Protein AF-A0A8D9MJU3-F1 (afdb_monomer)

pLDDT: mean 80.33, std 20.98, range [24.44, 98.12]

Foldseek 3Di:
DDDPPPDPPDDDDLLVLLVVLLVCLVVVVAQLLRCLQVLSLLSLLLQLQDPDQVSLVSSVSSLVSSLVSLVVVDPDPLSVLLNLLSQQAVVQDPDVSHNFQNLSSNVSSVLSNVSSDPPDPCNVVSSVQSVVDSHDNSLARPCLCVQLVDPDPCSVVSLLVNLVSLLVRPDDLVNLVSCLVHVVLLSLLVSLPDPPQDPSSVVSSLSNLLSSCVRQLPCCVPPSVLLLSLLVVLVVLLPAQDDPPVVSNVSSLSSLLSSLVDPVNLCVLLCVVVVDDDDDDDDPPDDDDDDDDDPPPPHPPSLVSLLSSLVSLLSCVVVCSDPCVPCVSSVVSSLSSLVSSLVSLVSSCVVCVPPDPVVVVVVVSNVVSVVSVVVVVVVVVVVVVVVVD

Solvent-accessible surface area (backbone atoms only — not comparable to full-atom values): 22223 Å² total; per-residue (Å²): 141,83,76,92,66,82,65,89,66,87,70,80,60,63,67,57,54,38,54,50,48,41,50,37,55,74,75,59,78,48,56,72,67,56,40,32,70,74,39,56,52,24,52,28,34,41,31,26,36,39,89,49,65,68,51,11,46,43,15,52,51,32,52,49,53,52,51,61,59,48,69,78,51,81,86,48,74,46,52,53,50,49,51,47,51,53,46,15,46,57,62,42,56,89,52,91,70,50,65,46,47,43,52,55,17,46,48,50,19,53,48,51,48,39,47,70,35,83,84,42,88,62,27,62,61,54,52,48,52,61,71,75,35,81,40,42,65,70,79,57,69,82,62,46,69,65,24,67,72,39,83,54,99,58,24,67,58,38,32,54,52,50,47,49,48,57,43,69,30,62,78,47,62,72,42,44,53,46,37,62,75,65,44,49,63,47,51,44,58,54,46,52,75,38,92,82,45,48,72,70,56,40,54,43,47,53,50,37,53,46,61,40,38,83,68,41,37,51,52,38,47,73,74,54,39,42,42,56,53,50,33,55,57,53,53,66,55,65,79,47,72,69,55,99,80,49,56,67,58,56,51,50,48,47,39,54,44,56,41,65,66,32,63,75,39,43,43,52,74,44,52,54,66,82,74,73,65,90,72,95,82,87,82,88,88,70,86,86,78,92,79,81,98,66,93,70,77,79,68,71,66,63,58,57,29,53,51,50,33,45,54,52,52,50,47,33,58,73,66,63,35,51,53,72,87,82,38,53,68,59,52,50,48,51,52,49,46,48,52,51,52,47,54,45,53,54,50,32,46,69,71,44,67,86,77,48,76,75,60,53,61,65,50,48,54,54,50,51,54,45,52,50,50,54,50,48,51,53,50,51,52,49,53,56,57,58,72,74,106

Organism: Brassica campestris (NCBI:txid3711)

InterPro domains:
  IPR032436 URB1, C-terminal domain [PF16201] (41-229)
  IPR039844 Nucleolar pre-ribosomal-associated protein 1 [PTHR13500] (8-323)

Secondary structure (DSSP, 8-state):
----------PPPHHHHHHHHHHHHHHT-S-HHHHHHTTHHHHHHHHTT-S-HHHHHHHHHHHHHHHHHHHT--S-HHHHHHHHHHHHHHHH--STT----HHHHHHHHHHHHHTT-TTSTTHHHHHHHHHH-SS--TTS-TTHHHHHT--STTHHHHHHHHHHHHHHH--SHHHHHHHHHTTHHHHHHHHHTSTT--HHHHHHHHHHHHHHHHHHHHHHHHTS-HHHHHHHHHHHHTTSPPPTT-HHHHHHHHHHHHHHH-HHHHHHHTT-GGGS-SS--S---S--------------HHHHHHHHHHHHHHHHHHTT-S-TTT-HHHHHHHHHHHHHHHHHHHHHHHHHTTT-STHHHHHHHHHHHHHHHHHHHHHHHHHHHHH--

Mean predicted aligned error: 10.58 Å

Nearest PDB structures (foldseek):
  4hnm-assembly1_A  TM=3.177E-01  e=8.050E-03  Homo sapiens
  7abi-assembly1_S  TM=3.709E-01  e=3.581E-01  Homo sapiens
  8cmk-assembly1_A  TM=3.100E-01  e=4.586E-01  Homo sapiens
  3vle-assembly3_A  TM=1.605E-01  e=4.083E+00  Saccharomyces cerevisiae S288C

Radius of gyration: 26.15 Å; Cα contacts (8 Å, |Δi|>4): 366; chains: 1; bounding box: 59×66×75 Å

Sequence (389 aa):
EFSPIVEDIERYDPAFILRFSVHSLSVGYIEPLEFASLGLLAVAFVSMSSADLAMRKLAYDTIKMFLDVLENCTRNKQVKWIKLLLLCLKNGVEEPWQRIPTVSAVFAAEASLILLNSSHEHYVPIKKLLKSSPSLNLRGIPLFHEFLWSSAFNFKSQRLWELRLVCVCLKSDDDAKLYTRNSILEDMMSFFSTPLADDETKGLILQVVRKSIKFQARHLVQNCGLFSWCSSLISMFTTKPIRDEDFHLVVVLNVITDVLASRSVTEWLQGEEMRGGPYGECGQKSIIEPDNNNNRIDYPFPLEGLMEISSRLCRLLGGGLVSIQENSTLVDLILQILSATLKISQKVRKIYQHISPSLSMGYYNSLRLLLTVILLKSKLVQSVGLILY

Structure (mmCIF, N/CA/C/O backbone):
data_AF-A0A8D9MJU3-F1
#
_entry.id   AF-A0A8D9MJU3-F1
#
loop_
_atom_site.group_PDB
_atom_site.id
_atom_site.type_symbol
_atom_site.label_atom_id
_atom_site.label_alt_id
_atom_site.label_comp_id
_atom_site.label_asym_id
_atom_site.label_entity_id
_atom_site.label_seq_id
_atom_site.pdbx_PDB_ins_code
_atom_site.Cartn_x
_atom_site.Cartn_y
_atom_site.Cartn_z
_atom_site.occupancy
_atom_site.B_iso_or_equiv
_atom_site.auth_seq_id
_atom_site.auth_comp_id
_atom_site.auth_asym_id
_atom_site.auth_atom_id
_atom_site.pdbx_PDB_model_num
ATOM 1 N N . GLU A 1 1 ? 13.164 -16.485 2.034 1.00 30.95 1 GLU A N 1
ATOM 2 C CA . GLU A 1 1 ? 12.304 -16.966 0.934 1.00 30.95 1 GLU A CA 1
ATOM 3 C C . GLU A 1 1 ? 10.982 -16.215 0.973 1.00 30.95 1 GLU A C 1
ATOM 5 O O . GLU A 1 1 ? 10.291 -16.286 1.977 1.00 30.95 1 GLU A O 1
ATOM 10 N N . PHE A 1 2 ? 10.650 -15.452 -0.066 1.00 35.41 2 PHE A N 1
ATOM 11 C CA . PHE A 1 2 ? 9.301 -14.913 -0.257 1.00 35.41 2 PHE A CA 1
ATOM 12 C C . PHE A 1 2 ? 8.929 -15.135 -1.719 1.00 35.41 2 PHE A C 1
ATOM 14 O O . PHE A 1 2 ? 9.394 -14.434 -2.615 1.00 35.41 2 PHE A O 1
ATOM 21 N N . SER A 1 3 ? 8.145 -16.184 -1.941 1.00 29.06 3 SER A N 1
ATOM 22 C CA . SER A 1 3 ? 7.544 -16.525 -3.224 1.00 29.06 3 SER A CA 1
ATOM 23 C C . SER A 1 3 ? 6.328 -15.621 -3.460 1.00 29.06 3 SER A C 1
ATOM 25 O O . SER A 1 3 ? 5.464 -15.556 -2.584 1.00 29.06 3 SER A O 1
ATOM 27 N N . PRO A 1 4 ? 6.193 -14.931 -4.608 1.00 39.75 4 PRO A N 1
ATOM 28 C CA . PRO A 1 4 ? 4.953 -14.277 -4.989 1.00 39.75 4 PRO A CA 1
ATOM 29 C C . PRO A 1 4 ? 4.074 -15.292 -5.727 1.00 39.75 4 PRO A C 1
ATOM 31 O O . PRO A 1 4 ? 3.673 -15.073 -6.865 1.00 39.75 4 PRO A O 1
ATOM 34 N N . ILE A 1 5 ? 3.786 -16.421 -5.089 1.00 37.09 5 ILE A N 1
ATOM 35 C CA . ILE A 1 5 ? 2.610 -17.206 -5.434 1.00 37.09 5 ILE A CA 1
ATOM 36 C C . ILE A 1 5 ? 1.596 -16.771 -4.389 1.00 37.09 5 ILE A C 1
ATOM 38 O O . ILE A 1 5 ? 1.636 -17.204 -3.240 1.00 37.09 5 ILE A O 1
ATOM 42 N N . VAL A 1 6 ? 0.725 -15.832 -4.761 1.00 46.38 6 VAL A N 1
ATOM 43 C CA . VAL A 1 6 ? -0.568 -15.742 -4.086 1.00 46.38 6 VAL A CA 1
ATOM 44 C C . VAL A 1 6 ? -1.245 -17.054 -4.450 1.00 46.38 6 VAL A C 1
ATOM 46 O O . VAL A 1 6 ? -1.879 -17.150 -5.496 1.00 46.38 6 VAL A O 1
ATOM 49 N N . GLU A 1 7 ? -0.999 -18.089 -3.647 1.00 41.44 7 GLU A N 1
ATOM 50 C CA . GLU A 1 7 ? -1.819 -19.288 -3.667 1.00 41.44 7 GLU A CA 1
ATOM 51 C C . GLU A 1 7 ? -3.270 -18.819 -3.573 1.00 41.44 7 GLU A C 1
ATOM 53 O O . GLU A 1 7 ? -3.573 -17.805 -2.922 1.00 41.44 7 GLU A O 1
ATOM 58 N N . ASP A 1 8 ? -4.155 -19.517 -4.276 1.00 47.06 8 ASP A N 1
ATOM 59 C CA . ASP A 1 8 ? -5.597 -19.316 -4.210 1.00 47.06 8 ASP A CA 1
ATOM 60 C C . ASP A 1 8 ? -6.076 -19.815 -2.837 1.00 47.06 8 ASP A C 1
ATOM 62 O O . ASP A 1 8 ? -6.713 -20.851 -2.688 1.00 47.06 8 ASP A O 1
ATOM 66 N N . ILE A 1 9 ? -5.617 -19.129 -1.788 1.00 68.62 9 ILE A N 1
ATOM 67 C CA . ILE A 1 9 ? -5.950 -19.404 -0.403 1.00 68.62 9 ILE A CA 1
ATOM 68 C C . ILE A 1 9 ? -7.427 -19.076 -0.300 1.00 68.62 9 ILE A C 1
ATOM 70 O O . ILE A 1 9 ? -7.803 -17.911 -0.463 1.00 68.62 9 ILE A O 1
ATOM 74 N N . GLU A 1 10 ? -8.248 -20.086 -0.028 1.00 73.19 10 GLU A N 1
ATOM 75 C CA . GLU A 1 10 ? -9.654 -19.887 0.299 1.00 73.19 10 GLU A CA 1
ATOM 76 C C . GLU A 1 10 ? -9.755 -18.833 1.407 1.00 73.19 10 GLU A C 1
ATOM 78 O O . GLU A 1 10 ? -9.262 -19.004 2.525 1.00 73.19 10 GLU A O 1
ATOM 83 N N . ARG A 1 11 ? -10.341 -17.681 1.070 1.00 78.50 11 ARG A N 1
ATOM 84 C CA . ARG A 1 11 ? -10.536 -16.578 2.011 1.00 78.50 11 ARG A CA 1
ATOM 85 C C . ARG A 1 11 ? -11.970 -16.611 2.498 1.00 78.50 11 ARG A C 1
ATOM 87 O O . ARG A 1 11 ? -12.895 -16.760 1.705 1.00 78.50 11 ARG A O 1
ATOM 94 N N . TYR A 1 12 ? -12.153 -16.396 3.794 1.00 84.19 12 TYR A N 1
ATOM 95 C CA . TYR A 1 12 ? -13.480 -16.141 4.339 1.00 84.19 12 TYR A CA 1
ATOM 96 C C . TYR A 1 12 ? -14.099 -14.894 3.701 1.00 84.19 12 TYR A C 1
ATOM 98 O O . TYR A 1 12 ? -13.413 -13.892 3.482 1.00 84.19 12 TYR A O 1
ATOM 106 N N . ASP A 1 13 ? -15.408 -14.945 3.449 1.00 90.50 13 ASP A N 1
ATOM 107 C CA . ASP A 1 13 ? -16.171 -13.786 2.997 1.00 90.50 13 ASP A CA 1
ATOM 108 C C . ASP A 1 13 ? -16.192 -12.708 4.102 1.00 90.50 13 ASP A C 1
ATOM 110 O O . ASP A 1 13 ? -16.753 -12.941 5.183 1.00 90.50 13 ASP A O 1
ATOM 114 N N . PRO A 1 14 ? -15.619 -11.511 3.867 1.00 92.69 14 PRO A N 1
ATOM 115 C CA . PRO A 1 14 ? -15.638 -10.441 4.856 1.00 92.69 14 PRO A CA 1
ATOM 116 C C . 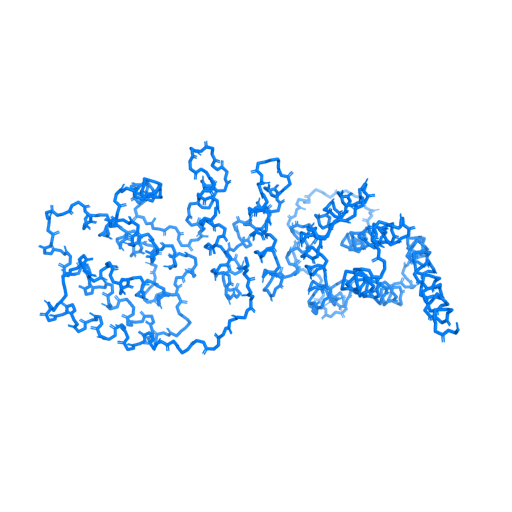PRO A 1 14 ? -17.062 -9.997 5.216 1.00 92.69 14 PRO A C 1
ATOM 118 O O . PRO A 1 1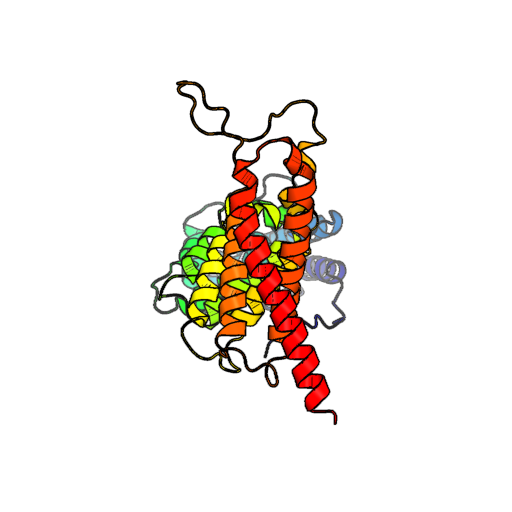4 ? -17.285 -9.594 6.357 1.00 92.69 14 PRO A O 1
ATOM 121 N N . ALA A 1 15 ? -18.054 -10.125 4.324 1.00 96.00 15 ALA A N 1
ATOM 122 C CA . ALA A 1 15 ? -19.437 -9.780 4.660 1.00 96.00 15 ALA A CA 1
ATOM 123 C C . ALA A 1 15 ? -20.000 -10.692 5.760 1.00 96.00 15 ALA A C 1
ATOM 125 O O . ALA A 1 15 ? -20.709 -10.213 6.649 1.00 96.00 15 ALA A O 1
ATOM 126 N N . PHE A 1 16 ? -19.662 -11.986 5.735 1.00 96.31 16 PHE A N 1
ATOM 127 C CA . PHE A 1 16 ? -20.020 -12.918 6.802 1.00 96.31 16 PHE A CA 1
ATOM 128 C C . PHE A 1 16 ? -19.372 -12.509 8.130 1.00 96.31 16 PHE A C 1
ATOM 130 O O . PHE A 1 16 ? -20.076 -12.377 9.132 1.00 96.31 16 PHE A O 1
ATOM 137 N N . ILE A 1 17 ? -18.063 -12.228 8.123 1.00 96.50 17 ILE A N 1
ATOM 138 C CA . ILE A 1 17 ? -17.318 -11.833 9.330 1.00 96.50 17 ILE A CA 1
ATOM 139 C C . ILE A 1 17 ? -17.899 -10.553 9.942 1.00 96.50 17 ILE A C 1
ATOM 141 O O . ILE A 1 17 ? -18.080 -10.483 11.158 1.00 96.50 17 ILE A O 1
ATOM 145 N N . LEU A 1 18 ? -18.230 -9.547 9.127 1.00 97.81 18 LEU A N 1
ATOM 146 C CA . LEU A 1 18 ? -18.799 -8.286 9.617 1.00 97.81 18 LEU A CA 1
ATOM 147 C C . LEU A 1 18 ? -20.211 -8.469 10.183 1.00 97.81 18 LEU A C 1
ATOM 149 O O . LEU A 1 18 ? -20.525 -7.927 11.239 1.00 97.81 18 LEU A O 1
ATOM 153 N N . ARG A 1 19 ? -21.063 -9.271 9.533 1.00 97.00 19 ARG A N 1
ATOM 154 C CA . ARG A 1 19 ? -22.410 -9.571 10.052 1.00 97.00 19 ARG A CA 1
ATOM 155 C C . ARG A 1 19 ? -22.350 -10.339 11.368 1.00 97.00 19 ARG A C 1
ATOM 157 O O . ARG A 1 19 ? -23.059 -9.982 12.308 1.00 97.00 19 ARG A O 1
ATOM 164 N N . PHE A 1 20 ? -21.477 -11.344 11.447 1.00 96.12 20 PHE A N 1
ATOM 165 C CA . PHE A 1 20 ? -21.179 -12.044 12.694 1.00 96.12 20 PHE A CA 1
ATOM 166 C C . PHE A 1 20 ? -20.702 -11.060 13.765 1.00 96.12 20 PHE A C 1
ATOM 168 O O . PHE A 1 20 ? -21.200 -11.081 14.882 1.00 96.12 20 PHE A O 1
ATOM 175 N N . SER A 1 21 ? -19.801 -10.146 13.405 1.00 96.88 21 SER A N 1
ATOM 176 C CA . SER A 1 21 ? -19.254 -9.147 14.321 1.00 96.88 21 SER A CA 1
ATOM 177 C C . SER A 1 21 ? -20.326 -8.229 14.907 1.00 96.88 21 SER A C 1
ATOM 179 O O . SER A 1 21 ? -20.390 -8.067 16.124 1.00 96.88 21 SER A O 1
ATOM 181 N N . VAL A 1 22 ? -21.205 -7.671 14.065 1.00 96.25 22 VAL A N 1
ATOM 182 C CA . VAL A 1 22 ? -22.330 -6.833 14.514 1.00 96.25 22 VAL A CA 1
ATOM 183 C C . VAL A 1 22 ? -23.241 -7.615 15.459 1.00 96.25 22 VAL A C 1
ATOM 185 O O . VAL A 1 22 ? -23.591 -7.110 16.525 1.00 96.25 22 VAL A O 1
ATOM 188 N N . HIS A 1 23 ? -23.597 -8.852 15.100 1.00 96.12 23 HIS A N 1
ATOM 189 C CA . HIS A 1 23 ? -24.461 -9.689 15.929 1.00 96.12 23 HIS A CA 1
ATOM 190 C C . HIS A 1 23 ? -23.818 -10.008 17.286 1.00 96.12 23 HIS A C 1
ATOM 192 O O . HIS A 1 23 ? -24.417 -9.730 18.326 1.00 96.12 23 HIS A O 1
ATOM 198 N N . SER A 1 24 ? -22.583 -10.509 17.286 1.00 95.62 24 SER A N 1
ATOM 199 C CA . SER A 1 24 ? -21.847 -10.888 18.496 1.00 95.62 24 SER A CA 1
ATOM 200 C C . SER A 1 24 ? -21.653 -9.718 19.459 1.00 95.62 24 SER A C 1
ATOM 202 O O . SER A 1 24 ? -21.798 -9.898 20.667 1.00 95.62 24 SER A O 1
ATOM 204 N N . LEU A 1 25 ? -21.395 -8.511 18.938 1.00 94.88 25 LEU A N 1
ATOM 205 C CA . LEU A 1 25 ? -21.322 -7.295 19.750 1.00 94.88 25 LEU A CA 1
ATOM 206 C C . LEU A 1 25 ? -22.693 -6.880 20.297 1.00 94.88 25 LEU A C 1
ATOM 208 O O . LEU A 1 25 ? -22.789 -6.520 21.466 1.00 94.88 25 LEU A O 1
ATOM 212 N N . SER A 1 26 ? -23.754 -6.966 19.486 1.00 93.44 26 SER A N 1
ATOM 213 C CA . SER A 1 26 ? -25.107 -6.566 19.903 1.00 93.44 26 SER A CA 1
ATOM 214 C C . SER A 1 26 ? -25.683 -7.438 21.022 1.00 93.44 26 SER A C 1
ATOM 216 O O . SER A 1 26 ? -26.394 -6.936 21.889 1.00 93.44 26 SER A O 1
ATOM 218 N N . VAL A 1 27 ? -25.364 -8.737 21.015 1.00 94.31 27 VAL A N 1
ATOM 219 C CA . VAL A 1 27 ? -25.814 -9.690 22.041 1.00 94.31 27 VAL A CA 1
ATOM 220 C C . VAL A 1 27 ? -24.856 -9.722 23.240 1.00 94.31 27 VAL A C 1
ATOM 222 O O . VAL A 1 27 ? -25.226 -10.192 24.312 1.00 94.31 27 VAL A O 1
ATOM 225 N N . GLY A 1 28 ? -23.636 -9.193 23.089 1.00 92.06 28 GLY A N 1
ATOM 226 C CA . GLY A 1 28 ? -22.615 -9.202 24.137 1.00 92.06 28 GLY A CA 1
ATOM 227 C C . GLY A 1 28 ? -21.935 -10.562 24.318 1.00 92.06 28 GLY A C 1
ATOM 228 O O . GLY A 1 28 ? -21.513 -10.885 25.424 1.00 92.06 28 GLY A O 1
ATOM 229 N N . TYR A 1 29 ? -21.831 -11.369 23.255 1.00 91.81 29 TYR A N 1
ATOM 230 C CA . TYR A 1 29 ? -21.173 -12.682 23.311 1.00 91.81 29 TYR A CA 1
ATOM 231 C C . TYR A 1 29 ? -19.648 -12.606 23.419 1.00 91.81 29 TYR A C 1
ATOM 233 O O . TYR A 1 29 ? -19.030 -13.568 23.863 1.00 91.81 29 TYR A O 1
ATOM 241 N N . ILE A 1 30 ? -19.047 -11.497 22.983 1.00 92.75 30 ILE A N 1
ATOM 242 C CA . ILE A 1 30 ? -17.594 -11.308 22.952 1.00 92.75 30 ILE A CA 1
ATOM 243 C C . ILE A 1 30 ? -17.266 -9.987 23.643 1.00 92.75 30 ILE A C 1
ATOM 245 O O . ILE A 1 30 ? -17.855 -8.950 23.318 1.00 92.75 30 ILE A O 1
ATOM 249 N N . GLU A 1 31 ? -16.310 -10.006 24.573 1.00 91.44 31 GLU A N 1
ATOM 250 C CA . GLU A 1 31 ? -15.842 -8.776 25.209 1.00 91.44 31 GLU A CA 1
ATOM 251 C C . GLU A 1 31 ? -15.109 -7.873 24.197 1.00 91.44 31 GLU A C 1
ATOM 253 O O . GLU A 1 31 ? -14.388 -8.368 23.330 1.00 91.44 31 GLU A O 1
ATOM 258 N N . PRO A 1 32 ? -15.186 -6.533 24.297 1.00 91.56 32 PRO A N 1
ATOM 259 C CA . PRO A 1 32 ? -14.618 -5.645 23.274 1.00 91.56 32 PRO A CA 1
ATOM 260 C C . PRO A 1 32 ? -13.111 -5.789 23.038 1.00 91.56 32 PRO A C 1
ATOM 262 O O . PRO A 1 32 ? -12.626 -5.604 21.923 1.00 91.56 32 PRO A O 1
ATOM 265 N N . LEU A 1 33 ? -12.342 -6.097 24.085 1.00 91.75 33 LEU A N 1
ATOM 266 C CA . LEU A 1 33 ? -10.899 -6.296 23.945 1.00 91.75 33 LEU A CA 1
ATOM 267 C C . LEU A 1 33 ? -10.569 -7.632 23.286 1.00 91.75 33 LEU A C 1
ATOM 269 O O . LEU A 1 33 ? -9.637 -7.681 22.489 1.00 91.75 33 LEU A O 1
ATOM 273 N N . GLU A 1 34 ? -11.348 -8.674 23.577 1.00 94.19 34 GLU A N 1
ATOM 274 C CA . GLU A 1 34 ? -11.254 -9.965 22.895 1.00 94.19 34 GLU A CA 1
ATOM 275 C C . GLU A 1 34 ? -11.657 -9.828 21.422 1.00 94.19 34 GLU A C 1
ATOM 277 O O . GLU A 1 34 ? -10.949 -10.272 20.526 1.00 94.19 34 GLU A O 1
ATOM 282 N N . PHE A 1 35 ? -12.736 -9.098 21.142 1.00 95.75 35 PHE A N 1
ATOM 283 C CA . PHE A 1 35 ? -13.157 -8.784 19.780 1.00 95.75 35 PHE A CA 1
ATOM 284 C C . PHE A 1 35 ? -12.037 -8.105 18.972 1.00 95.75 35 PHE A C 1
ATOM 286 O O . PHE A 1 35 ? -11.780 -8.456 17.817 1.00 95.75 35 PHE A O 1
ATOM 293 N N . ALA A 1 36 ? -11.347 -7.135 19.582 1.00 95.75 36 ALA A N 1
ATOM 294 C CA . ALA A 1 36 ? -10.209 -6.473 18.958 1.00 95.75 36 ALA A CA 1
ATOM 295 C C . ALA A 1 36 ? -8.998 -7.412 18.815 1.00 95.75 36 ALA A C 1
ATOM 297 O O . ALA A 1 36 ? -8.375 -7.411 17.755 1.00 95.75 36 ALA A O 1
ATOM 298 N N . SER A 1 37 ? -8.678 -8.229 19.829 1.00 95.12 37 SER A N 1
ATOM 299 C CA . SER A 1 37 ? -7.522 -9.139 19.800 1.00 95.12 37 SER A CA 1
ATOM 300 C C . SER A 1 37 ? -7.671 -10.274 18.785 1.00 95.12 37 SER A C 1
ATOM 302 O O . SER A 1 37 ? -6.673 -10.698 18.207 1.00 95.12 37 SER A O 1
ATOM 304 N N . LEU A 1 38 ? -8.905 -10.704 18.502 1.00 95.94 38 LEU A N 1
ATOM 305 C CA . LEU A 1 38 ? -9.237 -11.658 17.438 1.00 95.94 38 LEU A CA 1
ATOM 306 C C . LEU A 1 38 ? -9.106 -11.063 16.023 1.00 95.94 38 LEU A C 1
ATOM 308 O O . LEU A 1 38 ? -9.277 -11.775 15.036 1.00 95.94 38 LEU A O 1
ATOM 312 N N . GLY A 1 39 ? -8.836 -9.759 15.893 1.00 96.25 39 GLY A N 1
ATOM 313 C CA . GLY A 1 39 ? -8.715 -9.083 14.600 1.00 96.25 39 GLY A CA 1
ATOM 314 C C . GLY A 1 39 ? -10.051 -8.765 13.924 1.00 96.25 39 GLY A C 1
ATOM 315 O O . GLY A 1 39 ? -10.059 -8.270 12.798 1.00 96.25 39 GLY A O 1
ATOM 316 N N . LEU A 1 40 ? -11.190 -8.966 14.592 1.00 97.12 40 LEU A N 1
ATOM 317 C CA . LEU A 1 40 ? -12.506 -8.646 14.023 1.00 97.12 40 LEU A CA 1
ATOM 318 C C . LEU A 1 40 ? -12.659 -7.137 13.777 1.00 97.12 40 LEU A C 1
ATOM 320 O O . LEU A 1 40 ? -13.181 -6.711 12.745 1.00 97.12 40 LEU A O 1
ATOM 324 N N . LEU A 1 41 ? -12.102 -6.314 14.673 1.00 97.62 41 LEU A N 1
ATOM 325 C CA . LEU A 1 41 ? -12.031 -4.865 14.475 1.00 97.62 41 LEU A CA 1
ATOM 326 C C . LEU A 1 41 ? -11.123 -4.484 13.292 1.00 97.62 41 LEU A C 1
ATOM 328 O O . LEU A 1 41 ? -11.441 -3.569 12.532 1.00 97.62 41 LEU A O 1
ATOM 332 N N . ALA A 1 42 ? -10.019 -5.208 13.102 1.00 97.94 42 ALA A N 1
ATOM 333 C CA . ALA A 1 42 ? -9.117 -5.015 11.973 1.00 97.94 42 ALA A CA 1
ATOM 334 C C . ALA A 1 42 ? -9.817 -5.307 10.632 1.00 97.94 42 ALA A C 1
ATOM 336 O O . ALA A 1 42 ? -9.678 -4.527 9.686 1.00 97.94 42 ALA A O 1
ATOM 337 N N . VAL A 1 43 ? -10.644 -6.359 10.564 1.00 97.81 43 VAL A N 1
ATOM 338 C CA . VAL A 1 43 ? -11.473 -6.662 9.381 1.00 97.81 43 VAL A CA 1
ATOM 339 C C . VAL A 1 43 ? -12.451 -5.525 9.080 1.00 97.81 43 VAL A C 1
ATOM 341 O O . VAL A 1 43 ? -12.594 -5.139 7.915 1.00 97.81 43 VAL A O 1
ATOM 344 N N . ALA A 1 44 ? -13.079 -4.941 10.106 1.00 98.06 44 ALA A N 1
ATOM 345 C CA . ALA A 1 44 ? -13.943 -3.775 9.935 1.00 98.06 44 ALA A CA 1
ATOM 346 C C . ALA A 1 44 ? -13.176 -2.581 9.351 1.00 98.06 44 ALA A C 1
ATOM 348 O O . ALA A 1 44 ? -13.608 -2.027 8.342 1.00 98.06 44 ALA A O 1
ATOM 349 N N . PHE A 1 45 ? -12.003 -2.241 9.893 1.00 98.12 45 PHE A N 1
ATOM 350 C CA . PHE A 1 45 ? -11.185 -1.151 9.352 1.00 98.12 45 PHE A CA 1
ATOM 351 C C . PHE A 1 45 ? -10.800 -1.368 7.886 1.00 98.12 45 PHE A C 1
ATOM 353 O O . PHE A 1 45 ? -11.040 -0.485 7.062 1.00 98.12 45 PHE A O 1
ATOM 360 N N . VAL A 1 46 ? -10.272 -2.544 7.525 1.00 97.44 46 VAL A N 1
ATOM 361 C CA . VAL A 1 46 ? -9.892 -2.850 6.132 1.00 97.44 46 VAL A CA 1
ATOM 362 C C . VAL A 1 46 ? -11.098 -2.741 5.195 1.00 97.44 46 VAL A C 1
ATOM 364 O O . VAL A 1 46 ? -10.990 -2.165 4.108 1.00 97.44 46 VAL A O 1
ATOM 367 N N . SER A 1 47 ? -12.266 -3.213 5.632 1.00 97.69 47 SER A N 1
ATOM 368 C CA . SER A 1 47 ? -13.499 -3.207 4.836 1.00 97.69 47 SER A CA 1
ATOM 369 C C . SER A 1 47 ? -14.025 -1.800 4.510 1.00 97.69 47 SER A C 1
ATOM 371 O O . SER A 1 47 ? -14.725 -1.629 3.509 1.00 97.69 47 SER A O 1
ATOM 373 N N . MET A 1 48 ? -13.624 -0.763 5.258 1.00 97.31 48 MET A N 1
ATOM 374 C CA . MET A 1 48 ? -13.935 0.640 4.930 1.00 97.31 48 MET A CA 1
ATOM 375 C C . MET A 1 48 ? -13.265 1.129 3.634 1.00 97.31 48 MET A C 1
ATOM 377 O O . MET A 1 48 ? -13.733 2.088 3.021 1.00 97.31 48 MET A O 1
ATOM 381 N N . SER A 1 49 ? -12.176 0.484 3.202 1.00 96.81 49 SER A N 1
ATOM 382 C CA . SER A 1 49 ? -11.488 0.803 1.939 1.00 96.81 49 SER A CA 1
ATOM 383 C C . SER A 1 49 ? -12.054 0.059 0.722 1.00 96.81 49 SER A C 1
ATOM 385 O O . SER A 1 49 ? -11.582 0.257 -0.403 1.00 96.81 49 SER A O 1
ATOM 387 N N . SER A 1 50 ? -13.086 -0.774 0.918 1.00 96.25 50 SER A N 1
ATOM 388 C CA . SER A 1 50 ? -13.722 -1.535 -0.159 1.00 96.25 50 SER A CA 1
ATOM 389 C C . SER A 1 50 ? -14.335 -0.621 -1.223 1.00 96.25 50 SER A C 1
ATOM 391 O O . SER A 1 50 ? -14.938 0.412 -0.920 1.00 96.25 50 SER A O 1
ATOM 393 N N . ALA A 1 51 ? -14.213 -1.026 -2.489 1.00 95.06 51 ALA A N 1
ATOM 394 C CA . ALA A 1 51 ? -14.931 -0.389 -3.590 1.00 95.06 51 ALA A CA 1
ATOM 395 C C . ALA A 1 51 ? -16.452 -0.624 -3.486 1.00 95.06 51 ALA A C 1
ATOM 397 O O . ALA A 1 51 ? -17.238 0.231 -3.896 1.00 95.06 51 ALA A O 1
ATOM 398 N N . ASP A 1 52 ? -16.865 -1.743 -2.883 1.00 96.69 52 ASP A N 1
ATOM 399 C CA . ASP A 1 52 ? -18.271 -2.089 -2.694 1.00 96.69 52 ASP A CA 1
ATOM 400 C C . ASP A 1 52 ? -18.914 -1.269 -1.559 1.00 96.69 52 ASP A C 1
ATOM 402 O O . ASP A 1 52 ? -18.421 -1.219 -0.427 1.00 96.69 52 ASP A O 1
ATOM 406 N N . LEU A 1 53 ? -20.032 -0.601 -1.862 1.00 97.50 53 LEU A N 1
ATOM 407 C CA . LEU A 1 53 ? -20.735 0.254 -0.901 1.00 97.50 53 LEU A CA 1
ATOM 408 C C . LEU A 1 53 ? -21.383 -0.554 0.231 1.00 97.50 53 LEU A C 1
ATOM 410 O O . LEU A 1 53 ? -21.405 -0.080 1.366 1.00 97.50 53 LEU A O 1
ATOM 414 N N . ALA A 1 54 ? -21.917 -1.746 -0.049 1.00 97.62 54 ALA A N 1
ATOM 415 C CA . ALA A 1 54 ? -22.574 -2.562 0.970 1.00 97.62 54 ALA A CA 1
ATOM 416 C C . ALA A 1 54 ? -21.563 -3.075 2.008 1.00 97.62 54 ALA A C 1
ATOM 418 O O . ALA A 1 54 ? -21.827 -3.009 3.209 1.00 97.62 54 ALA A O 1
ATOM 419 N N . MET A 1 55 ? -20.374 -3.479 1.557 1.00 98.00 55 MET A N 1
ATOM 420 C CA . MET A 1 55 ? -19.245 -3.847 2.408 1.00 98.00 55 MET A CA 1
ATOM 421 C C . MET A 1 55 ? -18.824 -2.688 3.313 1.00 98.00 55 MET A C 1
ATOM 423 O O . MET A 1 55 ? -18.656 -2.872 4.519 1.00 98.00 55 MET A O 1
ATOM 427 N N . ARG A 1 56 ? -18.721 -1.470 2.759 1.00 97.94 56 ARG A N 1
ATOM 428 C CA . ARG A 1 56 ? -18.436 -0.274 3.563 1.00 97.94 56 ARG A CA 1
ATOM 429 C C . ARG A 1 56 ? -19.523 -0.040 4.607 1.00 97.94 56 ARG A C 1
ATOM 431 O O . ARG A 1 56 ? -19.191 0.158 5.767 1.00 97.94 56 ARG A O 1
ATOM 438 N N . LYS A 1 57 ? -20.807 -0.116 4.247 1.00 98.06 57 LYS A N 1
ATOM 439 C CA . LYS A 1 57 ? -21.908 0.041 5.215 1.00 98.06 57 LYS A CA 1
ATOM 440 C C . LYS A 1 57 ? -21.778 -0.932 6.391 1.00 98.06 57 LYS A C 1
ATOM 442 O O . LYS A 1 57 ? -21.753 -0.477 7.528 1.00 98.06 57 LYS A O 1
ATOM 447 N N . LEU A 1 58 ? -21.558 -2.222 6.118 1.00 97.88 58 LEU A N 1
ATOM 448 C CA . LEU A 1 58 ? -21.320 -3.230 7.161 1.00 97.88 58 LEU A CA 1
ATOM 449 C C . LEU A 1 58 ? -20.110 -2.888 8.045 1.00 97.88 58 LEU A C 1
ATOM 451 O O . LEU A 1 58 ? -20.168 -3.053 9.263 1.00 97.88 58 LEU 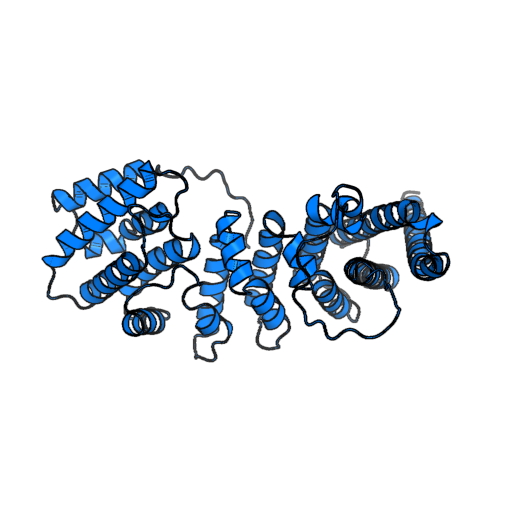A O 1
ATOM 455 N N . ALA A 1 59 ? -19.023 -2.391 7.452 1.00 98.12 59 ALA A N 1
ATOM 456 C CA . ALA A 1 59 ? -17.827 -1.982 8.182 1.00 98.12 59 ALA A CA 1
ATOM 457 C C . ALA A 1 59 ? -18.103 -0.811 9.138 1.00 98.12 59 ALA A C 1
ATOM 459 O O . ALA A 1 59 ? -17.767 -0.878 10.322 1.00 98.12 59 ALA A O 1
ATOM 460 N N . TYR A 1 60 ? -18.757 0.240 8.637 1.00 97.81 60 TYR A N 1
ATOM 461 C CA . TYR A 1 60 ? -19.147 1.406 9.429 1.00 97.81 60 TYR A CA 1
ATOM 462 C C . TYR A 1 60 ? -20.146 1.040 10.536 1.00 97.81 60 TYR A C 1
ATOM 464 O O . TYR A 1 60 ? -19.999 1.524 11.658 1.00 97.81 60 TYR A O 1
ATOM 472 N N . ASP A 1 61 ? -21.106 0.154 10.261 1.00 96.94 61 ASP A N 1
ATOM 473 C CA . ASP A 1 61 ? -22.061 -0.341 11.260 1.00 96.94 61 ASP A CA 1
ATOM 474 C C . ASP A 1 61 ? -21.359 -1.161 12.354 1.00 96.94 61 ASP A C 1
ATOM 476 O O . ASP A 1 61 ? -21.640 -0.978 13.538 1.00 96.94 61 ASP A O 1
ATOM 480 N N . THR A 1 62 ? -20.383 -1.998 11.980 1.00 97.50 62 THR A N 1
ATOM 481 C CA . THR A 1 62 ? -19.550 -2.757 12.932 1.00 97.50 62 THR A CA 1
ATOM 482 C C . THR A 1 62 ? -18.752 -1.820 13.835 1.00 97.50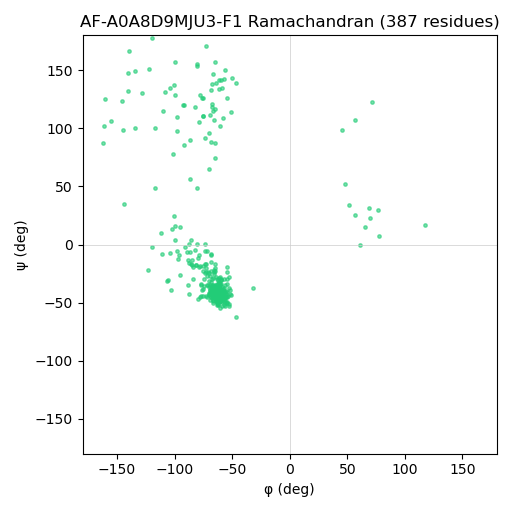 62 THR A C 1
ATOM 484 O O . THR A 1 62 ? -18.743 -1.990 15.052 1.00 97.50 62 THR A O 1
ATOM 487 N N . ILE A 1 63 ? -18.114 -0.798 13.256 1.00 96.56 63 ILE A N 1
ATOM 488 C CA . ILE A 1 63 ? -17.344 0.211 13.998 1.00 96.56 63 ILE A CA 1
ATOM 489 C C . ILE A 1 63 ? -18.240 1.006 14.947 1.00 96.56 63 ILE A C 1
ATOM 491 O O . ILE A 1 63 ? -17.846 1.259 16.085 1.00 96.56 63 ILE A O 1
ATOM 495 N N . LYS A 1 64 ? -19.439 1.388 14.495 1.00 95.31 64 LYS A N 1
ATOM 496 C CA . LYS A 1 64 ? -20.422 2.091 15.321 1.00 95.31 64 LYS A CA 1
ATOM 497 C C . LYS A 1 64 ? -20.857 1.227 16.504 1.00 95.31 64 LYS A C 1
ATOM 499 O O . LYS A 1 64 ? -20.725 1.673 17.636 1.00 95.31 64 LYS A O 1
ATOM 504 N N . MET A 1 65 ? -21.279 -0.012 16.246 1.00 95.38 65 MET A N 1
ATOM 505 C CA . MET A 1 65 ? -21.674 -0.963 17.290 1.00 95.38 65 MET A CA 1
ATOM 506 C C . MET A 1 65 ? -20.542 -1.174 18.301 1.00 95.38 65 MET A C 1
ATOM 508 O O . MET A 1 65 ? -20.754 -1.114 19.507 1.00 95.38 65 MET A O 1
ATOM 512 N N . PHE A 1 66 ? -19.314 -1.364 17.820 1.00 95.69 66 PHE A N 1
ATOM 513 C CA . PHE A 1 66 ? -18.152 -1.526 18.686 1.00 95.69 66 PHE A CA 1
ATOM 514 C C . PHE A 1 66 ? -17.885 -0.283 19.546 1.00 95.69 66 PHE A C 1
ATOM 516 O O . PHE A 1 66 ? -17.586 -0.408 20.734 1.00 95.69 66 PHE A O 1
ATOM 523 N N . LEU A 1 67 ? -18.013 0.918 18.971 1.00 93.44 67 LEU A N 1
ATOM 524 C CA . LEU A 1 67 ? -17.863 2.170 19.708 1.00 93.44 67 LEU A CA 1
ATOM 525 C C . LEU A 1 67 ? -18.915 2.290 20.817 1.00 93.44 67 LEU A C 1
ATOM 527 O O . LEU A 1 67 ? -18.533 2.615 21.939 1.00 93.44 67 LEU A O 1
ATOM 531 N N . ASP A 1 68 ? -20.179 1.972 20.522 1.00 92.06 68 ASP A N 1
ATOM 532 C CA . ASP A 1 68 ? -21.290 2.000 21.482 1.00 92.06 68 ASP A CA 1
ATOM 533 C C . ASP A 1 68 ? -21.029 1.034 22.655 1.00 92.06 68 ASP A C 1
ATOM 535 O O . ASP A 1 68 ? -21.159 1.408 23.823 1.00 92.06 68 ASP A O 1
ATOM 539 N N . VAL A 1 69 ? -20.555 -0.189 22.375 1.00 92.38 69 VAL A N 1
ATOM 540 C CA . VAL A 1 69 ? -20.177 -1.151 23.427 1.00 92.38 69 VAL A CA 1
ATOM 541 C C . VAL A 1 69 ? -18.996 -0.628 24.262 1.00 92.38 69 VAL A C 1
ATOM 543 O O . VAL A 1 69 ? -19.002 -0.757 25.489 1.00 92.38 69 VAL A O 1
ATOM 546 N N . LEU A 1 70 ? -18.001 0.017 23.637 1.00 90.31 70 LEU A N 1
ATOM 547 C CA . LEU A 1 70 ? -16.854 0.597 24.346 1.00 90.31 70 LEU A CA 1
ATOM 548 C C . LEU A 1 70 ? -17.215 1.762 25.276 1.00 90.31 70 LEU A C 1
ATOM 550 O O . LEU A 1 70 ? -16.456 2.032 26.211 1.00 90.31 70 LEU A O 1
ATOM 554 N N . GLU A 1 71 ? -18.324 2.476 25.057 1.00 85.12 71 GLU A N 1
ATOM 555 C CA . GLU A 1 71 ? -18.749 3.557 25.961 1.00 85.12 71 GLU A CA 1
ATOM 556 C C . GLU A 1 71 ? -19.044 3.054 27.375 1.00 85.12 71 GLU A C 1
ATOM 558 O O . GLU A 1 71 ? -18.773 3.760 28.349 1.00 85.12 71 GLU A O 1
ATOM 563 N N . ASN A 1 72 ? -19.457 1.793 27.494 1.00 79.50 72 ASN A N 1
ATOM 564 C CA . ASN A 1 72 ? -19.707 1.135 28.773 1.00 79.50 72 ASN A CA 1
ATOM 565 C C . ASN A 1 72 ? -18.412 0.650 29.463 1.00 79.50 72 ASN A C 1
ATOM 567 O O . ASN A 1 72 ? -18.416 0.315 30.648 1.00 79.50 72 ASN A O 1
ATOM 571 N N . CYS A 1 73 ? -17.269 0.658 28.764 1.00 76.81 73 CYS A N 1
ATOM 572 C CA . CYS A 1 73 ? -15.980 0.159 29.251 1.00 76.81 73 CYS A CA 1
ATOM 573 C C . CYS A 1 73 ? -15.051 1.305 29.704 1.00 76.81 73 CYS A C 1
ATOM 575 O O . CYS A 1 73 ? -14.106 1.683 29.015 1.00 76.81 73 CYS A O 1
ATOM 577 N N . THR A 1 74 ? -15.269 1.875 30.892 1.00 63.44 74 THR A N 1
ATOM 578 C CA . THR A 1 74 ? -14.581 3.121 31.303 1.00 63.44 74 THR A CA 1
ATOM 579 C C . THR A 1 74 ? -13.220 2.945 31.996 1.00 63.44 74 THR A C 1
ATOM 581 O O . THR A 1 74 ? -12.474 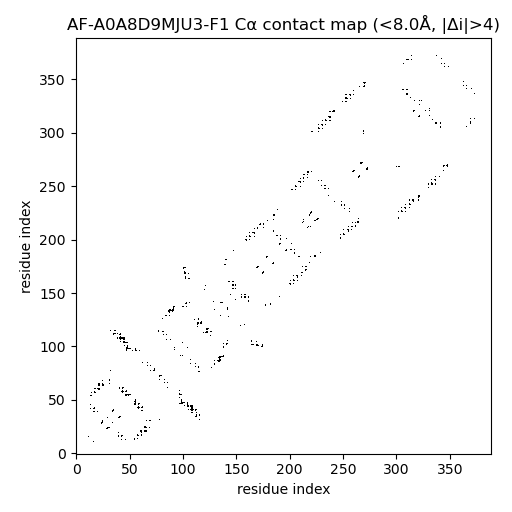3.916 32.129 1.00 63.44 74 THR A O 1
ATOM 584 N N . ARG A 1 75 ? -12.847 1.732 32.439 1.00 67.00 75 ARG A N 1
ATOM 585 C CA . ARG A 1 75 ? -11.718 1.546 33.385 1.00 67.00 75 ARG A CA 1
ATOM 586 C C . ARG A 1 75 ? -10.408 1.013 32.786 1.00 67.00 75 ARG A C 1
ATOM 588 O O . ARG A 1 75 ? -9.398 1.019 33.488 1.00 67.00 75 ARG A O 1
ATOM 595 N N . ASN A 1 76 ? -10.368 0.599 31.515 1.00 77.50 76 ASN A N 1
ATOM 596 C CA . ASN A 1 76 ? -9.162 0.006 30.916 1.00 77.50 76 ASN A CA 1
ATOM 597 C C . ASN A 1 76 ? -8.363 1.012 30.052 1.00 77.50 76 ASN A C 1
ATOM 599 O O . ASN A 1 76 ? -8.886 1.653 29.140 1.00 77.50 76 ASN A O 1
ATOM 603 N N . LYS A 1 77 ? -7.051 1.128 30.312 1.00 79.12 77 LYS A N 1
ATOM 604 C CA . LYS A 1 77 ? -6.127 1.982 29.544 1.00 79.12 77 LYS A CA 1
ATOM 605 C C . LYS A 1 77 ? -6.040 1.594 28.060 1.00 79.12 77 LYS A C 1
ATOM 607 O O . LYS A 1 77 ? -5.860 2.492 27.244 1.00 79.12 77 LYS A O 1
ATOM 612 N N . GLN A 1 78 ? -6.146 0.311 27.706 1.00 82.19 78 GLN A N 1
ATOM 613 C CA . GLN A 1 78 ? -6.146 -0.166 26.312 1.00 82.19 78 GLN A CA 1
ATOM 614 C C . GLN A 1 78 ? -7.404 0.302 25.574 1.00 82.19 78 GLN A C 1
ATOM 616 O O . GLN A 1 78 ? -7.302 0.867 24.485 1.00 82.19 78 GLN A O 1
ATOM 621 N N . VAL A 1 79 ? -8.571 0.186 26.223 1.00 86.50 79 VAL A N 1
ATOM 622 C CA . VAL A 1 79 ? -9.853 0.688 25.697 1.00 86.50 79 VAL A CA 1
ATOM 623 C C . VAL A 1 79 ? -9.755 2.168 25.339 1.00 86.50 79 VAL A C 1
ATOM 625 O O . VAL A 1 79 ? -10.211 2.573 24.274 1.00 86.50 79 VAL A O 1
ATOM 628 N N . LYS A 1 80 ? -9.085 2.976 26.172 1.00 90.12 80 LYS A N 1
ATOM 629 C CA . LYS A 1 80 ? -8.877 4.402 25.885 1.00 90.12 80 LYS A CA 1
ATOM 630 C C . LYS A 1 80 ? -8.160 4.642 24.550 1.00 90.12 80 LYS A C 1
ATOM 632 O O . LYS A 1 80 ? -8.541 5.560 23.830 1.00 90.12 80 LYS A O 1
ATOM 637 N N . TRP A 1 81 ? -7.127 3.862 24.223 1.00 92.56 81 TRP A N 1
ATOM 638 C CA . TRP A 1 81 ? -6.359 4.056 22.986 1.00 92.56 81 TRP A CA 1
ATOM 639 C C . TRP A 1 81 ? -7.104 3.567 21.751 1.00 92.56 81 TRP A C 1
ATOM 641 O O . TRP A 1 81 ? -7.085 4.256 20.736 1.00 92.56 81 TRP A O 1
ATOM 651 N N . ILE A 1 82 ? -7.817 2.445 21.856 1.00 94.06 82 ILE A N 1
ATOM 652 C CA . ILE A 1 82 ? -8.681 1.959 20.773 1.00 94.06 82 ILE A CA 1
ATOM 653 C C . ILE A 1 82 ? -9.822 2.948 20.518 1.00 94.06 82 ILE A C 1
ATOM 655 O O . ILE A 1 82 ? -10.062 3.326 19.374 1.00 94.06 82 ILE A O 1
ATOM 659 N N . LYS A 1 83 ? -10.472 3.449 21.578 1.00 93.19 83 LYS A N 1
ATOM 660 C CA . LYS A 1 83 ? -11.500 4.492 21.465 1.00 93.19 83 LYS A CA 1
ATOM 661 C C . LYS A 1 83 ? -10.946 5.745 20.787 1.00 93.19 83 LYS A C 1
ATOM 663 O O . LYS A 1 83 ? -11.604 6.304 19.918 1.00 93.19 83 LYS A O 1
ATOM 668 N N . LEU A 1 84 ? -9.729 6.166 21.138 1.00 94.06 84 LEU A N 1
ATOM 669 C CA . LEU A 1 84 ? -9.093 7.317 20.500 1.00 94.06 84 LEU A CA 1
ATOM 670 C C . LEU A 1 84 ? -8.797 7.066 19.014 1.00 94.06 84 LEU A C 1
ATOM 672 O O . LEU A 1 84 ? -9.093 7.936 18.206 1.00 94.06 84 LEU A O 1
ATOM 676 N N . LEU A 1 85 ? -8.299 5.883 18.639 1.00 96.19 85 LEU A N 1
ATOM 677 C CA . LEU A 1 85 ? -8.098 5.501 17.234 1.00 96.19 85 LEU A CA 1
ATOM 678 C C . LEU A 1 85 ? -9.405 5.583 16.429 1.00 96.19 85 LEU A C 1
ATOM 680 O O . LEU A 1 85 ? -9.425 6.181 15.354 1.00 96.19 85 LEU A O 1
ATOM 684 N N . LEU A 1 86 ? -10.498 5.036 16.971 1.00 95.12 86 LEU A N 1
ATOM 685 C CA . LEU A 1 86 ? -11.824 5.075 16.344 1.00 95.12 86 LEU A CA 1
ATOM 686 C C . LEU A 1 86 ? -12.324 6.509 16.159 1.00 95.12 86 LEU A C 1
ATOM 688 O O . LEU A 1 86 ? -12.844 6.845 15.097 1.00 95.12 86 LEU A O 1
ATOM 692 N N . LEU A 1 87 ? -12.141 7.364 17.169 1.00 93.81 87 LEU A N 1
ATOM 693 C CA . LEU A 1 87 ? -12.523 8.774 17.101 1.00 93.81 87 LEU A CA 1
ATOM 694 C C . LEU A 1 87 ? -11.674 9.548 16.087 1.00 93.81 87 LEU A C 1
ATOM 696 O O . LEU A 1 87 ? -12.234 10.278 15.274 1.00 93.81 87 LEU A O 1
ATOM 700 N N . CYS A 1 88 ? -10.352 9.353 16.078 1.00 94.81 88 CYS A N 1
ATOM 701 C CA . CYS A 1 88 ? -9.470 9.965 15.085 1.00 94.81 88 CYS A CA 1
ATOM 702 C C . CYS A 1 88 ? -9.882 9.557 13.664 1.00 94.81 88 CYS A C 1
ATOM 704 O O . CYS A 1 88 ? -9.947 10.411 12.780 1.00 94.81 88 CYS A O 1
ATOM 706 N N . LEU A 1 89 ? -10.196 8.278 13.438 1.00 94.31 89 LEU A N 1
ATOM 707 C CA . LEU A 1 89 ? -10.646 7.812 12.128 1.00 94.31 89 LEU A CA 1
ATOM 708 C C . LEU A 1 89 ? -12.016 8.391 11.757 1.00 94.31 89 LEU A C 1
ATOM 710 O O . LEU A 1 89 ? -12.170 8.907 10.654 1.00 94.31 89 LEU A O 1
ATOM 714 N N . LYS A 1 90 ? -12.985 8.366 12.683 1.00 93.25 90 LYS A N 1
ATOM 715 C CA . LYS A 1 90 ? -14.321 8.952 12.494 1.00 93.25 90 LYS A CA 1
ATOM 716 C C . LYS A 1 90 ? -14.236 10.429 12.110 1.00 93.25 90 LYS A C 1
ATOM 718 O O . LYS A 1 90 ? -14.928 10.848 11.195 1.00 93.25 90 LYS A O 1
ATOM 723 N N . ASN A 1 91 ? -13.361 11.189 12.763 1.00 93.88 91 ASN A N 1
ATOM 724 C CA . ASN A 1 91 ? -13.155 12.610 12.478 1.00 93.88 91 ASN A CA 1
ATOM 725 C C . ASN A 1 91 ? -12.418 12.867 11.152 1.00 93.88 91 ASN A C 1
ATOM 727 O O . ASN A 1 91 ? -12.404 14.000 10.681 1.00 93.88 91 ASN A O 1
ATOM 731 N N . GLY A 1 92 ? -11.755 11.858 10.580 1.00 93.44 92 GLY A N 1
ATOM 732 C CA . GLY A 1 92 ? -11.134 11.946 9.255 1.00 93.44 92 GLY A CA 1
ATOM 733 C C . GLY A 1 92 ? -12.103 11.652 8.107 1.00 93.44 92 GLY A C 1
ATOM 734 O O . GLY A 1 92 ? -11.803 11.992 6.967 1.00 93.44 92 GLY A O 1
ATOM 735 N N . VAL A 1 93 ? -13.244 11.019 8.395 1.00 95.44 93 VAL A N 1
ATOM 736 C CA . VAL A 1 93 ? -14.293 10.710 7.417 1.00 95.44 93 VAL A CA 1
ATOM 737 C C . VAL A 1 93 ? -15.176 11.942 7.223 1.00 95.44 93 VAL A C 1
ATOM 739 O O . VAL A 1 93 ? -15.815 12.405 8.163 1.00 95.44 93 VAL A O 1
ATOM 742 N N . GLU A 1 94 ? -15.208 12.457 5.996 1.00 93.94 94 GLU A N 1
ATOM 743 C CA . GLU A 1 94 ? -15.946 13.666 5.613 1.00 93.94 94 GLU A CA 1
ATOM 744 C C . GLU A 1 94 ? -17.394 13.329 5.198 1.00 93.94 94 GLU A C 1
ATOM 746 O O . GLU A 1 94 ? -18.315 14.071 5.524 1.00 93.94 94 GLU A O 1
ATOM 751 N N . GLU A 1 95 ? -17.612 12.175 4.552 1.00 94.94 95 GLU A N 1
ATOM 752 C CA . GLU A 1 95 ? -18.912 11.779 3.985 1.00 94.94 95 GLU A CA 1
ATOM 753 C C . GLU A 1 95 ? -19.434 10.438 4.540 1.00 94.94 95 GLU A C 1
ATOM 755 O O . GLU A 1 95 ? -18.641 9.541 4.865 1.00 94.94 95 GLU A O 1
ATOM 760 N N . PRO A 1 96 ? -20.766 10.225 4.606 1.00 94.88 96 PRO A N 1
ATOM 761 C CA . PRO A 1 96 ? -21.341 8.952 5.026 1.00 94.88 96 PRO A CA 1
ATOM 762 C C . PRO A 1 96 ? -20.814 7.774 4.205 1.00 94.88 96 PRO A C 1
ATOM 764 O O . PRO A 1 96 ? -20.888 7.747 2.975 1.00 94.88 96 PRO A O 1
ATOM 767 N N . TRP A 1 97 ? -20.299 6.769 4.914 1.00 96.00 97 TRP A N 1
ATOM 768 C CA . TRP A 1 97 ? -19.724 5.554 4.337 1.00 96.00 97 TRP A CA 1
ATOM 769 C C . TRP A 1 97 ? -18.579 5.800 3.347 1.00 96.00 97 TRP A C 1
ATOM 771 O O . TRP A 1 97 ? -18.365 4.963 2.470 1.00 96.00 97 TRP A O 1
ATOM 781 N N . GLN A 1 98 ? -17.856 6.922 3.446 1.00 96.19 98 GLN A N 1
ATOM 782 C CA . GLN A 1 98 ? -16.726 7.252 2.573 1.00 96.19 98 GLN A CA 1
ATOM 783 C C . GLN A 1 98 ? -15.763 6.068 2.402 1.00 96.19 98 GLN A C 1
ATOM 785 O O . GLN A 1 98 ? -15.433 5.355 3.345 1.00 96.19 98 GLN A O 1
ATOM 790 N N . ARG A 1 99 ? -15.280 5.853 1.177 1.00 96.44 99 ARG A N 1
ATOM 791 C CA . ARG A 1 99 ? -14.176 4.919 0.953 1.00 96.44 99 ARG A CA 1
ATOM 792 C C . ARG A 1 99 ? -12.898 5.596 1.432 1.00 96.44 99 ARG A C 1
ATOM 794 O O . ARG A 1 99 ? -12.464 6.574 0.826 1.00 96.44 99 ARG A O 1
ATOM 801 N N . ILE A 1 100 ? -12.321 5.102 2.521 1.00 96.25 100 ILE A N 1
ATOM 802 C CA . ILE A 1 100 ? -11.041 5.615 3.020 1.00 96.25 100 ILE A CA 1
ATOM 803 C C . ILE A 1 100 ? -9.877 5.000 2.221 1.00 96.25 100 ILE A C 1
ATOM 805 O O . ILE A 1 100 ? -10.038 3.902 1.676 1.00 96.25 100 ILE A O 1
ATOM 809 N N . PRO A 1 101 ? -8.706 5.659 2.143 1.00 96.50 101 PRO A N 1
ATOM 810 C CA . PRO A 1 101 ? -7.542 5.081 1.478 1.00 96.50 101 PRO A CA 1
ATOM 811 C C . PRO A 1 101 ? -7.149 3.736 2.088 1.00 96.50 101 PRO A C 1
ATOM 813 O O . PRO A 1 101 ? -7.173 3.575 3.313 1.00 96.50 101 PRO A O 1
ATOM 816 N N . THR A 1 102 ? -6.712 2.794 1.247 1.00 97.12 102 THR A N 1
ATOM 817 C CA . THR A 1 102 ? -6.318 1.447 1.692 1.00 97.12 102 THR A CA 1
ATOM 818 C C . THR A 1 102 ? -5.240 1.510 2.771 1.00 97.12 102 THR A C 1
ATOM 820 O O . THR A 1 102 ? -5.309 0.794 3.764 1.00 97.12 102 THR A O 1
ATOM 823 N N . VAL A 1 103 ? -4.280 2.427 2.621 1.00 97.06 103 VAL A N 1
ATOM 824 C CA . VAL A 1 103 ? -3.185 2.610 3.581 1.00 97.06 103 VAL A CA 1
ATOM 825 C C . VAL A 1 103 ? -3.665 3.064 4.958 1.00 97.06 103 VAL A C 1
ATOM 827 O O . VAL A 1 103 ? -3.202 2.544 5.966 1.00 97.06 103 VAL A O 1
ATOM 830 N N . SER A 1 104 ? -4.654 3.959 5.023 1.00 96.50 104 SER A N 1
ATOM 831 C CA . SER A 1 104 ? -5.245 4.403 6.289 1.00 96.50 104 SER A CA 1
ATOM 832 C C . SER A 1 104 ? -6.063 3.291 6.950 1.00 96.50 104 SER A C 1
ATOM 834 O O . SER A 1 104 ? -6.042 3.157 8.172 1.00 96.50 104 SER A O 1
ATOM 836 N N . ALA A 1 105 ? -6.757 2.478 6.148 1.00 97.50 105 ALA A N 1
ATOM 837 C CA . ALA A 1 105 ? -7.540 1.341 6.619 1.00 97.50 105 ALA A CA 1
ATOM 838 C C . ALA A 1 105 ? -6.660 0.237 7.223 1.00 97.50 105 ALA A C 1
ATOM 840 O O . ALA A 1 105 ? -6.920 -0.222 8.334 1.00 97.50 105 ALA A O 1
ATOM 841 N N . VAL A 1 106 ? -5.594 -0.160 6.519 1.00 97.81 106 VAL A N 1
ATOM 842 C CA . VAL A 1 106 ? -4.649 -1.179 7.004 1.00 97.81 106 VAL A CA 1
ATOM 843 C C . VAL A 1 106 ? -3.840 -0.647 8.188 1.00 97.81 106 VAL A C 1
ATOM 845 O O . VAL A 1 106 ? -3.684 -1.360 9.174 1.00 97.81 106 VAL A O 1
ATOM 848 N N . PHE A 1 107 ? -3.434 0.629 8.169 1.00 97.94 107 PHE A N 1
ATOM 849 C CA . PHE A 1 107 ? -2.828 1.278 9.334 1.00 97.94 107 PHE A CA 1
ATOM 850 C C . PHE A 1 107 ? -3.731 1.170 10.568 1.00 97.94 107 PHE A C 1
ATOM 852 O O . PHE A 1 107 ? -3.276 0.749 11.627 1.00 97.94 107 PHE A O 1
ATOM 859 N N . ALA A 1 108 ? -5.015 1.528 10.446 1.00 97.94 108 ALA A N 1
ATOM 860 C CA . ALA A 1 108 ? -5.959 1.455 11.560 1.00 97.94 108 ALA A CA 1
ATOM 861 C C . ALA A 1 108 ? -6.169 0.009 12.036 1.00 97.94 108 ALA A C 1
ATOM 863 O O . ALA A 1 108 ? -6.226 -0.241 13.240 1.00 97.94 108 ALA A O 1
ATOM 864 N N . ALA A 1 109 ? -6.218 -0.945 11.105 1.00 98.06 109 ALA A N 1
ATOM 865 C CA . ALA A 1 109 ? -6.305 -2.367 11.403 1.00 98.06 109 ALA A CA 1
ATOM 866 C C . ALA A 1 109 ? -5.115 -2.855 12.245 1.00 98.06 109 ALA A C 1
ATOM 868 O O . ALA A 1 109 ? -5.315 -3.394 13.335 1.00 98.06 109 ALA A O 1
ATOM 869 N N . GLU A 1 110 ? -3.884 -2.595 11.806 1.00 97.56 110 GLU A N 1
ATOM 870 C CA . GLU A 1 110 ? -2.679 -3.002 12.534 1.00 97.56 110 GLU A CA 1
ATOM 871 C C . GLU A 1 110 ? -2.507 -2.230 13.847 1.00 97.56 110 GLU A C 1
ATOM 873 O O . GLU A 1 110 ? -2.224 -2.820 14.892 1.00 97.56 110 GLU A O 1
ATOM 878 N N . ALA A 1 111 ? -2.773 -0.921 13.841 1.00 97.44 111 ALA A N 1
ATOM 879 C CA . ALA A 1 111 ? -2.746 -0.096 15.043 1.00 97.44 111 ALA A CA 1
ATOM 880 C C . ALA A 1 111 ? -3.727 -0.607 16.106 1.00 97.44 111 ALA A C 1
ATOM 882 O O . ALA A 1 111 ? -3.402 -0.580 17.292 1.00 97.44 111 ALA A O 1
ATOM 883 N N . SER A 1 112 ? -4.902 -1.107 15.709 1.00 97.25 112 SER A N 1
ATOM 884 C CA . SER A 1 112 ? -5.892 -1.647 16.649 1.00 97.25 112 SER A CA 1
ATOM 885 C C . SER A 1 112 ? -5.369 -2.849 17.437 1.00 97.25 112 SER A C 1
ATOM 887 O O . SER A 1 112 ? -5.628 -2.945 18.636 1.00 97.25 112 SER A O 1
ATOM 889 N N . LEU A 1 113 ? -4.555 -3.694 16.799 1.00 96.50 113 LEU A N 1
ATOM 890 C CA . LEU A 1 113 ? -3.894 -4.835 17.431 1.00 96.50 113 LEU A CA 1
ATOM 891 C C . LEU A 1 113 ? -2.695 -4.386 18.274 1.00 96.50 113 LEU A C 1
ATOM 893 O O . LEU A 1 113 ? -2.540 -4.802 19.421 1.00 96.50 113 LEU A O 1
ATOM 897 N N . ILE A 1 114 ? -1.873 -3.474 17.748 1.00 96.38 114 ILE A N 1
ATOM 898 C CA . ILE A 1 114 ? -0.689 -2.956 18.448 1.00 96.38 114 ILE A CA 1
ATOM 899 C C . ILE A 1 114 ? -1.079 -2.228 19.743 1.00 96.38 114 ILE A C 1
ATOM 901 O O . ILE A 1 114 ? -0.401 -2.363 20.761 1.00 96.38 114 ILE A O 1
ATOM 905 N N . LEU A 1 115 ? -2.187 -1.481 19.750 1.00 95.88 115 LEU A N 1
ATOM 906 C CA . LEU A 1 115 ? -2.639 -0.723 20.925 1.00 95.88 115 LEU A CA 1
ATOM 907 C C . LEU A 1 115 ? -3.117 -1.611 22.085 1.00 95.88 115 LEU A C 1
ATOM 909 O O . LEU A 1 115 ? -3.203 -1.122 23.218 1.00 95.88 115 LEU A O 1
ATOM 913 N N . LEU A 1 116 ? -3.366 -2.900 21.834 1.00 93.69 116 LEU A N 1
ATOM 914 C CA . LEU A 1 116 ? -3.624 -3.898 22.873 1.00 93.69 116 LEU A CA 1
ATOM 915 C C . LEU A 1 116 ? -2.341 -4.309 23.610 1.00 93.69 116 LEU A C 1
ATOM 917 O O . LEU A 1 116 ? -2.413 -4.722 24.764 1.00 93.69 116 LEU A O 1
ATOM 921 N N . ASN A 1 117 ? -1.162 -4.144 23.007 1.00 92.56 117 ASN A N 1
ATOM 922 C CA . ASN A 1 117 ? 0.111 -4.544 23.598 1.00 92.56 117 ASN A CA 1
ATOM 923 C C . ASN A 1 117 ? 1.031 -3.334 23.829 1.00 92.56 117 ASN A C 1
ATOM 925 O O . ASN A 1 117 ? 1.735 -2.877 22.931 1.00 92.56 117 ASN A O 1
ATOM 929 N N . SER A 1 118 ? 1.090 -2.843 25.071 1.00 92.38 118 SER A N 1
ATOM 930 C CA . SER A 1 118 ? 1.949 -1.704 25.427 1.00 92.38 118 SER A CA 1
ATOM 931 C C . SER A 1 118 ? 3.450 -1.971 25.299 1.00 92.38 118 SER A C 1
ATOM 933 O O . SER A 1 118 ? 4.222 -1.015 25.285 1.00 92.38 118 SER A O 1
ATOM 935 N N . SER A 1 119 ? 3.860 -3.239 25.232 1.00 92.81 119 SER A N 1
ATOM 936 C CA . SER A 1 119 ? 5.258 -3.642 25.047 1.00 92.81 119 SER A CA 1
ATOM 937 C C . SER A 1 119 ? 5.660 -3.706 23.571 1.00 92.81 119 SER A C 1
ATOM 939 O O . SER A 1 119 ? 6.831 -3.917 23.272 1.00 92.81 119 SER A O 1
ATOM 941 N N . HIS A 1 120 ? 4.710 -3.534 22.645 1.00 94.50 120 HIS A N 1
ATOM 942 C CA . HIS A 1 120 ? 4.996 -3.526 21.218 1.00 94.50 120 HIS A CA 1
ATOM 943 C C . HIS A 1 120 ? 5.835 -2.301 20.835 1.00 94.50 120 HIS A C 1
ATOM 945 O O . HIS A 1 120 ? 5.568 -1.175 21.258 1.00 94.50 120 HIS A O 1
ATOM 951 N N . GLU A 1 121 ? 6.824 -2.492 19.971 1.00 93.88 121 GLU A N 1
ATOM 952 C CA . GLU A 1 121 ? 7.808 -1.463 19.623 1.00 93.88 121 GLU A CA 1
ATOM 953 C C . GLU A 1 121 ? 7.216 -0.231 18.908 1.00 93.88 121 GLU A C 1
ATOM 955 O O . GLU A 1 121 ? 7.725 0.883 19.043 1.00 93.88 121 GLU A O 1
ATOM 960 N N . HIS A 1 122 ? 6.103 -0.408 18.189 1.00 94.81 122 HIS A N 1
ATOM 961 C CA . HIS A 1 122 ? 5.358 0.679 17.532 1.00 94.81 122 HIS A CA 1
ATOM 962 C C . HIS A 1 122 ? 4.253 1.299 18.401 1.00 94.81 122 HIS A C 1
ATOM 964 O O . HIS A 1 122 ? 3.618 2.269 17.986 1.00 94.81 122 HIS A O 1
ATOM 970 N N . TYR A 1 123 ? 4.033 0.803 19.624 1.00 95.06 123 TYR A N 1
ATOM 971 C CA . TYR A 1 123 ? 2.988 1.327 20.507 1.00 95.06 123 TYR A CA 1
ATOM 972 C C . TYR A 1 123 ? 3.189 2.817 20.815 1.00 95.06 123 TYR A C 1
ATOM 974 O O . TYR A 1 123 ? 2.243 3.606 20.761 1.00 95.06 123 TYR A O 1
ATOM 982 N N . VAL A 1 124 ? 4.426 3.224 21.124 1.00 94.44 124 VAL A N 1
ATOM 983 C CA . VAL A 1 124 ? 4.738 4.609 21.510 1.00 94.44 124 VAL A CA 1
ATOM 984 C C . VAL A 1 124 ? 4.532 5.594 20.349 1.00 94.44 124 VAL A C 1
ATOM 986 O O . VAL A 1 124 ? 3.816 6.576 20.569 1.00 94.44 124 VAL A O 1
ATOM 989 N N . PRO A 1 125 ? 5.065 5.364 19.131 1.00 95.00 125 PRO A N 1
ATOM 990 C CA . PRO A 1 125 ? 4.799 6.250 17.998 1.00 95.00 125 PRO A CA 1
ATOM 991 C C . PRO A 1 125 ? 3.319 6.353 17.614 1.00 95.00 125 PRO A C 1
ATOM 993 O O . PRO A 1 125 ? 2.815 7.460 17.439 1.00 95.00 125 PRO A O 1
ATOM 996 N N . ILE A 1 126 ? 2.581 5.237 17.577 1.00 95.81 126 ILE A N 1
ATOM 997 C CA . ILE A 1 126 ? 1.141 5.257 17.256 1.00 95.81 126 ILE A CA 1
ATOM 998 C C . ILE A 1 126 ? 0.375 6.059 18.310 1.00 95.81 126 ILE A C 1
ATOM 1000 O O . ILE A 1 126 ? -0.431 6.932 17.995 1.00 95.81 126 ILE A O 1
ATOM 1004 N N . LYS A 1 127 ? 0.671 5.830 19.590 1.00 95.25 127 LYS A N 1
ATOM 1005 C CA . LYS A 1 127 ? 0.075 6.596 20.685 1.00 95.25 127 LYS A CA 1
ATOM 1006 C C . LYS A 1 127 ? 0.414 8.086 20.612 1.00 95.25 127 LYS A C 1
ATOM 1008 O O . LYS A 1 127 ? -0.423 8.910 20.979 1.00 95.25 127 LYS A O 1
ATOM 1013 N N . LYS A 1 128 ? 1.628 8.441 20.184 1.00 95.12 128 LYS A N 1
ATOM 1014 C CA . LYS A 1 128 ? 2.042 9.831 19.958 1.00 95.12 128 LYS A CA 1
ATOM 1015 C C . LYS A 1 128 ? 1.216 10.451 18.829 1.00 95.12 128 LYS A C 1
ATOM 1017 O O . LYS A 1 128 ? 0.610 11.487 19.071 1.00 95.12 128 LYS A O 1
ATOM 1022 N N . LEU A 1 129 ? 1.084 9.778 17.684 1.00 95.12 129 LEU A N 1
ATOM 1023 C CA . LEU A 1 129 ? 0.234 10.221 16.571 1.00 95.12 129 LEU A CA 1
ATOM 1024 C C . LEU A 1 129 ? -1.205 10.506 17.024 1.00 95.12 129 LEU A C 1
ATOM 1026 O O . LEU A 1 129 ? -1.720 11.597 16.791 1.00 95.12 129 LEU A O 1
ATOM 1030 N N . LEU A 1 130 ? -1.826 9.556 17.731 1.00 95.06 130 LEU A N 1
ATOM 1031 C CA . LEU A 1 130 ? -3.209 9.686 18.203 1.00 95.06 130 LEU A CA 1
ATOM 1032 C C . LEU A 1 130 ? -3.405 10.839 19.195 1.00 95.06 130 LEU A C 1
ATOM 1034 O O . LEU A 1 130 ? -4.487 11.407 19.285 1.00 95.06 130 LEU A O 1
ATOM 1038 N N . LYS A 1 131 ? -2.371 11.189 19.965 1.00 94.56 131 LYS A N 1
ATOM 1039 C CA . LYS A 1 131 ? -2.408 12.363 20.848 1.00 94.56 131 LYS A CA 1
ATOM 1040 C C . LYS A 1 131 ? -2.215 13.671 20.088 1.00 94.56 131 LYS A C 1
ATOM 1042 O O . LYS A 1 131 ? -2.753 14.689 20.510 1.00 94.56 131 LYS A O 1
ATOM 1047 N N . SER A 1 132 ? -1.401 13.650 19.039 1.00 92.38 132 SER A N 1
ATOM 1048 C CA . SER A 1 132 ? -0.984 14.842 18.304 1.00 92.38 132 SER A CA 1
ATOM 1049 C C . SER A 1 132 ? -2.044 15.368 17.340 1.00 92.38 132 SER A C 1
ATOM 1051 O O . SER A 1 132 ? -1.942 16.517 16.915 1.00 92.38 132 SER A O 1
ATOM 1053 N N . SER A 1 133 ? -3.042 14.566 16.960 1.00 87.50 133 SER A N 1
ATOM 1054 C CA . SER A 1 133 ? -4.040 14.979 15.970 1.00 87.50 133 SER A CA 1
ATOM 1055 C C . SER A 1 133 ? -5.454 14.510 16.331 1.00 87.50 133 SER A C 1
ATOM 1057 O O . SER A 1 133 ? -5.649 13.336 16.643 1.00 87.50 133 SER A O 1
ATOM 1059 N N . PRO A 1 134 ? -6.464 15.401 16.263 1.00 89.38 134 PRO A N 1
ATOM 1060 C CA . PRO A 1 134 ? -7.851 15.056 16.582 1.00 89.38 134 PRO A CA 1
ATOM 1061 C C . PRO A 1 134 ? -8.525 14.206 15.493 1.00 89.38 134 PRO A C 1
ATOM 1063 O O . PRO A 1 134 ? -9.560 13.594 15.751 1.00 89.38 134 PRO A O 1
ATOM 1066 N N . SER A 1 135 ? -7.952 14.159 14.288 1.00 92.25 135 SER A N 1
ATOM 1067 C CA . SER A 1 135 ? -8.395 13.338 13.164 1.00 92.25 135 SER A CA 1
ATOM 1068 C C . SER A 1 135 ? -7.206 12.637 12.506 1.00 92.25 135 SER A C 1
ATOM 1070 O O . SER A 1 135 ? -6.083 13.148 12.508 1.00 92.25 135 SER A O 1
ATOM 1072 N N . LEU A 1 136 ? -7.444 11.446 11.950 1.00 92.00 136 LEU A N 1
ATOM 1073 C CA . LEU A 1 136 ? -6.457 10.746 11.136 1.00 92.00 136 LEU A CA 1
ATOM 1074 C C . LEU A 1 136 ? -6.398 11.411 9.757 1.00 92.00 136 LEU A C 1
ATOM 1076 O O . LEU A 1 136 ? -7.416 11.532 9.077 1.00 92.00 136 LEU A O 1
ATOM 1080 N N . ASN A 1 137 ? -5.205 11.820 9.326 1.00 92.19 137 ASN A N 1
ATOM 1081 C CA . ASN A 1 137 ? -5.019 12.431 8.015 1.00 92.19 137 ASN A CA 1
ATOM 1082 C C . ASN A 1 137 ? -5.211 11.394 6.892 1.00 92.19 137 ASN A C 1
ATOM 1084 O O . ASN A 1 137 ? -4.265 10.714 6.501 1.00 92.19 137 ASN A O 1
ATOM 1088 N N . LEU A 1 138 ? -6.420 11.326 6.325 1.00 94.75 138 LEU A N 1
ATOM 1089 C CA . LEU A 1 138 ? -6.737 10.471 5.173 1.00 94.75 138 LEU A CA 1
ATOM 1090 C C . LEU A 1 138 ? -6.155 10.992 3.846 1.00 94.75 138 LEU A C 1
ATOM 1092 O O . LEU A 1 138 ? -6.369 10.398 2.792 1.00 94.75 138 LEU A O 1
ATOM 1096 N N . ARG A 1 139 ? -5.435 12.121 3.854 1.00 93.31 139 ARG A N 1
ATOM 1097 C CA . ARG A 1 139 ? -4.751 12.647 2.666 1.00 93.31 139 ARG A CA 1
ATOM 1098 C C . ARG A 1 139 ? -3.269 12.258 2.607 1.00 93.31 139 ARG A C 1
ATOM 1100 O O . ARG A 1 139 ? -2.663 12.394 1.542 1.00 93.31 139 ARG A O 1
ATOM 1107 N N . GLY A 1 140 ? -2.706 11.744 3.694 1.00 92.06 140 GLY A N 1
ATOM 1108 C CA . GLY A 1 140 ? -1.318 11.288 3.773 1.00 92.06 140 GLY A CA 1
ATOM 1109 C C . GLY A 1 140 ? -1.205 9.806 4.116 1.00 92.06 140 GLY A C 1
ATOM 1110 O O . GLY A 1 140 ? -2.204 9.130 4.363 1.00 92.06 140 GLY A O 1
ATOM 1111 N N . ILE A 1 141 ? 0.032 9.317 4.151 1.00 94.56 141 ILE A N 1
ATOM 1112 C CA . ILE A 1 141 ? 0.360 8.009 4.721 1.00 94.56 141 ILE A CA 1
ATOM 1113 C C . ILE A 1 141 ? 0.744 8.222 6.195 1.00 94.56 141 ILE A C 1
ATOM 1115 O O . ILE A 1 141 ? 1.666 8.999 6.464 1.00 94.56 141 ILE A O 1
ATOM 1119 N N . PRO A 1 142 ? 0.030 7.617 7.165 1.00 95.06 142 PRO A N 1
ATOM 1120 C CA . PRO A 1 142 ? 0.340 7.793 8.582 1.00 95.06 142 PRO A CA 1
ATOM 1121 C C . PRO A 1 142 ? 1.769 7.347 8.913 1.00 95.06 142 PRO A C 1
ATOM 1123 O O . PRO A 1 142 ? 2.173 6.278 8.495 1.00 95.06 142 PRO A O 1
ATOM 1126 N N . LEU A 1 143 ? 2.509 8.145 9.692 1.00 95.25 143 LEU A N 1
ATOM 1127 C CA . LEU A 1 143 ? 3.877 7.858 10.171 1.00 95.25 143 LEU A CA 1
ATOM 1128 C C . LEU A 1 143 ? 4.971 7.669 9.103 1.00 95.25 143 LEU A C 1
ATOM 1130 O O . LEU A 1 143 ? 6.131 7.545 9.487 1.00 95.25 143 LEU A O 1
ATOM 1134 N N . PHE A 1 144 ? 4.660 7.764 7.807 1.00 96.19 144 PHE A N 1
ATOM 1135 C CA . PHE A 1 144 ? 5.598 7.466 6.721 1.00 96.19 144 PHE A CA 1
ATOM 1136 C C . PHE A 1 144 ? 6.988 8.095 6.881 1.00 96.19 144 PHE A C 1
ATOM 1138 O O . PHE A 1 144 ? 7.982 7.387 7.045 1.00 96.19 144 PHE A O 1
ATOM 1145 N N . HIS A 1 145 ? 7.074 9.429 6.898 1.00 93.88 145 HIS A N 1
ATOM 1146 C CA . HIS A 1 145 ? 8.370 10.102 7.021 1.00 93.88 145 HIS A CA 1
ATOM 1147 C C . HIS A 1 145 ? 8.987 9.932 8.419 1.00 93.88 145 HIS A C 1
ATOM 1149 O O . HIS A 1 145 ? 10.210 9.875 8.528 1.00 93.88 145 HIS A O 1
ATOM 1155 N N . GLU A 1 146 ? 8.166 9.823 9.477 1.00 94.00 146 GLU A N 1
ATOM 1156 C CA . GLU A 1 146 ? 8.653 9.590 10.848 1.00 94.00 146 GLU A CA 1
ATOM 1157 C C . GLU A 1 146 ? 9.376 8.242 10.946 1.00 94.00 146 GLU A C 1
ATOM 1159 O O . GLU A 1 146 ? 10.390 8.149 11.633 1.00 94.00 146 GLU A O 1
ATOM 1164 N N . PHE A 1 147 ? 8.893 7.216 10.239 1.00 95.50 147 PHE A N 1
ATOM 1165 C CA . PHE A 1 147 ? 9.464 5.871 10.265 1.00 95.50 147 PHE A CA 1
ATOM 1166 C C . PHE A 1 147 ? 10.589 5.691 9.246 1.00 95.50 147 PHE A C 1
ATOM 1168 O O . PHE A 1 147 ? 11.635 5.140 9.598 1.00 95.50 147 PHE A O 1
ATOM 1175 N N . LEU A 1 148 ? 10.425 6.195 8.018 1.00 95.06 148 LEU A N 1
ATOM 1176 C CA . LEU A 1 148 ? 11.433 6.058 6.963 1.00 95.06 148 LEU A CA 1
ATOM 1177 C C . LEU A 1 148 ? 12.765 6.705 7.371 1.00 95.06 148 LEU A C 1
ATOM 1179 O O . LEU A 1 148 ? 13.821 6.076 7.283 1.00 95.06 148 LEU A O 1
ATOM 1183 N N . TRP A 1 149 ? 12.704 7.929 7.902 1.00 93.31 149 TRP A N 1
ATOM 1184 C CA . TRP A 1 149 ? 13.876 8.713 8.306 1.00 93.31 149 TRP A CA 1
ATOM 1185 C C . TRP A 1 149 ? 14.224 8.571 9.791 1.00 93.31 149 TRP A C 1
ATOM 1187 O O . TRP A 1 149 ? 15.000 9.359 10.335 1.00 93.31 149 TRP A O 1
ATOM 1197 N N . SER A 1 150 ? 13.667 7.562 10.463 1.00 91.94 150 SER A N 1
ATOM 1198 C CA . SER A 1 150 ? 13.899 7.348 11.886 1.00 91.94 150 SER A CA 1
ATOM 1199 C C . SER A 1 150 ? 15.361 7.028 12.202 1.00 91.94 150 SER A C 1
ATOM 1201 O O . SER A 1 150 ? 16.019 6.221 11.530 1.00 91.94 150 SER A O 1
ATOM 1203 N N . SER A 1 151 ? 15.832 7.626 13.296 1.00 88.62 151 SER A N 1
ATOM 1204 C CA . SER A 1 151 ? 17.094 7.329 13.977 1.00 88.62 151 SER A CA 1
ATOM 1205 C C . SER A 1 151 ? 16.883 6.692 15.361 1.00 88.62 151 SER A C 1
ATOM 1207 O O . SER A 1 151 ? 17.833 6.555 16.131 1.00 88.62 151 SER A O 1
ATOM 1209 N N . ALA A 1 152 ? 15.646 6.300 15.699 1.00 88.12 152 ALA A N 1
ATOM 1210 C CA . ALA A 1 152 ? 15.325 5.638 16.964 1.00 88.12 152 ALA A CA 1
ATOM 1211 C C . ALA A 1 152 ? 15.990 4.257 17.063 1.00 88.12 152 ALA A C 1
ATOM 1213 O O . ALA A 1 152 ? 16.245 3.625 16.048 1.00 88.12 152 ALA A O 1
ATOM 1214 N N . PHE A 1 153 ? 16.209 3.721 18.268 1.00 87.75 153 PHE A N 1
ATOM 1215 C CA . PHE A 1 153 ? 16.877 2.416 18.438 1.00 87.75 153 PHE A CA 1
ATOM 1216 C C . PHE A 1 153 ? 16.214 1.267 17.644 1.00 87.75 153 PHE A C 1
ATOM 1218 O O . PHE A 1 153 ? 16.893 0.339 17.216 1.00 87.75 153 PHE A O 1
ATOM 1225 N N . ASN A 1 154 ? 14.900 1.348 17.417 1.00 89.31 154 ASN A N 1
ATOM 1226 C CA . ASN A 1 154 ? 14.095 0.401 16.648 1.00 89.31 154 ASN A CA 1
ATOM 1227 C C . ASN A 1 154 ? 13.796 0.872 15.210 1.00 89.31 154 ASN A C 1
ATOM 1229 O O . ASN A 1 154 ? 12.808 0.438 14.615 1.00 89.31 154 ASN A O 1
ATOM 1233 N N . PHE A 1 155 ? 14.633 1.745 14.633 1.00 91.19 155 PHE A N 1
ATOM 1234 C CA . PHE A 1 155 ? 14.431 2.288 13.283 1.00 91.19 155 PHE A CA 1
ATOM 1235 C C . PHE A 1 155 ? 14.259 1.192 12.224 1.00 91.19 155 PHE A C 1
ATOM 1237 O O . PHE A 1 155 ? 13.495 1.372 11.282 1.00 91.19 155 PHE A O 1
ATOM 1244 N N . LYS A 1 156 ? 14.940 0.045 12.371 1.00 92.56 156 LYS A N 1
ATOM 1245 C CA . LYS A 1 156 ? 14.859 -1.061 11.404 1.00 92.56 156 LYS A CA 1
ATOM 1246 C C . LYS A 1 156 ? 13.452 -1.625 11.321 1.00 92.56 156 LYS A C 1
ATOM 1248 O O . LYS A 1 156 ? 12.904 -1.732 10.232 1.00 92.56 156 LYS A O 1
ATOM 1253 N N . SER A 1 157 ? 12.854 -1.912 12.474 1.00 93.94 157 SER A N 1
ATOM 1254 C CA . SER A 1 157 ? 11.486 -2.409 12.508 1.00 93.94 157 SER A CA 1
ATOM 1255 C C . SER A 1 157 ? 10.489 -1.357 12.020 1.00 93.94 157 SER A C 1
ATOM 1257 O O . SER A 1 157 ? 9.591 -1.670 11.247 1.00 93.94 157 SER A O 1
ATOM 1259 N N . GLN A 1 158 ? 10.693 -0.081 12.371 1.00 94.50 158 GLN A N 1
ATOM 1260 C CA . GLN A 1 158 ? 9.842 1.011 11.880 1.00 94.50 158 GLN A CA 1
ATOM 1261 C C . GLN A 1 158 ? 9.848 1.103 10.349 1.00 94.50 158 GLN A C 1
ATOM 1263 O O . GLN A 1 158 ? 8.785 1.162 9.735 1.00 94.50 158 GLN A O 1
ATOM 1268 N N . ARG A 1 159 ? 11.029 1.050 9.720 1.00 95.12 159 ARG A N 1
ATOM 1269 C CA . ARG A 1 159 ? 11.151 1.030 8.254 1.00 95.12 159 ARG A CA 1
ATOM 1270 C C . ARG A 1 159 ? 10.530 -0.223 7.655 1.00 95.12 159 ARG A C 1
ATOM 1272 O O . ARG A 1 159 ? 9.801 -0.123 6.677 1.00 95.12 159 ARG A O 1
ATOM 1279 N N . LEU A 1 160 ? 10.795 -1.388 8.244 1.00 95.06 160 LEU A N 1
ATOM 1280 C CA . LEU A 1 160 ? 10.245 -2.660 7.784 1.00 95.06 160 LEU A CA 1
ATOM 1281 C C . LEU A 1 160 ? 8.713 -2.634 7.768 1.00 95.06 160 LEU A C 1
ATOM 1283 O O . LEU A 1 160 ? 8.092 -3.006 6.773 1.00 95.06 160 LEU A O 1
ATOM 1287 N N . TRP A 1 161 ? 8.115 -2.170 8.862 1.00 95.56 161 TRP A N 1
ATOM 1288 C CA . TRP A 1 161 ? 6.675 -2.053 9.022 1.00 95.56 161 TRP A CA 1
ATOM 1289 C C . TRP A 1 161 ? 6.070 -1.087 8.003 1.00 95.56 161 TRP A C 1
ATOM 1291 O O . TRP A 1 161 ? 5.178 -1.468 7.244 1.00 95.56 161 TRP A O 1
ATOM 1301 N N . GLU A 1 162 ? 6.623 0.123 7.908 1.00 95.88 162 GLU A N 1
ATOM 1302 C CA . GLU A 1 162 ? 6.118 1.154 7.003 1.00 95.88 162 GLU A CA 1
ATOM 1303 C C . GLU A 1 162 ? 6.244 0.739 5.529 1.00 95.88 162 GLU A C 1
ATOM 1305 O O . GLU A 1 162 ? 5.303 0.873 4.749 1.00 95.88 162 GLU A O 1
ATOM 1310 N N . LEU A 1 163 ? 7.378 0.157 5.127 1.00 96.06 163 LEU A N 1
ATOM 1311 C CA . LEU A 1 163 ? 7.586 -0.287 3.747 1.00 96.06 163 LEU A CA 1
ATOM 1312 C C . LEU A 1 163 ? 6.674 -1.460 3.369 1.00 96.06 163 LEU A C 1
ATOM 1314 O O . LEU A 1 163 ? 6.194 -1.518 2.235 1.00 96.06 163 LEU A O 1
ATOM 1318 N N . ARG A 1 164 ? 6.383 -2.376 4.305 1.00 95.81 164 ARG A N 1
ATOM 1319 C CA . ARG A 1 164 ? 5.396 -3.448 4.093 1.00 95.81 164 ARG A CA 1
ATOM 1320 C C . ARG A 1 164 ? 3.987 -2.886 3.964 1.00 95.81 164 ARG A C 1
ATOM 1322 O O . ARG A 1 164 ? 3.273 -3.278 3.039 1.00 95.81 164 ARG A O 1
ATOM 1329 N N . LEU A 1 165 ? 3.616 -1.943 4.831 1.00 95.75 165 LEU A N 1
ATOM 1330 C CA . LEU A 1 165 ? 2.330 -1.255 4.779 1.00 95.75 165 LEU A CA 1
ATOM 1331 C C . LEU A 1 165 ? 2.137 -0.595 3.407 1.00 95.75 165 LEU A C 1
ATOM 1333 O O . LEU A 1 165 ? 1.163 -0.880 2.707 1.00 95.75 165 LEU A O 1
ATOM 1337 N N . VAL A 1 166 ? 3.109 0.208 2.971 1.00 95.94 166 VAL A N 1
ATOM 1338 C CA . VAL A 1 166 ? 3.083 0.882 1.668 1.00 95.94 166 VAL A CA 1
ATOM 1339 C C . VAL A 1 166 ? 3.068 -0.132 0.508 1.00 95.94 166 VAL A C 1
ATOM 1341 O O . VAL A 1 166 ? 2.291 -0.005 -0.440 1.00 95.94 166 VAL A O 1
ATOM 1344 N N . CYS A 1 167 ? 3.839 -1.217 0.587 1.00 94.69 167 CYS A N 1
ATOM 1345 C CA . CYS A 1 167 ? 3.824 -2.251 -0.449 1.00 94.69 167 CYS A CA 1
ATOM 1346 C C . CYS A 1 167 ? 2.453 -2.933 -0.575 1.00 94.69 167 CYS A C 1
ATOM 1348 O O . CYS A 1 167 ? 1.922 -3.075 -1.680 1.00 94.69 167 CYS A O 1
ATOM 1350 N N . VAL A 1 168 ? 1.838 -3.345 0.536 1.00 93.12 168 VAL A N 1
ATOM 1351 C CA . VAL A 1 168 ? 0.555 -4.067 0.531 1.00 93.12 168 VAL A CA 1
ATOM 1352 C C . VAL A 1 168 ? -0.599 -3.160 0.103 1.00 93.12 168 VAL A C 1
ATOM 1354 O O . VAL A 1 168 ? -1.504 -3.622 -0.600 1.00 93.12 168 VAL A O 1
ATOM 1357 N N . CYS A 1 169 ? -0.560 -1.879 0.472 1.00 94.75 169 CYS A N 1
ATOM 1358 C CA . CYS A 1 169 ? -1.686 -0.960 0.310 1.00 94.75 169 CYS A CA 1
ATOM 1359 C C . CYS A 1 169 ? -1.842 -0.368 -1.091 1.00 94.75 169 CYS A C 1
ATOM 1361 O O . CYS A 1 169 ? -2.933 0.086 -1.424 1.00 94.75 169 CYS A O 1
ATOM 1363 N N . LEU A 1 170 ? -0.813 -0.413 -1.937 1.00 93.69 170 LEU A N 1
ATOM 1364 C CA . LEU A 1 170 ? -0.947 -0.003 -3.333 1.00 93.69 170 LEU A CA 1
ATOM 1365 C C . LEU A 1 170 ? -1.733 -1.061 -4.129 1.00 93.69 170 LEU A C 1
ATOM 1367 O O . LEU A 1 170 ? -1.151 -2.047 -4.598 1.00 93.69 170 LEU A O 1
ATOM 1371 N N . LYS A 1 171 ? -3.061 -0.906 -4.220 1.00 91.06 171 LYS A N 1
ATOM 1372 C CA . LYS A 1 171 ? -3.973 -1.881 -4.855 1.00 91.06 171 LYS A CA 1
ATOM 1373 C C . LYS A 1 171 ? -4.816 -1.296 -5.988 1.00 91.06 171 LYS A C 1
ATOM 1375 O O . LYS A 1 171 ? -5.283 -2.062 -6.829 1.00 91.06 171 LYS A O 1
ATOM 1380 N N . SER A 1 172 ? -5.014 0.019 -6.013 1.00 92.31 172 SER A N 1
ATOM 1381 C CA . SER A 1 172 ? -5.846 0.709 -7.001 1.00 92.31 172 SER A CA 1
ATOM 1382 C C . SER A 1 172 ? -5.215 2.023 -7.470 1.00 92.31 172 SER A C 1
ATOM 1384 O O . SER A 1 172 ? -4.298 2.543 -6.833 1.00 92.31 172 SER A O 1
ATOM 1386 N N . ASP A 1 173 ? -5.738 2.588 -8.561 1.00 92.06 173 ASP A N 1
ATOM 1387 C CA . ASP A 1 173 ? -5.292 3.890 -9.082 1.00 92.06 173 ASP A CA 1
ATOM 1388 C C . ASP A 1 173 ? -5.537 5.032 -8.086 1.00 92.06 173 ASP A C 1
ATOM 1390 O O . ASP A 1 173 ? -4.769 5.988 -8.029 1.00 92.06 173 ASP A O 1
ATOM 1394 N N . ASP A 1 174 ? -6.578 4.931 -7.255 1.00 91.62 174 ASP A N 1
ATOM 1395 C CA . ASP A 1 174 ? -6.834 5.915 -6.200 1.00 91.62 174 ASP A CA 1
ATOM 1396 C C . ASP A 1 174 ? -5.764 5.868 -5.103 1.00 91.62 174 ASP A C 1
ATOM 1398 O O . ASP A 1 174 ? -5.346 6.919 -4.612 1.00 91.62 174 ASP A O 1
ATOM 1402 N N . ASP A 1 175 ? -5.265 4.672 -4.766 1.00 93.44 175 ASP A N 1
ATOM 1403 C CA . ASP A 1 175 ? -4.120 4.534 -3.861 1.00 93.44 175 ASP A CA 1
ATOM 1404 C C . ASP A 1 175 ? -2.862 5.135 -4.508 1.00 93.44 175 ASP A C 1
ATOM 1406 O O . ASP A 1 175 ? -2.129 5.877 -3.857 1.00 93.44 175 ASP A O 1
ATOM 1410 N N . ALA A 1 176 ? -2.646 4.891 -5.806 1.00 94.50 176 ALA A N 1
ATOM 1411 C CA . ALA A 1 176 ? -1.506 5.439 -6.541 1.00 94.50 176 ALA A CA 1
ATOM 1412 C C . ALA A 1 176 ? -1.496 6.979 -6.545 1.00 94.50 176 ALA A C 1
ATOM 1414 O O . ALA A 1 176 ? -0.461 7.578 -6.257 1.00 94.50 176 ALA A O 1
ATOM 1415 N N . LYS A 1 177 ? -2.651 7.632 -6.752 1.00 94.56 177 LYS A N 1
ATOM 1416 C CA . LYS A 1 177 ? -2.775 9.103 -6.669 1.00 94.56 177 LYS A CA 1
ATOM 1417 C C . LYS A 1 177 ? -2.344 9.651 -5.309 1.00 94.56 177 LYS A C 1
ATOM 1419 O O . LYS A 1 177 ? -1.748 10.726 -5.236 1.00 94.56 177 LYS A O 1
ATOM 1424 N N . LEU A 1 178 ? -2.645 8.933 -4.224 1.00 94.94 178 LEU A N 1
ATOM 1425 C CA . LEU A 1 178 ? -2.217 9.333 -2.885 1.00 94.94 178 LEU A CA 1
ATOM 1426 C C . LEU A 1 178 ? -0.691 9.251 -2.740 1.00 94.94 178 LEU A C 1
ATOM 1428 O O . LEU A 1 178 ? -0.107 10.107 -2.080 1.00 94.94 178 LEU A O 1
ATOM 1432 N N . TYR A 1 179 ? -0.044 8.282 -3.389 1.00 95.62 179 TYR A N 1
ATOM 1433 C CA . TYR A 1 179 ? 1.412 8.114 -3.354 1.00 95.62 179 TYR A CA 1
ATOM 1434 C C . TYR A 1 179 ? 2.092 9.216 -4.157 1.00 95.62 179 TYR A C 1
ATOM 1436 O O . TYR A 1 179 ? 3.021 9.839 -3.652 1.00 95.62 179 TYR A O 1
ATOM 1444 N N . THR A 1 180 ? 1.568 9.506 -5.352 1.00 94.06 180 THR A N 1
ATOM 1445 C CA . THR A 1 180 ? 1.996 10.635 -6.184 1.00 94.06 180 THR A CA 1
ATOM 1446 C C . THR A 1 180 ? 1.906 11.956 -5.417 1.00 94.06 180 THR A C 1
ATOM 1448 O O . THR A 1 180 ? 2.871 12.707 -5.352 1.00 94.06 180 THR A O 1
ATOM 1451 N N . ARG A 1 181 ? 0.758 12.241 -4.784 1.00 94.38 181 ARG A N 1
ATOM 1452 C CA . ARG A 1 181 ? 0.543 13.514 -4.075 1.00 94.38 181 ARG A CA 1
ATOM 1453 C C . ARG A 1 181 ? 1.516 13.730 -2.912 1.00 94.38 181 ARG A C 1
ATOM 1455 O O . ARG A 1 181 ? 1.814 14.875 -2.592 1.00 94.38 181 ARG A O 1
ATOM 1462 N N . ASN A 1 182 ? 1.939 12.656 -2.252 1.00 94.50 182 ASN A N 1
ATOM 1463 C CA . ASN A 1 182 ? 2.806 12.717 -1.074 1.00 94.50 182 ASN A CA 1
ATOM 1464 C C . ASN A 1 182 ? 4.273 12.371 -1.394 1.00 94.50 182 ASN A C 1
ATOM 1466 O O . ASN A 1 182 ? 5.034 12.122 -0.467 1.00 94.50 182 ASN A O 1
ATOM 1470 N N . SER A 1 183 ? 4.660 12.324 -2.676 1.00 95.38 183 SER A N 1
ATOM 1471 C CA . SER A 1 183 ? 6.032 12.039 -3.132 1.00 95.38 183 SER A CA 1
ATOM 1472 C C . SER A 1 183 ? 6.648 10.767 -2.530 1.00 95.38 183 SER A C 1
ATOM 1474 O O . SER A 1 183 ? 7.842 10.697 -2.241 1.00 95.38 183 SER A O 1
ATOM 1476 N N . ILE A 1 184 ? 5.814 9.748 -2.297 1.00 96.19 184 ILE A N 1
ATOM 1477 C CA . ILE A 1 184 ? 6.201 8.546 -1.543 1.00 96.19 184 ILE A CA 1
ATOM 1478 C C . ILE A 1 184 ? 7.303 7.770 -2.271 1.00 96.19 184 ILE A C 1
ATOM 1480 O O . ILE A 1 184 ? 8.222 7.250 -1.641 1.00 96.19 184 ILE A O 1
ATOM 1484 N N . LEU A 1 185 ? 7.222 7.688 -3.601 1.00 95.62 185 LEU A N 1
ATOM 1485 C CA . LEU A 1 185 ? 8.172 6.922 -4.408 1.00 95.62 185 LEU A CA 1
ATOM 1486 C C . LEU A 1 185 ? 9.506 7.650 -4.551 1.00 95.62 185 LEU A C 1
ATOM 1488 O O . LEU A 1 185 ? 10.556 7.018 -4.459 1.00 95.62 185 LEU A O 1
ATOM 1492 N N . GLU A 1 186 ? 9.467 8.967 -4.713 1.00 95.12 186 GLU A N 1
ATOM 1493 C CA . GLU A 1 186 ? 10.631 9.845 -4.745 1.00 95.12 186 GLU A CA 1
ATOM 1494 C C . GLU A 1 186 ? 11.425 9.743 -3.441 1.00 95.12 186 GLU A C 1
ATOM 1496 O O . GLU A 1 186 ? 12.638 9.520 -3.469 1.00 95.12 186 GLU A O 1
ATOM 1501 N N . ASP A 1 187 ? 10.735 9.812 -2.302 1.00 96.00 187 ASP A N 1
ATOM 1502 C CA . ASP A 1 187 ? 11.340 9.674 -0.980 1.00 96.00 187 ASP A CA 1
ATOM 1503 C C . ASP A 1 187 ? 11.982 8.300 -0.779 1.00 96.00 187 ASP A C 1
ATOM 1505 O O . ASP A 1 187 ? 13.109 8.207 -0.290 1.00 96.00 187 ASP A O 1
ATOM 1509 N N . MET A 1 188 ? 11.310 7.226 -1.202 1.00 96.00 188 MET A N 1
ATOM 1510 C CA . MET A 1 188 ? 11.868 5.873 -1.140 1.00 96.00 188 MET A CA 1
ATOM 1511 C C . MET A 1 188 ? 13.095 5.702 -2.037 1.00 96.00 188 MET A C 1
ATOM 1513 O O . MET A 1 188 ? 14.101 5.143 -1.603 1.00 96.00 188 MET A O 1
ATOM 1517 N N . MET A 1 189 ? 13.037 6.177 -3.282 1.00 95.19 189 MET A N 1
ATOM 1518 C CA . MET A 1 189 ? 14.153 6.088 -4.231 1.00 95.19 189 MET A CA 1
ATOM 1519 C C . MET A 1 189 ? 15.358 6.915 -3.763 1.00 95.19 189 MET A C 1
ATOM 1521 O O . MET A 1 189 ? 16.509 6.481 -3.897 1.00 95.19 189 MET A O 1
ATOM 1525 N N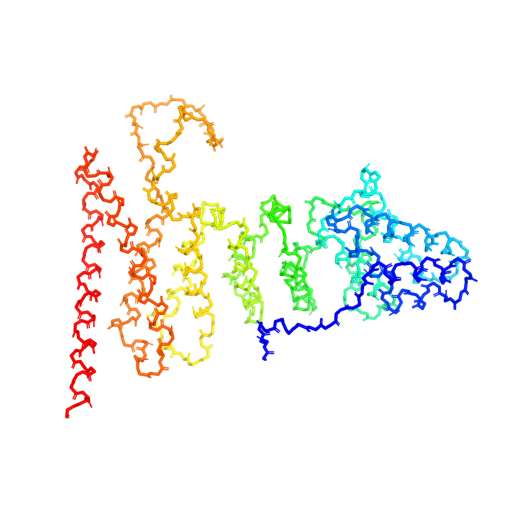 . SER A 1 190 ? 15.096 8.076 -3.158 1.00 94.81 190 SER A N 1
ATOM 1526 C CA . SER A 1 190 ? 16.107 8.893 -2.489 1.00 94.81 190 SER A CA 1
ATOM 1527 C C . SER A 1 190 ? 16.721 8.139 -1.307 1.00 94.81 190 SER A C 1
ATOM 1529 O O . SER A 1 190 ? 17.940 7.949 -1.262 1.00 94.81 190 SER A O 1
ATOM 1531 N N . PHE A 1 191 ? 15.888 7.596 -0.409 1.00 95.19 191 PHE A N 1
ATOM 1532 C CA . PHE A 1 191 ? 16.336 6.838 0.761 1.00 95.19 191 PHE A CA 1
ATOM 1533 C C . PHE A 1 191 ? 17.171 5.607 0.384 1.00 95.19 191 PHE A C 1
ATOM 1535 O O . PHE A 1 191 ? 18.201 5.353 1.010 1.00 95.19 191 PHE A O 1
ATOM 1542 N N . PHE A 1 192 ? 16.789 4.879 -0.672 1.00 94.25 192 PHE A N 1
ATOM 1543 C CA . PHE A 1 192 ? 17.529 3.721 -1.192 1.00 94.25 192 PHE A CA 1
ATOM 1544 C C . PHE A 1 192 ? 19.005 4.039 -1.465 1.00 94.25 192 PHE A C 1
ATOM 1546 O O . PHE A 1 192 ? 19.883 3.201 -1.246 1.00 94.25 192 PHE A O 1
ATOM 1553 N N . SER A 1 193 ? 19.274 5.253 -1.949 1.00 89.38 193 SER A N 1
ATOM 1554 C CA . SER A 1 193 ? 20.614 5.704 -2.338 1.00 89.38 193 SER A CA 1
ATOM 1555 C C . SER A 1 193 ? 21.476 6.105 -1.134 1.00 89.38 193 SER A C 1
ATOM 1557 O O . SER A 1 193 ? 22.673 6.347 -1.280 1.00 89.38 193 SER A O 1
ATOM 1559 N N . THR A 1 194 ? 20.891 6.176 0.064 1.00 90.69 194 THR A N 1
ATOM 1560 C CA . THR A 1 194 ? 21.604 6.531 1.293 1.00 90.69 194 THR A CA 1
ATOM 1561 C C . THR A 1 194 ? 22.361 5.328 1.871 1.00 90.69 194 THR A C 1
ATOM 1563 O O . THR A 1 194 ? 21.939 4.179 1.709 1.00 90.69 194 THR A O 1
ATOM 1566 N N . PRO A 1 195 ? 23.448 5.556 2.632 1.00 87.44 195 PRO A N 1
ATOM 1567 C CA . PRO A 1 195 ? 24.134 4.481 3.353 1.00 87.44 195 PRO A CA 1
ATOM 1568 C C . PRO A 1 195 ? 23.298 3.896 4.507 1.00 87.44 195 PRO A C 1
ATOM 1570 O O . PRO A 1 195 ? 23.687 2.888 5.088 1.00 87.44 195 PRO A O 1
ATOM 1573 N N . LEU A 1 196 ? 22.164 4.518 4.856 1.00 87.12 196 LEU A N 1
ATOM 1574 C CA . LEU A 1 196 ? 21.271 4.070 5.927 1.00 87.12 196 LEU A CA 1
ATOM 1575 C C . LEU A 1 196 ? 20.328 2.944 5.487 1.00 87.12 196 LEU A C 1
ATOM 1577 O O . LEU A 1 196 ? 19.747 2.283 6.351 1.00 87.12 196 LEU A O 1
ATOM 1581 N N . ALA A 1 197 ? 20.155 2.745 4.178 1.00 90.62 197 ALA A N 1
ATOM 1582 C CA . ALA A 1 197 ? 19.325 1.689 3.623 1.00 90.62 197 ALA A CA 1
ATOM 1583 C C . ALA A 1 197 ? 20.078 0.352 3.658 1.00 90.62 197 ALA A C 1
ATOM 1585 O O . ALA A 1 197 ? 20.995 0.111 2.862 1.00 90.62 197 ALA A O 1
ATOM 1586 N N . ASP A 1 198 ? 19.682 -0.511 4.595 1.00 89.81 198 ASP A N 1
ATOM 1587 C CA . ASP A 1 198 ? 20.139 -1.894 4.633 1.00 89.81 198 ASP A CA 1
ATOM 1588 C C . ASP A 1 198 ? 19.494 -2.728 3.520 1.00 89.81 198 ASP A C 1
ATOM 1590 O O . ASP A 1 198 ? 18.624 -2.273 2.775 1.00 89.81 198 ASP A O 1
ATOM 1594 N N . ASP A 1 199 ? 19.995 -3.944 3.370 1.00 88.81 199 ASP A N 1
ATOM 1595 C CA . ASP A 1 199 ? 19.648 -4.847 2.281 1.00 88.81 199 ASP A CA 1
ATOM 1596 C C . ASP A 1 199 ? 18.145 -5.197 2.254 1.00 88.81 199 ASP A C 1
ATOM 1598 O O . ASP A 1 199 ? 17.501 -5.106 1.210 1.00 88.81 199 ASP A O 1
ATOM 1602 N N . GLU A 1 200 ? 17.546 -5.450 3.424 1.00 90.25 200 GLU A N 1
ATOM 1603 C CA . GLU A 1 200 ? 16.102 -5.690 3.559 1.00 90.25 200 GLU A CA 1
ATOM 1604 C C . GLU A 1 200 ? 15.276 -4.454 3.160 1.00 90.25 200 GLU A C 1
ATOM 1606 O O . GLU A 1 200 ? 14.322 -4.566 2.382 1.00 90.25 200 GLU A O 1
ATOM 1611 N N . THR A 1 201 ? 15.666 -3.260 3.628 1.00 93.38 201 THR A N 1
ATOM 1612 C CA . THR A 1 201 ? 15.013 -1.998 3.242 1.00 93.38 201 THR A CA 1
ATOM 1613 C C . THR A 1 201 ? 15.080 -1.783 1.728 1.00 93.38 201 THR A C 1
ATOM 1615 O O . THR A 1 201 ? 14.075 -1.439 1.099 1.00 93.38 201 THR A O 1
ATOM 1618 N N . LYS A 1 202 ? 16.249 -2.016 1.121 1.00 93.12 202 LYS A N 1
ATOM 1619 C CA . LYS A 1 202 ? 16.454 -1.903 -0.330 1.00 93.12 202 LYS A CA 1
ATOM 1620 C C . LYS A 1 202 ? 15.565 -2.872 -1.105 1.00 93.12 202 LYS A C 1
ATOM 1622 O O . LYS A 1 202 ? 14.902 -2.451 -2.058 1.00 93.12 202 LYS A O 1
ATOM 1627 N N . GLY A 1 203 ? 15.484 -4.124 -0.659 1.00 92.44 203 GLY A N 1
ATOM 1628 C CA . GLY A 1 203 ? 14.608 -5.133 -1.244 1.00 92.44 203 GLY A CA 1
ATOM 1629 C C . GLY A 1 203 ? 13.137 -4.709 -1.236 1.00 92.44 203 GLY A C 1
ATOM 1630 O O . GLY A 1 203 ? 12.458 -4.817 -2.259 1.00 92.44 203 GLY A O 1
ATOM 1631 N N . LEU A 1 204 ? 12.645 -4.162 -0.120 1.00 94.38 204 LEU A N 1
ATOM 1632 C CA . LEU A 1 204 ? 11.260 -3.688 -0.009 1.00 94.38 204 LEU A CA 1
ATOM 1633 C C . LEU A 1 204 ? 10.985 -2.453 -0.869 1.00 94.38 204 LEU A C 1
ATOM 1635 O O . LEU A 1 204 ? 9.955 -2.405 -1.539 1.00 94.38 204 LEU A O 1
ATOM 1639 N N . ILE A 1 205 ? 11.905 -1.486 -0.911 1.00 96.69 205 ILE A N 1
ATOM 1640 C CA . ILE A 1 205 ? 11.768 -0.310 -1.784 1.00 96.69 205 ILE A CA 1
ATOM 1641 C C . ILE A 1 205 ? 11.663 -0.745 -3.249 1.00 96.69 205 ILE A C 1
ATOM 1643 O O . ILE A 1 205 ? 10.768 -0.295 -3.964 1.00 96.69 205 ILE A O 1
ATOM 1647 N N . LEU A 1 206 ? 12.519 -1.669 -3.695 1.00 95.19 206 LEU A N 1
ATOM 1648 C CA . LEU A 1 206 ? 12.458 -2.197 -5.058 1.00 95.19 206 LEU A CA 1
ATOM 1649 C C . LEU A 1 206 ? 11.131 -2.913 -5.346 1.00 95.19 206 LEU A C 1
ATOM 1651 O O . LEU A 1 206 ? 10.582 -2.753 -6.438 1.00 95.19 206 LEU A O 1
ATOM 1655 N N . GLN A 1 207 ? 10.575 -3.647 -4.376 1.00 94.00 207 GLN A N 1
ATOM 1656 C CA . GLN A 1 207 ? 9.245 -4.253 -4.509 1.00 94.00 207 GLN A CA 1
ATOM 1657 C C . GLN A 1 207 ? 8.140 -3.199 -4.651 1.00 94.00 207 GLN A C 1
ATOM 1659 O O . GLN A 1 207 ? 7.285 -3.336 -5.530 1.00 94.00 207 GLN A O 1
ATOM 1664 N N . VAL A 1 208 ? 8.166 -2.132 -3.843 1.00 95.81 208 VAL A N 1
ATOM 1665 C CA . VAL A 1 208 ? 7.190 -1.030 -3.928 1.00 95.81 208 VAL A CA 1
ATOM 1666 C C . VAL A 1 208 ? 7.284 -0.325 -5.282 1.00 95.81 208 VAL A C 1
ATOM 1668 O O . VAL A 1 208 ? 6.258 -0.113 -5.937 1.00 95.81 208 VAL A O 1
ATOM 1671 N N . VAL A 1 209 ? 8.501 -0.007 -5.738 1.00 96.62 209 VAL A N 1
ATOM 1672 C CA . VAL A 1 209 ? 8.738 0.625 -7.047 1.00 96.62 209 VAL A CA 1
ATOM 1673 C C . VAL A 1 209 ? 8.221 -0.272 -8.167 1.00 96.62 209 VAL A C 1
ATOM 1675 O O . VAL A 1 209 ? 7.438 0.189 -8.997 1.00 96.62 209 VAL A O 1
ATOM 1678 N N . ARG A 1 210 ? 8.566 -1.567 -8.156 1.00 95.00 210 ARG A N 1
ATOM 1679 C CA . ARG A 1 210 ? 8.091 -2.526 -9.162 1.00 95.00 210 ARG A CA 1
ATOM 1680 C C . ARG A 1 210 ? 6.567 -2.620 -9.187 1.00 95.00 210 ARG A C 1
ATOM 1682 O O . ARG A 1 210 ? 5.960 -2.523 -10.251 1.00 95.00 210 ARG A O 1
ATOM 1689 N N . LYS A 1 211 ? 5.927 -2.741 -8.019 1.00 94.25 211 LYS A N 1
ATOM 1690 C CA . LYS A 1 211 ? 4.460 -2.789 -7.908 1.00 94.25 211 LYS A CA 1
ATOM 1691 C C . LYS A 1 211 ? 3.803 -1.511 -8.439 1.00 94.25 211 LYS A C 1
ATOM 1693 O O . LYS A 1 211 ? 2.739 -1.572 -9.055 1.00 94.25 211 LYS A O 1
ATOM 1698 N N . SER A 1 212 ? 4.453 -0.365 -8.246 1.00 95.00 212 SER A N 1
ATOM 1699 C CA . SER A 1 212 ? 3.957 0.944 -8.679 1.00 95.00 212 SER A CA 1
ATOM 1700 C C . SER A 1 212 ? 3.919 1.128 -10.190 1.00 95.00 212 SER A C 1
ATOM 1702 O O . SER A 1 212 ? 3.105 1.911 -10.677 1.00 95.00 212 SER A O 1
ATOM 1704 N N . ILE A 1 213 ? 4.713 0.370 -10.950 1.00 94.94 213 ILE A N 1
ATOM 1705 C CA . ILE A 1 213 ? 4.703 0.415 -12.419 1.00 94.94 213 ILE A CA 1
ATOM 1706 C C . ILE A 1 213 ? 3.299 0.113 -12.957 1.00 94.94 213 ILE A C 1
ATOM 1708 O O . ILE A 1 213 ? 2.831 0.801 -13.862 1.00 94.94 213 ILE A O 1
ATOM 1712 N N . LYS A 1 214 ? 2.578 -0.844 -12.354 1.00 92.94 214 LYS A N 1
ATOM 1713 C CA . LYS A 1 214 ? 1.230 -1.236 -12.798 1.00 92.94 214 LYS A CA 1
ATOM 1714 C C . LYS A 1 214 ? 0.237 -0.066 -12.834 1.00 92.94 214 LYS A C 1
ATOM 1716 O O . LYS A 1 214 ? -0.622 -0.044 -13.706 1.00 92.94 214 LYS A O 1
ATOM 1721 N N . PHE A 1 215 ? 0.353 0.876 -11.899 1.00 92.56 215 PHE A N 1
ATOM 1722 C CA . PHE A 1 215 ? -0.619 1.962 -11.717 1.00 92.56 215 PHE A CA 1
ATOM 1723 C C . PHE A 1 215 ? -0.094 3.321 -12.197 1.00 92.56 215 PHE A C 1
ATOM 1725 O O . PHE A 1 215 ? -0.858 4.162 -12.656 1.00 92.56 215 PHE A O 1
ATOM 1732 N N . GLN A 1 216 ? 1.217 3.559 -12.098 1.00 92.00 216 GLN A N 1
ATOM 1733 C CA . GLN A 1 216 ? 1.804 4.889 -12.285 1.00 92.00 216 GLN A CA 1
ATOM 1734 C C . GLN A 1 216 ? 3.174 4.865 -12.988 1.00 92.00 216 GLN A C 1
ATOM 1736 O O . GLN A 1 216 ? 4.031 5.705 -12.717 1.00 92.00 216 GLN A O 1
ATOM 1741 N N . ALA A 1 217 ? 3.384 3.938 -13.939 1.00 93.19 217 ALA A N 1
ATOM 1742 C CA . ALA A 1 217 ? 4.628 3.838 -14.724 1.00 93.19 217 ALA A CA 1
ATOM 1743 C C . ALA A 1 217 ? 5.064 5.168 -15.363 1.00 93.19 217 ALA A C 1
ATOM 1745 O O . ALA A 1 217 ? 6.240 5.524 -15.322 1.00 93.19 217 ALA A O 1
ATOM 1746 N N . ARG A 1 218 ? 4.120 5.919 -15.945 1.00 90.06 218 ARG A N 1
ATOM 1747 C CA . ARG A 1 218 ? 4.419 7.199 -16.600 1.00 90.06 218 ARG A CA 1
ATOM 1748 C C . ARG A 1 218 ? 4.926 8.243 -15.607 1.00 90.06 218 ARG A C 1
ATOM 1750 O O . ARG A 1 218 ? 5.937 8.878 -15.882 1.00 90.06 218 ARG A O 1
ATOM 1757 N N . HIS A 1 219 ? 4.272 8.363 -14.452 1.00 90.88 219 HIS A N 1
ATOM 1758 C CA . HIS A 1 219 ? 4.692 9.266 -13.379 1.00 90.88 219 HIS A CA 1
ATOM 1759 C C . HIS A 1 219 ? 6.089 8.904 -12.857 1.00 90.88 219 HIS A C 1
ATOM 1761 O O . HIS A 1 219 ? 6.953 9.766 -12.746 1.00 90.88 219 HIS A O 1
ATOM 1767 N N . LEU A 1 220 ? 6.353 7.614 -12.628 1.00 92.69 220 LEU A N 1
ATOM 1768 C CA . LEU A 1 220 ? 7.671 7.126 -12.212 1.00 92.69 220 LEU A CA 1
ATOM 1769 C C . LEU A 1 220 ? 8.794 7.558 -13.168 1.00 92.69 220 LEU A C 1
ATOM 1771 O O . LEU A 1 220 ? 9.858 7.998 -12.735 1.00 92.69 220 LEU A O 1
ATOM 1775 N N . VAL A 1 221 ? 8.563 7.438 -14.477 1.00 91.62 221 VAL A N 1
ATOM 1776 C CA . VAL A 1 221 ? 9.556 7.814 -15.491 1.00 91.62 221 VAL A CA 1
ATOM 1777 C C . VAL A 1 221 ? 9.705 9.333 -15.603 1.00 91.62 221 VAL A C 1
ATOM 1779 O O . VAL A 1 221 ? 10.830 9.820 -15.681 1.00 91.62 221 VAL A O 1
ATOM 1782 N N . GLN A 1 222 ? 8.593 10.072 -15.624 1.00 87.25 222 GLN A N 1
ATOM 1783 C CA . GLN A 1 222 ? 8.573 11.517 -15.882 1.00 87.25 222 GLN A CA 1
ATOM 1784 C C . GLN A 1 222 ? 8.959 12.359 -14.669 1.00 87.25 222 GLN A C 1
ATOM 1786 O O . GLN A 1 222 ? 9.749 13.290 -14.792 1.00 87.25 222 GLN A O 1
ATOM 1791 N N . ASN A 1 223 ? 8.375 12.045 -13.518 1.00 87.62 223 ASN A N 1
ATOM 1792 C CA . ASN A 1 223 ? 8.418 12.879 -12.325 1.00 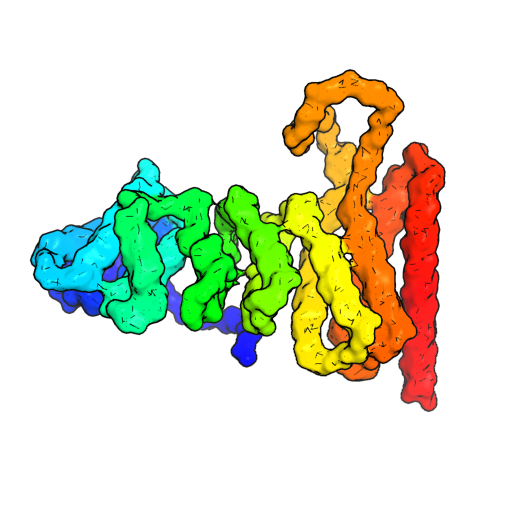87.62 223 ASN A CA 1
ATOM 1793 C C . ASN A 1 223 ? 9.415 12.337 -11.301 1.00 87.62 223 ASN A C 1
ATOM 1795 O O . ASN A 1 223 ? 10.156 13.115 -10.710 1.00 87.62 223 ASN A O 1
ATOM 1799 N N . CYS A 1 224 ? 9.496 11.011 -11.141 1.00 90.69 224 CYS A N 1
ATOM 1800 C CA . CYS A 1 224 ? 10.382 10.398 -10.144 1.00 90.69 224 CYS A CA 1
ATOM 1801 C C . CYS A 1 224 ? 11.802 10.108 -10.670 1.00 90.69 224 CYS A C 1
ATOM 1803 O O . CYS A 1 224 ? 12.664 9.672 -9.909 1.00 90.69 224 CYS A O 1
ATOM 1805 N N . GLY A 1 225 ? 12.067 10.302 -11.968 1.00 91.25 225 GLY A N 1
ATOM 1806 C CA . GLY A 1 225 ? 13.392 10.082 -12.558 1.00 91.25 225 GLY A CA 1
ATOM 1807 C C . GLY A 1 225 ? 13.827 8.611 -12.610 1.00 91.25 225 GLY A C 1
ATOM 1808 O O . GLY A 1 225 ? 15.025 8.323 -12.527 1.00 91.25 225 GLY A O 1
ATOM 1809 N N . LEU A 1 226 ? 12.881 7.672 -12.764 1.00 94.31 226 LEU A N 1
ATOM 1810 C CA . LEU A 1 226 ? 13.133 6.228 -12.657 1.00 94.31 226 LEU A CA 1
ATOM 1811 C C . LEU A 1 226 ? 14.293 5.723 -13.529 1.00 94.31 226 LEU A C 1
ATOM 1813 O O . LEU A 1 226 ? 15.106 4.942 -13.045 1.00 94.31 226 LEU A O 1
ATOM 1817 N N . PHE A 1 227 ? 14.422 6.169 -14.783 1.00 93.19 227 PHE A N 1
ATOM 1818 C CA . PHE A 1 227 ? 15.527 5.708 -15.637 1.00 93.19 227 PHE A CA 1
ATOM 1819 C C . PHE A 1 227 ? 16.899 6.173 -15.143 1.00 93.19 227 PHE A C 1
ATOM 1821 O O . PHE A 1 227 ? 17.842 5.385 -15.156 1.00 93.19 227 PHE A O 1
ATOM 1828 N N . SER A 1 228 ? 17.011 7.413 -14.665 1.00 91.69 228 SER A N 1
ATOM 1829 C CA . SER A 1 228 ? 18.257 7.923 -14.078 1.00 91.69 228 SER A CA 1
ATOM 1830 C C . SER A 1 228 ? 18.624 7.141 -12.814 1.00 91.69 228 SER A C 1
ATOM 1832 O O . SER A 1 228 ? 19.766 6.708 -12.643 1.00 91.69 228 SER A O 1
ATOM 1834 N N . TRP A 1 229 ? 17.628 6.858 -11.972 1.00 94.44 229 TRP A N 1
ATOM 1835 C CA . TRP A 1 229 ? 17.814 6.040 -10.779 1.00 94.44 229 TRP A CA 1
ATOM 1836 C C . TRP A 1 229 ? 18.242 4.607 -11.122 1.00 94.44 229 TRP A C 1
ATOM 1838 O O . TRP A 1 229 ? 19.271 4.145 -10.645 1.00 94.44 229 TRP A O 1
ATOM 1848 N N . CYS A 1 230 ? 17.550 3.911 -12.028 1.00 94.50 230 CYS A N 1
ATOM 1849 C CA . CYS A 1 230 ? 17.964 2.573 -12.464 1.00 94.50 230 CYS A CA 1
ATOM 1850 C C . CYS A 1 230 ? 19.363 2.571 -13.102 1.00 94.50 230 CYS A C 1
ATOM 1852 O O . CYS A 1 230 ? 20.155 1.662 -12.852 1.00 94.50 230 CYS A O 1
ATOM 1854 N N . SER A 1 231 ? 19.686 3.594 -13.899 1.00 92.69 231 SER A N 1
ATOM 1855 C CA . SER A 1 231 ? 21.013 3.785 -14.488 1.00 92.69 231 SER A CA 1
ATOM 1856 C C . SER A 1 231 ? 22.089 3.844 -13.400 1.00 92.69 231 SER A C 1
ATOM 1858 O O . SER A 1 231 ? 23.081 3.106 -13.477 1.00 92.69 231 SER A O 1
ATOM 1860 N N . SER A 1 232 ? 21.891 4.660 -12.355 1.00 92.06 232 SER A N 1
ATOM 1861 C CA . SER A 1 232 ? 22.831 4.791 -11.232 1.00 92.06 232 SER A CA 1
ATOM 1862 C C . SER A 1 232 ? 23.037 3.463 -10.495 1.00 92.06 232 SER A C 1
ATOM 1864 O O . SER A 1 232 ? 24.184 3.079 -10.254 1.00 92.06 232 SER A O 1
ATOM 1866 N N . LEU A 1 233 ? 21.959 2.705 -10.266 1.00 90.62 233 LEU A N 1
ATOM 1867 C CA . LEU A 1 233 ? 22.014 1.383 -9.639 1.00 90.62 233 LEU A CA 1
ATOM 1868 C C . LEU A 1 233 ? 22.810 0.379 -10.470 1.00 90.62 233 LEU A C 1
ATOM 1870 O O . LEU A 1 233 ? 23.698 -0.283 -9.936 1.00 90.62 233 LEU A O 1
ATOM 1874 N N . ILE A 1 234 ? 22.565 0.311 -11.782 1.00 89.62 234 ILE A N 1
ATOM 1875 C CA . ILE A 1 234 ? 23.304 -0.576 -12.693 1.00 89.62 234 ILE A CA 1
ATOM 1876 C C . ILE A 1 234 ? 24.808 -0.277 -12.641 1.00 89.62 234 ILE A C 1
ATOM 1878 O O . ILE A 1 234 ? 25.622 -1.199 -12.653 1.00 89.62 234 ILE A O 1
ATOM 1882 N N . SER A 1 235 ? 25.209 0.995 -12.535 1.00 88.31 235 SER A N 1
ATOM 1883 C CA . SER A 1 235 ? 26.635 1.345 -12.482 1.00 88.31 235 SER A CA 1
ATOM 1884 C C . SER A 1 235 ? 27.347 0.834 -11.241 1.00 88.31 235 SER A C 1
ATOM 1886 O O . SER A 1 235 ? 28.553 0.598 -11.329 1.00 88.31 235 SER A O 1
ATOM 1888 N N . MET A 1 236 ? 26.652 0.609 -10.124 1.00 82.81 236 MET A N 1
ATOM 1889 C CA . MET A 1 236 ? 27.290 -0.002 -8.955 1.00 82.81 236 MET A CA 1
ATOM 1890 C C . MET A 1 236 ? 27.805 -1.414 -9.272 1.00 82.81 236 MET A C 1
ATOM 1892 O O . MET A 1 236 ? 28.879 -1.792 -8.808 1.00 82.81 236 MET A O 1
ATOM 1896 N N . PHE A 1 237 ? 27.112 -2.139 -10.155 1.00 77.50 237 PHE A N 1
ATOM 1897 C CA . PHE A 1 237 ? 27.486 -3.486 -10.597 1.00 77.50 237 PHE A CA 1
ATOM 1898 C C . PHE A 1 237 ? 28.505 -3.496 -11.747 1.00 77.50 237 PHE A C 1
ATOM 1900 O O . PHE A 1 237 ? 29.125 -4.514 -12.014 1.00 77.50 237 PHE A O 1
ATOM 1907 N N . THR A 1 238 ? 28.754 -2.364 -12.417 1.00 67.50 238 THR A N 1
ATOM 1908 C CA . THR A 1 238 ? 29.730 -2.305 -13.532 1.00 67.50 238 THR A CA 1
ATOM 1909 C C . THR A 1 238 ? 31.198 -2.358 -13.101 1.00 67.50 238 THR A C 1
ATOM 1911 O O . THR A 1 238 ? 32.080 -2.398 -13.954 1.00 67.50 238 THR A O 1
ATOM 1914 N N . THR A 1 239 ? 31.478 -2.337 -11.795 1.00 67.31 239 THR A N 1
ATOM 1915 C CA . THR A 1 239 ? 32.847 -2.243 -11.253 1.00 67.31 239 THR A CA 1
ATOM 1916 C C . THR A 1 239 ? 33.334 -3.517 -10.564 1.00 67.31 239 THR A C 1
ATOM 1918 O O . THR A 1 239 ? 34.509 -3.600 -10.208 1.00 67.31 239 THR A O 1
ATOM 1921 N N . LYS A 1 240 ? 32.460 -4.511 -10.363 1.00 69.25 240 LYS A N 1
ATOM 1922 C CA . LYS A 1 240 ? 32.761 -5.764 -9.656 1.00 69.25 240 LYS A CA 1
ATOM 1923 C C . LYS A 1 240 ? 32.080 -6.939 -10.368 1.00 69.25 240 LYS A C 1
ATOM 1925 O O . LYS A 1 240 ? 31.014 -6.729 -10.941 1.00 69.25 240 LYS A O 1
ATOM 1930 N N . PRO A 1 241 ? 32.674 -8.148 -10.360 1.00 61.81 241 PRO A N 1
ATOM 1931 C CA . PRO A 1 241 ? 32.013 -9.330 -10.905 1.00 61.81 241 PRO A CA 1
ATOM 1932 C C . PRO A 1 241 ? 30.728 -9.606 -10.121 1.00 61.81 241 PRO A C 1
ATOM 1934 O O . PRO A 1 241 ? 30.738 -9.545 -8.886 1.00 61.81 241 PRO A O 1
ATOM 1937 N N . ILE A 1 242 ? 29.650 -9.875 -10.856 1.00 64.62 242 ILE A N 1
ATOM 1938 C CA . ILE A 1 242 ? 28.328 -10.154 -10.295 1.00 64.62 242 ILE A CA 1
ATOM 1939 C C . ILE A 1 242 ? 28.390 -11.496 -9.565 1.00 64.62 242 ILE A C 1
ATOM 1941 O O . ILE A 1 242 ? 28.951 -12.462 -10.085 1.00 64.62 242 ILE A O 1
ATOM 1945 N N . ARG A 1 243 ? 27.851 -11.544 -8.348 1.00 61.78 243 ARG A N 1
ATOM 1946 C CA . ARG A 1 243 ? 27.704 -12.782 -7.569 1.00 61.78 243 ARG A CA 1
ATOM 1947 C C . ARG A 1 243 ? 26.268 -13.288 -7.698 1.00 61.78 243 ARG A C 1
ATOM 1949 O O . ARG A 1 243 ? 25.360 -12.491 -7.915 1.00 61.78 243 ARG A O 1
ATOM 1956 N N . ASP A 1 244 ? 26.051 -14.586 -7.482 1.00 54.28 244 ASP A N 1
ATOM 1957 C CA . ASP A 1 244 ? 24.708 -15.206 -7.489 1.00 54.28 244 ASP A CA 1
ATOM 1958 C C . ASP A 1 244 ? 23.716 -14.526 -6.517 1.00 54.28 244 ASP A C 1
ATOM 1960 O O . ASP A 1 244 ? 22.501 -14.628 -6.670 1.00 54.28 244 ASP A O 1
ATOM 1964 N N . GLU A 1 245 ? 24.229 -13.776 -5.539 1.00 55.66 245 GLU A N 1
ATOM 1965 C CA . GLU A 1 245 ? 23.473 -13.009 -4.545 1.00 55.66 245 GLU A CA 1
ATOM 1966 C C . GLU A 1 245 ? 23.065 -11.594 -5.008 1.00 55.66 245 GLU A C 1
ATOM 1968 O O . GLU A 1 245 ? 22.461 -10.856 -4.236 1.00 55.66 245 GLU A O 1
ATOM 1973 N N . ASP A 1 246 ? 23.329 -11.173 -6.250 1.00 70.88 246 ASP A N 1
ATOM 1974 C CA . ASP A 1 246 ? 22.966 -9.826 -6.734 1.00 70.88 246 ASP A CA 1
ATOM 1975 C C . ASP A 1 246 ? 21.480 -9.718 -7.148 1.00 70.88 246 ASP A C 1
ATOM 1977 O O . ASP A 1 246 ? 21.115 -9.190 -8.207 1.00 70.88 246 ASP A O 1
ATOM 1981 N N . PHE A 1 247 ? 20.579 -10.184 -6.279 1.00 78.94 247 PHE A N 1
ATOM 1982 C CA . PHE A 1 247 ? 19.128 -10.185 -6.498 1.00 78.94 247 PHE A CA 1
ATOM 1983 C C . PHE A 1 247 ? 18.576 -8.773 -6.766 1.00 78.94 247 PHE A C 1
ATOM 1985 O O . PHE A 1 247 ? 17.620 -8.608 -7.527 1.00 78.94 247 PHE A O 1
ATOM 1992 N N . HIS A 1 248 ? 19.211 -7.733 -6.218 1.00 84.81 248 HIS A N 1
ATOM 1993 C CA . HIS A 1 248 ? 18.863 -6.341 -6.496 1.00 84.81 248 HIS A CA 1
ATOM 1994 C C . HIS A 1 248 ? 19.001 -5.970 -7.977 1.00 84.81 248 HIS A C 1
ATOM 1996 O O . HIS A 1 248 ? 18.115 -5.300 -8.511 1.00 84.81 248 HIS A O 1
ATOM 2002 N N . LEU A 1 249 ? 20.059 -6.423 -8.662 1.00 88.12 249 LEU A N 1
ATOM 2003 C CA . LEU A 1 249 ? 20.244 -6.145 -10.088 1.00 88.12 249 LEU A CA 1
ATOM 2004 C C . LEU A 1 249 ? 19.127 -6.796 -10.907 1.00 88.12 249 LEU A C 1
ATOM 2006 O O . LEU A 1 249 ? 18.525 -6.141 -11.756 1.00 88.12 249 LEU A O 1
ATOM 2010 N N . VAL A 1 250 ? 18.789 -8.051 -10.603 1.00 88.88 250 VAL A N 1
ATOM 2011 C CA . VAL A 1 250 ? 17.689 -8.768 -11.264 1.00 88.88 250 VAL A CA 1
ATOM 2012 C C . VAL A 1 250 ? 16.363 -8.029 -11.080 1.00 88.88 250 VAL A C 1
ATOM 2014 O O . VAL A 1 250 ? 15.606 -7.867 -12.040 1.00 88.88 250 VAL A O 1
ATOM 2017 N N . VAL A 1 251 ? 16.067 -7.525 -9.878 1.00 90.38 251 VAL A N 1
ATOM 2018 C CA . VAL A 1 251 ? 14.841 -6.745 -9.644 1.00 90.38 251 VAL A CA 1
ATOM 2019 C C . VAL A 1 251 ? 14.868 -5.411 -10.399 1.00 90.38 251 VAL A C 1
ATOM 2021 O O . VAL A 1 251 ? 13.852 -5.046 -10.986 1.00 90.38 251 VAL A O 1
ATOM 2024 N N . VAL A 1 252 ? 16.009 -4.717 -10.471 1.00 93.56 252 VAL A N 1
ATOM 2025 C CA . VAL A 1 252 ? 16.153 -3.480 -11.268 1.00 93.56 252 VAL A CA 1
ATOM 2026 C C . VAL A 1 252 ? 15.925 -3.740 -12.761 1.00 93.56 252 VAL A C 1
ATOM 2028 O O . VAL A 1 252 ? 15.206 -2.982 -13.411 1.00 93.56 252 VAL A O 1
ATOM 2031 N N . LEU A 1 253 ? 16.471 -4.826 -13.315 1.00 93.44 253 LEU A N 1
ATOM 2032 C CA . LEU A 1 253 ? 16.232 -5.205 -14.712 1.00 93.44 253 LEU A CA 1
ATOM 2033 C C . LEU A 1 253 ? 14.759 -5.551 -14.964 1.00 93.44 253 LEU A C 1
ATOM 2035 O O . LEU A 1 253 ? 14.195 -5.149 -15.983 1.00 93.44 253 LEU A O 1
ATOM 2039 N N . ASN A 1 254 ? 14.112 -6.234 -14.018 1.00 94.00 254 ASN A N 1
ATOM 2040 C CA . ASN A 1 254 ? 12.674 -6.479 -14.077 1.00 94.00 254 ASN A CA 1
ATOM 2041 C C . ASN A 1 254 ? 11.868 -5.173 -14.038 1.00 94.00 254 ASN A C 1
ATOM 2043 O O . ASN A 1 254 ? 10.965 -5.011 -14.847 1.00 94.00 254 ASN A O 1
ATOM 2047 N N . VAL A 1 255 ? 12.223 -4.215 -13.174 1.00 95.31 255 VAL A N 1
ATOM 2048 C CA . VAL A 1 255 ? 11.595 -2.880 -13.126 1.00 95.31 255 VAL A CA 1
ATOM 2049 C C . VAL A 1 255 ? 11.683 -2.186 -14.486 1.00 95.31 255 VAL A C 1
ATOM 2051 O O . VAL A 1 255 ? 10.676 -1.696 -14.989 1.00 95.31 255 VAL A O 1
ATOM 2054 N N . ILE A 1 256 ? 12.859 -2.178 -15.122 1.00 95.56 256 ILE A N 1
ATOM 2055 C CA . ILE A 1 256 ? 13.028 -1.570 -16.451 1.00 95.56 256 ILE A CA 1
ATOM 2056 C C . ILE A 1 256 ? 12.180 -2.311 -17.493 1.00 95.56 256 ILE A C 1
ATOM 2058 O O . ILE A 1 256 ? 11.518 -1.677 -18.312 1.00 95.56 256 ILE A O 1
ATOM 2062 N N . THR A 1 257 ? 12.174 -3.643 -17.455 1.00 95.06 257 THR A N 1
ATOM 2063 C CA . THR A 1 257 ? 11.401 -4.473 -18.391 1.00 95.06 257 THR A CA 1
ATOM 2064 C C . THR A 1 257 ? 9.897 -4.231 -18.241 1.00 95.06 257 THR A C 1
ATOM 2066 O O . THR A 1 257 ? 9.222 -3.990 -19.240 1.00 95.06 257 THR A O 1
ATOM 2069 N N . ASP A 1 258 ? 9.386 -4.191 -17.009 1.00 95.31 258 ASP A N 1
ATOM 2070 C CA . ASP A 1 258 ? 7.981 -3.922 -16.688 1.00 95.31 258 ASP A CA 1
ATOM 2071 C C . ASP A 1 258 ? 7.567 -2.507 -17.153 1.00 95.31 258 ASP A C 1
ATOM 2073 O O . ASP A 1 258 ? 6.488 -2.316 -17.718 1.00 95.31 258 ASP A O 1
ATOM 2077 N N . VAL A 1 259 ? 8.444 -1.506 -16.992 1.00 95.19 259 VAL A N 1
ATOM 2078 C CA . VAL A 1 259 ? 8.225 -0.140 -17.510 1.00 95.19 259 VAL A CA 1
ATOM 2079 C C . VAL A 1 259 ? 8.169 -0.121 -19.036 1.00 95.19 259 VAL A C 1
ATOM 2081 O O . VAL A 1 259 ? 7.297 0.530 -19.607 1.00 95.19 259 VAL A O 1
ATOM 2084 N N . LEU A 1 260 ? 9.074 -0.834 -19.707 1.00 93.19 260 LEU A N 1
ATOM 2085 C CA . LEU A 1 260 ? 9.110 -0.921 -21.170 1.00 93.19 260 LEU A CA 1
ATOM 2086 C C . LEU A 1 260 ? 7.981 -1.782 -21.748 1.00 93.19 260 LEU A C 1
ATOM 2088 O O . LEU A 1 260 ? 7.654 -1.637 -22.922 1.00 93.19 260 LEU A O 1
ATOM 2092 N N . ALA A 1 261 ? 7.369 -2.654 -20.948 1.00 93.69 261 ALA A N 1
ATOM 2093 C CA . ALA A 1 261 ? 6.148 -3.363 -21.311 1.00 93.69 261 ALA A CA 1
ATOM 2094 C C . ALA A 1 261 ? 4.895 -2.481 -21.159 1.00 93.69 261 ALA A C 1
ATOM 2096 O O . ALA A 1 261 ? 3.859 -2.765 -21.763 1.00 93.69 261 ALA A O 1
ATOM 2097 N N . SER A 1 262 ? 4.975 -1.395 -20.381 1.00 93.44 262 SER A N 1
ATOM 2098 C CA . SER A 1 262 ? 3.859 -0.472 -20.196 1.00 93.44 262 SER A CA 1
ATOM 2099 C C . SER A 1 262 ? 3.541 0.290 -21.481 1.00 93.44 262 SER A C 1
ATOM 2101 O O . SER A 1 262 ? 4.357 1.044 -22.027 1.00 93.44 262 SER A O 1
ATOM 2103 N N . ARG A 1 263 ? 2.300 0.135 -21.948 1.00 89.44 263 ARG A N 1
ATOM 2104 C CA . ARG A 1 263 ? 1.790 0.817 -23.141 1.00 89.44 263 ARG A CA 1
ATOM 2105 C C . ARG A 1 263 ? 1.852 2.340 -23.003 1.00 89.44 263 ARG A C 1
ATOM 2107 O O . ARG A 1 263 ? 2.335 3.009 -23.907 1.00 89.44 263 ARG A O 1
ATOM 2114 N N . SER A 1 264 ? 1.457 2.872 -21.844 1.00 87.19 264 SER A N 1
ATOM 2115 C CA . SER A 1 264 ? 1.449 4.320 -21.595 1.00 87.19 264 SER A CA 1
ATOM 2116 C C . SER A 1 264 ? 2.844 4.941 -21.667 1.00 87.19 264 SER A C 1
ATOM 2118 O O . SER A 1 264 ? 2.995 6.066 -22.133 1.00 87.19 264 SER A O 1
ATOM 2120 N N . VAL A 1 265 ? 3.878 4.209 -21.243 1.00 89.06 265 VAL A N 1
ATOM 2121 C CA . VAL A 1 265 ? 5.268 4.673 -21.331 1.00 89.06 265 VAL A CA 1
ATOM 2122 C C . VAL A 1 265 ? 5.797 4.530 -22.752 1.00 89.06 265 VAL A C 1
ATOM 2124 O O . VAL A 1 265 ? 6.421 5.456 -23.261 1.00 89.06 265 VAL A O 1
ATOM 2127 N N . THR A 1 266 ? 5.556 3.398 -23.414 1.00 86.38 266 THR A N 1
ATOM 2128 C CA . THR A 1 266 ? 6.090 3.151 -24.763 1.00 86.38 266 THR A CA 1
ATOM 2129 C C . THR A 1 266 ? 5.488 4.061 -25.827 1.00 86.38 266 THR A C 1
ATOM 2131 O O . THR A 1 266 ? 6.248 4.596 -26.634 1.00 86.38 266 THR A O 1
ATOM 2134 N N . GLU A 1 267 ? 4.173 4.289 -25.817 1.00 85.38 267 GLU A N 1
ATOM 2135 C CA . GLU A 1 267 ? 3.504 5.232 -26.729 1.00 85.38 267 GLU A CA 1
ATOM 2136 C C . GLU A 1 267 ? 4.006 6.664 -26.504 1.00 85.38 267 GLU A C 1
ATOM 2138 O O . GLU A 1 267 ? 4.297 7.395 -27.457 1.00 85.38 267 GLU A O 1
ATOM 2143 N N . TRP A 1 268 ? 4.194 7.039 -25.236 1.00 83.69 268 TRP A N 1
ATOM 2144 C CA . TRP A 1 268 ? 4.730 8.342 -24.872 1.00 83.69 268 TRP A CA 1
ATOM 2145 C C . TRP A 1 268 ? 6.191 8.529 -25.310 1.00 83.69 268 TRP A C 1
ATOM 2147 O O . TRP A 1 268 ? 6.512 9.525 -25.958 1.00 83.69 268 TRP A O 1
ATOM 2157 N N . LEU A 1 269 ? 7.070 7.555 -25.043 1.00 81.56 269 LEU A N 1
ATOM 2158 C CA . LEU A 1 269 ? 8.472 7.572 -25.492 1.00 81.56 269 LEU A CA 1
ATOM 2159 C C . LEU A 1 269 ? 8.597 7.630 -27.020 1.00 81.56 269 LEU A C 1
ATOM 2161 O O . LEU A 1 269 ? 9.576 8.157 -27.544 1.00 81.56 269 LEU A O 1
ATOM 2165 N N . GLN A 1 270 ? 7.619 7.077 -27.738 1.00 77.94 270 GLN A N 1
ATOM 2166 C CA . GLN A 1 270 ? 7.567 7.090 -29.199 1.00 77.94 270 GLN A CA 1
ATOM 2167 C C . GLN A 1 270 ? 6.998 8.399 -29.770 1.00 77.94 270 GLN A C 1
ATOM 2169 O O . GLN A 1 270 ? 6.999 8.570 -30.989 1.00 77.94 270 GLN A O 1
ATOM 2174 N N . GLY A 1 271 ? 6.537 9.323 -28.919 1.00 67.69 271 GLY A N 1
ATOM 2175 C CA . GLY A 1 271 ? 5.947 10.595 -29.335 1.00 67.69 271 GLY A CA 1
ATOM 2176 C C . GLY A 1 271 ? 4.578 10.444 -30.006 1.00 67.69 271 GLY A C 1
ATOM 2177 O O . GLY A 1 271 ? 4.185 11.311 -30.785 1.00 67.69 271 GLY A O 1
ATOM 2178 N N . GLU A 1 272 ? 3.847 9.349 -29.760 1.00 55.91 272 GLU A N 1
ATOM 2179 C CA . GLU A 1 272 ? 2.558 9.095 -30.424 1.00 55.91 272 GLU A CA 1
ATOM 2180 C C . GLU A 1 272 ? 1.421 9.976 -29.889 1.00 55.91 272 GLU A C 1
ATOM 2182 O O . GLU A 1 272 ? 0.548 10.372 -30.658 1.00 55.91 272 GLU A O 1
ATOM 2187 N N . GLU A 1 273 ? 1.473 10.386 -28.620 1.00 51.06 273 GLU A N 1
ATOM 2188 C CA . GLU A 1 273 ? 0.483 11.304 -28.032 1.00 51.06 273 GLU A CA 1
ATOM 2189 C C . GLU A 1 273 ? 0.583 12.740 -28.569 1.00 51.06 273 GLU A C 1
ATOM 2191 O O . GLU A 1 273 ? -0.419 13.449 -28.622 1.00 51.06 273 GLU A O 1
ATOM 2196 N N . MET A 1 274 ? 1.756 13.156 -29.059 1.00 45.06 274 MET A N 1
ATOM 2197 C CA . MET A 1 274 ? 1.938 14.466 -29.705 1.00 45.06 274 MET A CA 1
ATOM 2198 C C . MET A 1 274 ? 1.210 14.561 -31.059 1.00 45.06 274 MET A C 1
ATOM 2200 O O . MET A 1 274 ? 1.158 15.633 -31.656 1.00 45.06 274 MET A O 1
ATOM 2204 N N . ARG A 1 275 ? 0.655 13.449 -31.565 1.00 43.72 275 ARG A N 1
ATOM 2205 C CA . ARG A 1 275 ? -0.035 13.372 -32.860 1.00 43.72 275 ARG A CA 1
ATOM 2206 C C . ARG A 1 275 ? -1.564 13.504 -32.775 1.00 43.72 275 ARG A C 1
ATOM 2208 O O . ARG A 1 275 ? -2.191 13.585 -33.826 1.00 43.72 275 ARG A O 1
ATOM 2215 N N . GLY A 1 276 ? -2.160 13.495 -31.574 1.00 36.16 276 GLY A N 1
ATOM 2216 C CA . GLY A 1 276 ? -3.607 13.278 -31.393 1.00 36.16 276 GLY A CA 1
ATOM 2217 C C . GLY A 1 276 ? -4.428 14.390 -30.725 1.00 36.16 276 GLY A C 1
ATOM 2218 O O . GLY A 1 276 ? -5.639 14.226 -30.610 1.00 36.16 276 GLY A O 1
ATOM 2219 N N . GLY A 1 277 ? -3.829 15.497 -30.277 1.00 31.08 277 GLY A N 1
ATOM 2220 C CA . GLY A 1 277 ? -4.559 16.581 -29.601 1.00 31.08 277 GLY A CA 1
ATOM 2221 C C . GLY A 1 277 ? -4.688 17.839 -30.466 1.00 31.08 277 GLY A C 1
ATOM 2222 O O . GLY A 1 277 ? -3.668 18.301 -30.984 1.00 31.08 277 GLY A O 1
ATOM 2223 N N . PRO A 1 278 ? -5.885 18.441 -30.622 1.00 33.69 278 PRO A N 1
ATOM 2224 C CA . PRO A 1 278 ? -5.982 19.792 -31.142 1.00 33.69 278 PRO A CA 1
ATOM 2225 C C . PRO A 1 278 ? -5.549 20.738 -30.016 1.00 33.69 278 PRO A C 1
ATOM 2227 O O . PRO A 1 278 ? -6.256 20.886 -29.028 1.00 33.69 278 PRO A O 1
ATOM 2230 N N . TYR A 1 279 ? -4.389 21.367 -30.194 1.00 35.50 279 TYR A N 1
ATOM 2231 C CA . TYR A 1 279 ? -3.7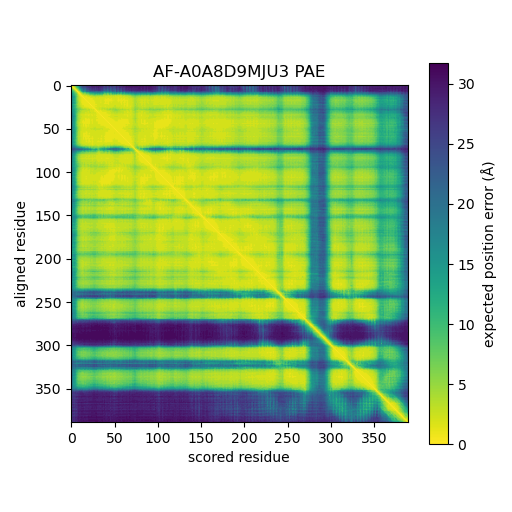92 22.370 -29.306 1.00 35.50 279 TYR A CA 1
ATOM 2232 C C . TYR A 1 279 ? -3.238 21.842 -27.974 1.00 35.50 279 TYR A C 1
ATOM 2234 O O . TYR A 1 279 ? -3.910 21.214 -27.160 1.00 35.50 279 TYR A O 1
ATOM 2242 N N . GLY A 1 280 ? -1.947 22.115 -27.775 1.00 40.72 280 GLY A N 1
ATOM 2243 C CA . GLY A 1 280 ? -1.252 21.880 -26.524 1.00 40.72 280 GLY A CA 1
ATOM 2244 C C . GLY A 1 280 ? -1.775 22.814 -25.446 1.00 40.72 280 GLY A C 1
ATOM 2245 O O . GLY A 1 280 ? -1.638 24.021 -25.563 1.00 40.72 280 GLY A O 1
ATOM 2246 N N . GLU A 1 281 ? -2.339 22.238 -24.395 1.00 37.41 281 GLU A N 1
ATOM 2247 C CA . GLU A 1 281 ? -2.499 22.876 -23.094 1.00 37.41 281 GLU A CA 1
ATOM 2248 C C . GLU A 1 281 ? -2.774 21.780 -22.057 1.00 37.41 281 GLU A C 1
ATOM 2250 O O . GLU A 1 281 ? -3.912 21.419 -21.778 1.00 37.41 281 GLU A O 1
ATOM 2255 N N . CYS A 1 282 ? -1.711 21.200 -21.490 1.00 27.98 282 CYS A N 1
ATOM 2256 C CA . CYS A 1 282 ? -1.771 20.671 -20.129 1.00 27.98 282 CYS A CA 1
ATOM 2257 C C . CYS A 1 282 ? -0.359 20.496 -19.547 1.00 27.98 282 CYS A C 1
ATOM 2259 O O . CYS A 1 282 ? 0.323 19.515 -19.832 1.00 27.98 282 CYS A O 1
ATOM 2261 N N . GLY A 1 283 ? 0.059 21.438 -18.692 1.00 29.11 283 GLY A N 1
ATOM 2262 C CA . GLY A 1 283 ? 0.897 21.085 -17.543 1.00 29.11 283 GLY A CA 1
ATOM 2263 C C . GLY A 1 283 ? 2.317 21.643 -17.424 1.00 29.11 283 GLY A C 1
ATOM 2264 O O . GLY A 1 283 ? 3.053 21.128 -16.593 1.00 29.11 283 GLY A O 1
ATOM 2265 N N . GLN A 1 284 ? 2.724 22.693 -18.142 1.00 31.48 284 GLN A N 1
ATOM 2266 C CA . GLN A 1 284 ? 3.889 23.493 -17.723 1.00 31.48 284 GLN A CA 1
ATOM 2267 C C . GLN A 1 284 ? 3.427 24.574 -16.739 1.00 31.48 284 GLN A C 1
ATOM 2269 O O . GLN A 1 284 ? 3.067 25.684 -17.119 1.00 31.48 284 GLN A O 1
ATOM 2274 N N . LYS A 1 285 ? 3.421 24.252 -15.441 1.00 30.52 285 LYS A N 1
ATOM 2275 C CA . LYS A 1 285 ? 3.464 25.277 -14.389 1.00 30.52 285 LYS A CA 1
ATOM 2276 C C . LYS A 1 285 ? 4.925 25.517 -14.019 1.00 30.52 285 LYS A C 1
ATOM 2278 O O . LYS A 1 285 ? 5.432 24.942 -13.063 1.00 30.52 285 LYS A O 1
ATOM 2283 N N . SER A 1 286 ? 5.582 26.394 -14.768 1.00 27.75 286 SER A N 1
ATOM 2284 C CA . SER A 1 286 ? 6.773 27.103 -14.300 1.00 27.75 286 SER A CA 1
ATOM 2285 C C . SER A 1 286 ? 6.923 28.420 -15.063 1.00 27.75 286 SER A C 1
ATOM 2287 O O . SER A 1 286 ? 7.260 28.412 -16.238 1.00 27.75 286 SER A O 1
ATOM 2289 N N . ILE A 1 287 ? 6.623 29.517 -14.359 1.00 28.72 287 ILE A N 1
ATOM 2290 C CA . ILE A 1 287 ? 7.298 30.825 -14.409 1.00 28.72 287 ILE A CA 1
ATOM 2291 C C . ILE A 1 287 ? 7.597 31.354 -15.826 1.00 28.72 287 ILE A C 1
ATOM 2293 O O . ILE A 1 287 ? 8.614 31.017 -16.421 1.00 28.72 287 ILE A O 1
ATOM 2297 N N . ILE A 1 288 ? 6.738 32.247 -16.326 1.00 29.64 288 ILE A N 1
ATOM 2298 C CA . ILE A 1 288 ? 7.033 33.089 -17.492 1.00 29.64 288 ILE A CA 1
ATOM 2299 C C . ILE A 1 288 ? 7.488 34.461 -16.979 1.00 29.64 288 ILE A C 1
ATOM 2301 O O . ILE A 1 288 ? 6.669 35.233 -16.488 1.00 29.64 288 ILE A O 1
ATOM 2305 N N . GLU A 1 289 ? 8.772 34.770 -17.144 1.00 24.44 289 GLU A N 1
ATOM 2306 C CA . GLU A 1 289 ? 9.173 36.054 -17.727 1.00 24.44 289 GLU A CA 1
ATOM 2307 C C . GLU A 1 289 ? 9.607 35.760 -19.174 1.00 24.44 289 GLU A C 1
ATOM 2309 O O . GLU A 1 289 ? 10.276 34.747 -19.402 1.00 24.44 289 GLU A O 1
ATOM 2314 N N . PRO A 1 290 ? 9.185 36.554 -20.175 1.00 34.34 290 PRO A N 1
ATOM 2315 C CA . PRO A 1 290 ? 9.430 36.230 -21.569 1.00 34.34 290 PRO A CA 1
ATOM 2316 C C . PRO A 1 290 ? 10.737 36.872 -22.027 1.00 34.34 290 PRO A C 1
ATOM 2318 O O . PRO A 1 290 ? 10.836 38.093 -22.052 1.00 34.34 290 PRO A O 1
ATOM 2321 N N . ASP A 1 291 ? 11.704 36.070 -22.473 1.00 25.95 291 ASP A N 1
ATOM 2322 C CA . ASP A 1 291 ? 12.733 36.595 -23.366 1.00 25.95 291 ASP A CA 1
ATOM 2323 C C . ASP A 1 291 ? 13.221 35.568 -24.400 1.00 25.95 291 ASP A C 1
ATOM 2325 O O . ASP A 1 291 ? 13.704 34.482 -24.089 1.00 25.95 291 ASP A O 1
ATOM 2329 N N . ASN A 1 292 ? 13.081 35.994 -25.657 1.00 28.92 292 ASN A N 1
ATOM 2330 C CA . ASN A 1 292 ? 13.797 35.611 -26.873 1.00 28.92 292 ASN A CA 1
ATOM 2331 C C . ASN A 1 292 ? 13.864 34.139 -27.351 1.00 28.92 292 ASN A C 1
ATOM 2333 O O . ASN A 1 292 ? 14.702 33.336 -26.948 1.00 28.92 292 ASN A O 1
ATOM 2337 N N . ASN A 1 293 ? 13.101 33.884 -28.423 1.00 31.78 293 ASN A N 1
ATOM 2338 C CA . ASN A 1 293 ? 13.564 33.257 -29.674 1.00 31.78 293 ASN A CA 1
ATOM 2339 C C . ASN A 1 293 ? 14.406 31.972 -29.589 1.00 31.78 293 ASN A C 1
ATOM 2341 O O . ASN A 1 293 ? 15.417 31.824 -30.271 1.00 31.78 293 ASN A O 1
ATOM 2345 N N . ASN A 1 294 ? 13.919 30.975 -28.859 1.00 26.75 294 ASN A N 1
ATOM 2346 C CA . ASN A 1 294 ? 14.247 29.583 -29.144 1.00 26.75 294 ASN A CA 1
ATOM 2347 C C . ASN A 1 294 ? 13.027 28.716 -28.845 1.00 26.75 294 ASN A C 1
ATOM 2349 O O . ASN A 1 294 ? 12.812 28.316 -27.704 1.00 26.75 294 ASN A O 1
ATOM 2353 N N . ASN A 1 295 ? 12.260 28.367 -29.882 1.00 29.62 295 ASN A N 1
ATOM 2354 C CA . ASN A 1 295 ? 11.381 27.200 -29.838 1.00 29.62 295 ASN A CA 1
ATOM 2355 C C . ASN A 1 295 ? 12.267 25.945 -29.722 1.00 29.62 295 ASN A C 1
ATOM 2357 O O . ASN A 1 295 ? 12.483 25.220 -30.695 1.00 29.62 295 ASN A O 1
ATOM 2361 N N . ARG A 1 296 ? 12.842 25.711 -28.535 1.00 30.31 296 ARG A N 1
ATOM 2362 C CA . ARG A 1 296 ? 13.401 24.416 -28.165 1.00 30.31 296 ARG A CA 1
ATOM 2363 C C . ARG A 1 296 ? 12.219 23.467 -28.093 1.00 30.31 296 ARG A C 1
ATOM 2365 O O . ARG A 1 296 ? 11.404 23.536 -27.184 1.00 30.31 296 ARG A O 1
ATOM 2372 N N . ILE A 1 297 ? 12.125 22.590 -29.083 1.00 39.25 297 ILE A N 1
ATOM 2373 C CA . ILE A 1 297 ? 11.378 21.350 -28.934 1.00 39.25 297 ILE A CA 1
ATOM 2374 C C . ILE A 1 297 ? 12.080 20.618 -27.788 1.00 39.25 297 ILE A C 1
ATOM 2376 O O . ILE A 1 297 ?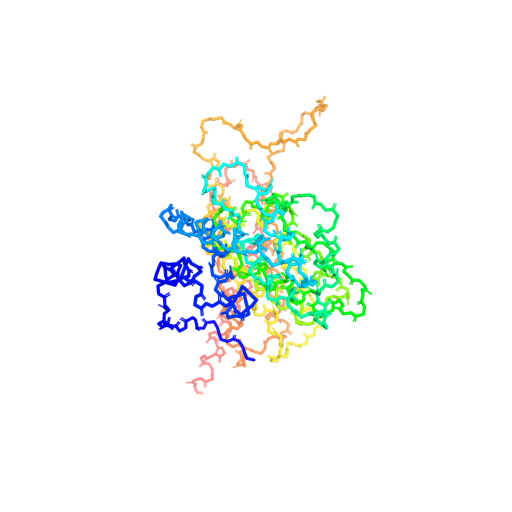 13.184 20.106 -27.981 1.00 39.25 297 ILE A O 1
ATOM 2380 N N . ASP A 1 298 ? 11.500 20.663 -26.588 1.00 39.62 298 ASP A N 1
ATOM 2381 C CA . ASP A 1 298 ? 11.996 19.901 -25.448 1.00 39.62 298 ASP A CA 1
ATOM 2382 C C . ASP A 1 298 ? 11.979 18.425 -25.847 1.00 39.62 298 ASP A C 1
ATOM 2384 O O . ASP A 1 298 ? 10.934 17.804 -26.059 1.00 39.62 298 ASP A O 1
ATOM 2388 N N . TYR A 1 299 ? 13.179 17.885 -26.048 1.00 48.84 299 TYR A N 1
ATOM 2389 C CA . TYR A 1 299 ? 13.394 16.474 -26.307 1.00 48.84 299 TYR A CA 1
ATOM 2390 C C . TYR A 1 299 ? 12.776 15.671 -25.162 1.00 48.84 299 TYR A C 1
ATOM 2392 O O . TYR A 1 299 ? 12.796 16.129 -24.016 1.00 48.84 299 TYR A O 1
ATOM 2400 N N . PRO A 1 300 ? 12.298 14.441 -25.400 1.00 53.78 300 PRO A N 1
ATOM 2401 C CA . PRO A 1 300 ? 11.985 13.558 -24.295 1.00 53.78 300 PRO A CA 1
ATOM 2402 C C . PRO A 1 300 ? 13.303 13.164 -23.601 1.00 53.78 300 PRO A C 1
ATOM 2404 O O . PRO A 1 300 ? 13.895 12.135 -23.922 1.00 53.78 300 PRO A O 1
ATOM 2407 N N . PHE A 1 301 ? 13.736 13.974 -22.624 1.00 56.62 301 PHE A N 1
ATOM 2408 C CA . PHE A 1 301 ? 14.741 13.677 -21.589 1.00 56.62 301 PHE A CA 1
ATOM 2409 C C . PHE A 1 301 ? 14.776 12.188 -21.153 1.00 56.62 301 PHE A C 1
ATOM 2411 O O . PHE A 1 301 ? 15.854 11.628 -20.972 1.00 56.62 301 PHE A O 1
ATOM 2418 N N . PRO A 1 302 ? 13.641 11.475 -21.049 1.00 64.81 302 PRO A N 1
ATOM 2419 C CA . PRO A 1 302 ? 13.631 10.038 -20.752 1.00 64.81 302 PRO A CA 1
ATOM 2420 C C . PRO A 1 302 ? 14.353 9.110 -21.731 1.00 64.81 302 PRO A C 1
ATOM 2422 O O . PRO A 1 302 ? 14.829 8.056 -21.305 1.00 64.81 302 PRO A O 1
ATOM 2425 N N . LEU A 1 303 ? 14.413 9.435 -23.029 1.00 74.25 303 LEU A N 1
ATOM 2426 C CA . LEU A 1 303 ? 15.081 8.564 -24.001 1.00 74.25 303 LEU A CA 1
ATOM 2427 C C . LEU A 1 303 ? 16.595 8.546 -23.754 1.00 74.25 303 LEU A C 1
ATOM 2429 O O . LEU A 1 303 ? 17.233 7.512 -23.939 1.00 74.25 303 LEU A O 1
ATOM 2433 N N . GLU A 1 304 ? 17.154 9.659 -23.275 1.00 78.06 304 GLU A N 1
ATOM 2434 C CA . GLU A 1 304 ? 18.553 9.756 -22.856 1.00 78.06 304 GLU A CA 1
ATOM 2435 C C . GLU A 1 304 ? 18.852 8.796 -21.698 1.00 78.06 304 GLU A C 1
ATOM 2437 O O . GLU A 1 304 ? 19.788 8.002 -21.792 1.00 78.06 304 GLU A O 1
ATOM 2442 N N . GLY A 1 305 ? 17.993 8.771 -20.672 1.00 83.06 305 GLY A N 1
ATOM 2443 C CA . GLY A 1 305 ? 18.109 7.816 -19.564 1.00 83.06 305 GLY A CA 1
ATOM 2444 C C . GLY A 1 305 ? 18.062 6.356 -20.032 1.00 83.06 305 GLY A C 1
ATOM 2445 O O . GLY A 1 305 ? 18.862 5.531 -19.591 1.00 83.06 305 GLY A O 1
ATOM 2446 N N . LEU A 1 306 ? 17.187 6.029 -20.989 1.00 85.38 306 LEU A N 1
ATOM 2447 C CA . LEU A 1 306 ? 17.098 4.681 -21.562 1.00 85.38 306 LEU A CA 1
ATOM 2448 C C . LEU A 1 306 ? 18.344 4.295 -22.388 1.00 85.38 306 LEU A C 1
ATOM 2450 O O . LEU A 1 306 ? 18.804 3.147 -22.343 1.00 85.38 306 LEU A O 1
ATOM 2454 N N . MET A 1 307 ? 18.913 5.249 -23.135 1.00 82.12 307 MET A N 1
ATOM 2455 C CA . MET A 1 307 ? 20.178 5.045 -23.850 1.00 82.12 307 MET A CA 1
ATOM 2456 C C . MET A 1 307 ? 21.339 4.835 -22.879 1.00 82.12 307 MET A C 1
ATOM 2458 O O . MET A 1 307 ? 22.197 3.983 -23.120 1.00 82.12 307 MET A O 1
ATOM 2462 N N . GLU A 1 308 ? 21.365 5.584 -21.778 1.00 86.31 308 GLU A N 1
ATOM 2463 C CA . GLU A 1 308 ? 22.392 5.444 -20.752 1.00 86.31 308 GLU A CA 1
ATOM 2464 C C . GLU A 1 308 ? 22.332 4.064 -20.085 1.00 86.31 308 GLU A C 1
ATOM 2466 O O . GLU A 1 308 ? 23.359 3.383 -20.005 1.00 86.31 308 GLU A O 1
ATOM 2471 N N . ILE A 1 309 ? 21.130 3.609 -19.708 1.00 90.06 309 ILE A N 1
ATOM 2472 C CA . ILE A 1 309 ? 20.890 2.241 -19.225 1.00 90.06 309 ILE A CA 1
ATOM 2473 C C . ILE A 1 309 ? 21.452 1.235 -20.231 1.00 90.06 309 ILE A C 1
ATOM 2475 O O . ILE A 1 309 ? 22.282 0.403 -19.873 1.00 90.06 309 ILE A O 1
ATOM 2479 N N . SER A 1 310 ? 21.071 1.346 -21.507 1.00 87.50 310 SER A N 1
ATOM 2480 C CA . SER A 1 310 ? 21.525 0.424 -22.556 1.00 87.50 310 SER A CA 1
ATOM 2481 C C . SER A 1 310 ? 23.049 0.399 -22.701 1.00 87.50 310 SER A C 1
ATOM 2483 O O . SER A 1 310 ? 23.646 -0.667 -22.847 1.00 87.50 310 SER A O 1
ATOM 2485 N N . SER A 1 311 ? 23.697 1.561 -22.609 1.00 84.12 311 SER A N 1
ATOM 2486 C CA . SER A 1 311 ? 25.158 1.680 -22.617 1.00 84.12 311 SER A CA 1
ATOM 2487 C C . SER A 1 311 ? 25.804 0.927 -21.453 1.00 84.12 311 SER A C 1
ATOM 2489 O O . SER A 1 311 ? 26.745 0.153 -21.654 1.00 84.12 311 SER A O 1
ATOM 2491 N N . ARG A 1 312 ? 25.269 1.099 -20.238 1.00 86.19 312 ARG A N 1
ATOM 2492 C CA . ARG A 1 312 ? 25.762 0.427 -19.025 1.00 86.19 312 ARG A CA 1
ATOM 2493 C C . ARG A 1 312 ? 25.542 -1.088 -19.088 1.00 86.19 312 ARG A C 1
ATOM 2495 O O . ARG A 1 312 ? 26.464 -1.838 -18.779 1.00 86.19 312 ARG A O 1
ATOM 2502 N N . LEU A 1 313 ? 24.388 -1.543 -19.578 1.00 87.12 313 LEU A N 1
ATOM 2503 C CA . LEU A 1 313 ? 24.104 -2.970 -19.765 1.00 87.12 313 LEU A CA 1
ATOM 2504 C C . LEU A 1 313 ? 25.032 -3.627 -20.798 1.00 87.12 313 LEU A C 1
ATOM 2506 O O . LEU A 1 313 ? 25.531 -4.728 -20.572 1.00 87.12 313 LEU A O 1
ATOM 2510 N N . CYS A 1 314 ? 25.343 -2.940 -21.900 1.00 80.19 314 CYS A N 1
ATOM 2511 C CA . CYS A 1 314 ? 26.321 -3.436 -22.871 1.00 80.19 314 CYS A CA 1
ATOM 2512 C C . CYS A 1 314 ? 27.731 -3.563 -22.275 1.00 80.19 314 CYS A C 1
ATOM 2514 O O . CYS A 1 314 ? 28.452 -4.492 -22.633 1.00 80.19 314 CYS A O 1
ATOM 2516 N N . ARG A 1 315 ? 28.126 -2.674 -21.350 1.00 81.56 315 ARG A N 1
ATOM 2517 C CA . ARG A 1 315 ? 29.395 -2.815 -20.611 1.00 81.56 315 ARG A CA 1
ATOM 2518 C C . ARG A 1 315 ? 29.378 -4.011 -19.661 1.00 81.56 315 ARG A C 1
ATOM 2520 O O . ARG A 1 315 ? 30.390 -4.696 -19.583 1.00 81.56 315 ARG A O 1
ATOM 2527 N N . LEU A 1 316 ? 28.253 -4.291 -18.995 1.00 79.75 316 LEU A N 1
ATOM 2528 C CA . LEU A 1 316 ? 28.111 -5.484 -18.149 1.00 79.75 316 LEU A CA 1
ATOM 2529 C C . LEU A 1 316 ? 28.308 -6.778 -18.949 1.00 79.75 316 LEU A C 1
ATOM 2531 O O . LEU A 1 316 ? 29.069 -7.645 -18.525 1.00 79.75 316 LEU A O 1
ATOM 2535 N N . LEU A 1 317 ? 27.689 -6.877 -20.131 1.00 76.94 317 LEU A N 1
ATOM 2536 C CA . LEU A 1 317 ? 27.856 -8.033 -21.018 1.00 76.94 317 LEU A CA 1
ATOM 2537 C C . LEU A 1 317 ? 29.266 -8.111 -21.624 1.00 76.94 317 LEU A C 1
ATOM 2539 O O . LEU A 1 317 ? 29.887 -9.169 -21.631 1.00 76.94 317 LEU A O 1
ATOM 2543 N N . GLY A 1 318 ? 29.780 -6.995 -22.152 1.00 67.56 318 GLY A N 1
ATOM 2544 C CA . GLY A 1 318 ? 31.068 -6.953 -22.850 1.00 67.56 318 GLY A CA 1
ATOM 2545 C C . GLY A 1 318 ? 32.288 -7.060 -21.933 1.00 67.56 318 GLY A C 1
ATOM 2546 O O . GLY A 1 318 ? 33.344 -7.495 -22.383 1.00 67.56 318 GLY A O 1
ATOM 2547 N N . GLY A 1 319 ? 32.150 -6.680 -20.660 1.00 65.88 319 GLY A N 1
ATOM 2548 C CA . GLY A 1 319 ? 33.213 -6.747 -19.656 1.00 65.88 319 GLY A CA 1
ATOM 2549 C C . GLY A 1 319 ? 33.417 -8.130 -19.033 1.00 65.88 319 GLY A C 1
ATOM 2550 O O . GLY A 1 319 ? 34.257 -8.256 -18.150 1.00 65.88 319 GLY A O 1
ATOM 2551 N N . GLY A 1 320 ? 32.644 -9.147 -19.438 1.00 62.88 320 GLY A N 1
ATOM 2552 C CA . GLY A 1 320 ? 32.702 -10.487 -18.839 1.00 62.88 320 GLY A CA 1
ATOM 2553 C C . GLY A 1 320 ? 32.251 -10.531 -17.373 1.00 62.88 320 GLY A C 1
ATOM 2554 O O . GLY A 1 320 ? 32.515 -11.509 -16.685 1.00 62.88 320 GLY A O 1
ATOM 2555 N N . LEU A 1 321 ? 31.583 -9.474 -16.892 1.00 62.66 321 LEU A N 1
ATOM 2556 C CA . LEU A 1 321 ? 31.082 -9.365 -15.517 1.00 62.66 321 LEU A CA 1
ATOM 2557 C C . LEU A 1 321 ? 29.828 -10.216 -15.282 1.00 62.66 321 LEU A C 1
ATOM 2559 O O . LEU A 1 321 ? 29.500 -10.506 -14.136 1.00 62.66 321 LEU A O 1
ATOM 2563 N N . VAL A 1 322 ? 29.148 -10.609 -16.364 1.00 60.25 322 VAL A N 1
ATOM 2564 C CA . VAL A 1 322 ? 28.060 -11.589 -16.381 1.00 60.25 322 VAL A CA 1
ATOM 2565 C C . VAL A 1 322 ? 28.570 -12.844 -17.084 1.00 60.25 322 VAL A C 1
ATOM 2567 O O . VAL A 1 322 ? 28.836 -12.820 -18.288 1.00 60.25 322 VAL A O 1
ATOM 2570 N N . SER A 1 323 ? 28.675 -13.951 -16.350 1.00 64.25 323 SER A N 1
ATOM 2571 C CA . SER A 1 323 ? 28.927 -15.268 -16.938 1.00 64.25 323 SER A CA 1
ATOM 2572 C C . SER A 1 323 ? 27.695 -15.714 -17.730 1.00 64.25 323 SER A C 1
ATOM 2574 O O . SER A 1 323 ? 26.634 -15.968 -17.161 1.00 64.25 323 SER A O 1
ATOM 2576 N N . ILE A 1 324 ? 27.824 -15.779 -19.059 1.00 60.06 324 ILE A N 1
ATOM 2577 C CA . ILE A 1 324 ? 26.732 -16.118 -19.992 1.00 60.06 324 ILE A CA 1
ATOM 2578 C C . ILE A 1 324 ? 26.149 -17.510 -19.705 1.00 60.06 324 ILE A C 1
ATOM 2580 O O . ILE A 1 324 ? 24.968 -17.745 -19.951 1.00 60.06 324 ILE A O 1
ATOM 2584 N N . GLN A 1 325 ? 26.972 -18.425 -19.191 1.00 57.94 325 GLN A N 1
ATOM 2585 C CA . GLN A 1 325 ? 26.590 -19.814 -18.949 1.00 57.94 325 GLN A CA 1
ATOM 2586 C C . GLN A 1 325 ? 25.874 -20.008 -17.604 1.00 57.94 325 GLN A C 1
ATOM 2588 O O . GLN A 1 325 ? 25.016 -20.878 -17.500 1.00 57.94 325 GLN A O 1
ATOM 2593 N N . GLU A 1 326 ? 26.182 -19.181 -16.602 1.00 61.66 326 GLU A N 1
ATOM 2594 C CA . GLU A 1 326 ? 25.622 -19.294 -15.245 1.00 61.66 326 GLU A CA 1
ATOM 2595 C C . GLU A 1 326 ? 24.403 -18.380 -15.031 1.00 61.66 326 GLU A C 1
ATOM 2597 O O . GLU A 1 326 ? 23.522 -18.701 -14.242 1.00 61.66 326 GLU A O 1
ATOM 2602 N N . ASN A 1 327 ? 24.293 -17.275 -15.778 1.00 69.81 327 ASN A N 1
ATOM 2603 C CA . ASN A 1 327 ? 23.284 -16.232 -15.557 1.00 69.81 327 ASN A CA 1
ATOM 2604 C C . ASN A 1 327 ? 22.310 -16.055 -16.738 1.00 69.81 327 ASN A C 1
ATOM 2606 O O . ASN A 1 327 ? 22.072 -14.932 -17.194 1.00 69.81 327 ASN A O 1
ATOM 2610 N N . SER A 1 328 ? 21.736 -17.150 -17.249 1.00 76.25 328 SER A N 1
ATOM 2611 C CA . SER A 1 328 ? 20.851 -17.126 -18.431 1.00 76.25 328 SER A CA 1
ATOM 2612 C C . SER A 1 328 ? 19.687 -16.132 -18.297 1.00 76.25 328 SER A C 1
ATOM 2614 O O . SER A 1 328 ? 19.455 -15.329 -19.198 1.00 76.25 328 SER A O 1
ATOM 2616 N N . THR A 1 329 ? 19.026 -16.092 -17.138 1.00 82.56 329 THR A N 1
ATOM 2617 C CA . THR A 1 329 ? 17.886 -15.197 -16.866 1.00 82.56 329 THR A CA 1
ATOM 2618 C C . THR A 1 329 ? 18.271 -13.716 -16.882 1.00 82.56 329 THR A C 1
ATOM 2620 O O . THR A 1 329 ? 17.535 -12.879 -17.407 1.00 82.56 329 THR A O 1
ATOM 2623 N N . LEU A 1 330 ? 19.440 -13.375 -16.334 1.00 83.19 330 LEU A N 1
ATOM 2624 C CA . LEU A 1 330 ? 19.963 -12.011 -16.317 1.00 83.19 330 LEU A CA 1
ATOM 2625 C C . LEU A 1 330 ? 20.323 -11.568 -17.738 1.00 83.19 330 LEU A C 1
ATOM 2627 O O . LEU A 1 330 ? 19.945 -10.470 -18.155 1.00 83.19 330 LEU A O 1
ATOM 2631 N N . VAL A 1 331 ? 21.004 -12.431 -18.500 1.00 83.44 331 VAL A N 1
ATOM 2632 C CA . VAL A 1 331 ? 21.330 -12.176 -19.910 1.00 83.44 331 VAL A CA 1
ATOM 2633 C C . VAL A 1 331 ? 20.053 -11.961 -20.725 1.00 83.44 331 VAL A C 1
ATOM 2635 O O . VAL A 1 331 ? 19.982 -10.994 -21.485 1.00 83.44 331 VAL A O 1
ATOM 2638 N N . ASP A 1 332 ? 19.024 -12.784 -20.519 1.00 85.75 332 ASP A N 1
ATOM 2639 C CA . ASP A 1 332 ? 17.735 -12.647 -21.200 1.00 85.75 332 ASP A CA 1
ATOM 2640 C C . ASP A 1 332 ? 17.062 -11.303 -20.898 1.00 85.75 332 ASP A C 1
ATOM 2642 O O . ASP A 1 332 ? 16.636 -10.611 -21.827 1.00 85.75 332 ASP A O 1
ATOM 2646 N N . LEU A 1 333 ? 17.015 -10.885 -19.627 1.00 89.94 333 LEU A N 1
ATOM 2647 C CA . LEU A 1 333 ? 16.473 -9.577 -19.238 1.00 89.94 333 LEU A CA 1
ATOM 2648 C C . LEU A 1 333 ? 17.250 -8.423 -19.888 1.00 89.94 333 LEU A C 1
ATOM 2650 O O . LEU A 1 333 ? 16.644 -7.495 -20.430 1.00 89.94 333 LEU A O 1
ATOM 2654 N N . ILE A 1 334 ? 18.586 -8.486 -19.901 1.00 88.75 334 ILE A N 1
ATOM 2655 C CA . ILE A 1 334 ? 19.408 -7.466 -20.565 1.00 88.75 334 ILE A CA 1
ATOM 2656 C C . ILE A 1 334 ? 19.084 -7.399 -22.062 1.00 88.75 334 ILE A C 1
ATOM 2658 O O . ILE A 1 334 ? 18.855 -6.313 -22.602 1.00 88.75 334 ILE A O 1
ATOM 2662 N N . LEU A 1 335 ? 19.047 -8.545 -22.745 1.00 86.38 335 LEU A N 1
ATOM 2663 C CA . LEU A 1 335 ? 18.761 -8.600 -24.179 1.00 86.38 335 LEU A CA 1
ATOM 2664 C C . LEU A 1 335 ? 17.350 -8.088 -24.502 1.00 86.38 335 LEU A C 1
ATOM 2666 O O . LEU A 1 335 ? 17.173 -7.392 -25.507 1.00 86.38 335 LEU A O 1
ATOM 2670 N N . GLN A 1 336 ? 16.363 -8.370 -23.646 1.00 90.12 336 GLN A N 1
ATOM 2671 C CA . GLN A 1 336 ? 15.006 -7.834 -23.773 1.00 90.12 336 GLN A CA 1
ATOM 2672 C C . GLN A 1 336 ? 14.991 -6.305 -23.686 1.00 90.12 336 GLN A C 1
ATOM 2674 O O . GLN A 1 336 ? 14.439 -5.654 -24.579 1.00 90.12 336 GLN A O 1
ATOM 2679 N N . ILE A 1 337 ? 15.654 -5.721 -22.681 1.00 91.06 337 ILE A N 1
ATOM 2680 C CA . ILE A 1 337 ? 15.750 -4.261 -22.512 1.00 91.06 337 ILE A CA 1
ATOM 2681 C C . ILE A 1 337 ? 16.428 -3.618 -23.727 1.00 91.06 337 ILE A C 1
ATOM 2683 O O . ILE A 1 337 ? 15.912 -2.643 -24.283 1.00 91.06 337 ILE A O 1
ATOM 2687 N N . LEU A 1 338 ? 17.551 -4.178 -24.187 1.00 87.94 338 LEU A N 1
ATOM 2688 C CA . LEU A 1 338 ? 18.282 -3.673 -25.354 1.00 87.94 338 LEU A CA 1
ATOM 2689 C C . LEU A 1 338 ? 17.434 -3.756 -26.634 1.00 87.94 338 LEU A C 1
ATOM 2691 O O . LEU A 1 338 ? 17.394 -2.806 -27.421 1.00 87.94 338 LEU A O 1
ATOM 2695 N N . SER A 1 339 ? 16.703 -4.858 -26.833 1.00 85.88 339 SER A N 1
ATOM 2696 C CA . SER A 1 339 ? 15.808 -5.013 -27.983 1.00 85.88 339 SER A CA 1
ATOM 2697 C C . SER A 1 339 ? 14.612 -4.061 -27.930 1.00 85.88 339 SER A C 1
ATOM 2699 O O . SER A 1 339 ? 14.217 -3.544 -28.978 1.00 85.88 339 SER A O 1
ATOM 2701 N N . ALA A 1 340 ? 14.006 -3.851 -26.761 1.00 88.81 340 ALA A N 1
ATOM 2702 C CA . ALA A 1 340 ? 12.888 -2.924 -26.594 1.00 88.81 340 ALA A CA 1
ATOM 2703 C C . ALA A 1 340 ? 13.339 -1.483 -26.861 1.00 88.81 340 ALA A C 1
ATOM 2705 O O . ALA A 1 340 ? 12.717 -0.763 -27.646 1.00 88.81 340 ALA A O 1
ATOM 2706 N N . THR A 1 341 ? 14.492 -1.114 -26.303 1.00 86.06 341 THR A N 1
ATOM 2707 C CA . THR A 1 341 ? 15.124 0.190 -26.501 1.00 86.06 341 THR A CA 1
ATOM 2708 C C . THR A 1 341 ? 15.407 0.467 -27.976 1.00 86.06 341 THR A C 1
ATOM 2710 O O . THR A 1 341 ? 15.084 1.544 -28.479 1.00 86.06 341 THR A O 1
ATOM 2713 N N . LEU A 1 342 ? 15.919 -0.525 -28.713 1.00 79.81 342 LEU A N 1
ATOM 2714 C CA . LEU A 1 342 ? 16.087 -0.415 -30.161 1.00 79.81 342 LEU A CA 1
ATOM 2715 C C . LEU A 1 342 ? 14.773 -0.097 -30.878 1.00 79.81 342 LEU A C 1
ATOM 2717 O O . LEU A 1 342 ? 14.724 0.813 -31.709 1.00 79.81 342 LEU A O 1
ATOM 2721 N N . LYS A 1 343 ? 13.729 -0.889 -30.613 1.00 83.75 343 LYS A N 1
ATOM 2722 C CA . LYS A 1 343 ? 12.441 -0.752 -31.305 1.00 83.75 343 LYS A CA 1
ATOM 2723 C C . LYS A 1 343 ? 11.873 0.652 -31.104 1.00 83.75 343 LYS A C 1
ATOM 2725 O O . LYS A 1 343 ? 11.424 1.267 -32.072 1.00 83.75 343 LYS A O 1
ATOM 2730 N N . ILE A 1 344 ? 11.968 1.176 -29.879 1.00 82.12 344 ILE A N 1
ATOM 2731 C CA . ILE A 1 344 ? 11.575 2.549 -29.543 1.00 82.12 344 ILE A CA 1
ATOM 2732 C C . ILE A 1 344 ? 12.405 3.548 -30.360 1.00 82.12 344 ILE A C 1
ATOM 2734 O O . ILE A 1 344 ? 11.829 4.323 -31.121 1.00 82.12 344 ILE A O 1
ATOM 2738 N N . SER A 1 345 ? 13.739 3.479 -30.311 1.00 77.25 345 SER A N 1
ATOM 2739 C CA . SER A 1 345 ? 14.615 4.412 -31.039 1.00 77.25 345 SER A CA 1
ATOM 2740 C C . SER A 1 345 ? 14.425 4.378 -32.557 1.00 77.25 345 SER A C 1
ATOM 2742 O O . SER A 1 345 ? 14.451 5.422 -33.207 1.00 77.25 345 SER A O 1
ATOM 2744 N N . GLN A 1 346 ? 14.206 3.199 -33.148 1.00 76.75 346 GLN A N 1
ATOM 2745 C CA . GLN A 1 346 ? 13.901 3.063 -34.577 1.00 76.75 346 GLN A CA 1
ATOM 2746 C C . GLN A 1 346 ? 12.579 3.737 -34.942 1.00 76.75 346 GLN A C 1
ATOM 2748 O O . GLN A 1 346 ? 12.496 4.385 -35.987 1.00 76.75 346 GLN A O 1
ATOM 2753 N N . LYS A 1 347 ? 11.550 3.587 -34.102 1.00 77.56 347 LYS A N 1
ATOM 2754 C CA . LYS A 1 347 ? 10.241 4.200 -34.334 1.00 77.56 347 LYS A CA 1
ATOM 2755 C C . LYS A 1 347 ? 10.311 5.720 -34.190 1.00 77.56 347 LYS A C 1
ATOM 2757 O O . LYS A 1 347 ? 9.863 6.412 -35.098 1.00 77.56 347 LYS A O 1
ATOM 2762 N N . VAL A 1 348 ? 10.973 6.234 -33.150 1.00 73.94 348 VAL A N 1
ATOM 2763 C CA . VAL A 1 348 ? 11.216 7.680 -32.987 1.00 73.94 348 VAL A CA 1
ATOM 2764 C C . VAL A 1 348 ? 11.998 8.231 -34.186 1.00 73.94 348 VAL A C 1
ATOM 2766 O O . VAL A 1 348 ? 11.581 9.218 -34.787 1.00 73.94 348 VAL A O 1
ATOM 2769 N N . ARG A 1 349 ? 13.066 7.554 -34.635 1.00 69.19 349 ARG A N 1
ATOM 2770 C CA . ARG A 1 349 ? 13.824 7.973 -35.829 1.00 69.19 349 ARG A CA 1
ATOM 2771 C C . ARG A 1 349 ? 12.935 8.110 -37.067 1.00 69.19 349 ARG A C 1
ATOM 2773 O O . ARG A 1 349 ? 13.067 9.101 -37.775 1.00 69.19 349 ARG A O 1
ATOM 2780 N N . LYS A 1 350 ? 12.042 7.147 -37.325 1.00 71.50 350 LYS A N 1
ATOM 2781 C CA . LYS A 1 350 ? 11.101 7.209 -38.461 1.00 71.50 350 LYS A CA 1
ATOM 2782 C C . LYS A 1 350 ? 10.150 8.405 -38.365 1.00 71.50 350 LYS A C 1
ATOM 2784 O O . LYS A 1 350 ? 9.784 8.966 -39.387 1.00 71.50 350 LYS A O 1
ATOM 2789 N N . ILE A 1 351 ? 9.750 8.786 -37.152 1.00 66.88 351 ILE A N 1
ATOM 2790 C CA . ILE A 1 351 ? 8.816 9.895 -36.914 1.00 66.88 351 ILE A CA 1
ATOM 2791 C C . ILE A 1 351 ? 9.508 11.250 -37.110 1.00 66.88 351 ILE A C 1
ATOM 2793 O O . ILE A 1 351 ? 8.959 12.130 -37.766 1.00 66.88 351 ILE A O 1
ATOM 2797 N N . TYR A 1 352 ? 10.725 11.410 -36.587 1.00 63.09 352 TYR A N 1
ATOM 2798 C CA . TYR A 1 352 ? 11.425 12.701 -36.550 1.00 63.09 352 TYR A CA 1
ATOM 2799 C C . TYR A 1 352 ? 12.473 12.889 -37.658 1.00 63.09 352 TYR A C 1
ATOM 2801 O O . TYR A 1 352 ? 13.133 13.928 -37.709 1.00 63.09 352 TYR A O 1
ATOM 2809 N N . GLN A 1 353 ? 12.607 11.927 -38.578 1.00 58.34 353 GLN A N 1
ATOM 2810 C CA . GLN A 1 353 ? 13.558 11.955 -39.700 1.00 58.34 353 GLN A CA 1
ATOM 2811 C C . GLN A 1 353 ? 13.450 13.212 -40.581 1.00 58.34 353 GLN A C 1
ATOM 2813 O O . GLN A 1 353 ? 14.426 13.584 -41.227 1.00 58.34 353 GLN A O 1
ATOM 2818 N N . HIS A 1 354 ? 12.290 13.873 -40.584 1.00 52.38 354 HIS A N 1
ATOM 2819 C CA . HIS A 1 354 ? 12.005 15.052 -41.401 1.00 52.38 354 HIS A CA 1
ATOM 2820 C C . HIS A 1 354 ? 12.159 16.395 -40.665 1.00 52.38 354 HIS A C 1
ATOM 2822 O O . HIS A 1 354 ? 12.040 17.434 -41.304 1.00 52.38 354 HIS A O 1
ATOM 2828 N N . ILE A 1 355 ? 12.411 16.399 -39.347 1.00 51.88 355 ILE A N 1
ATOM 2829 C CA . ILE A 1 355 ? 12.289 17.608 -38.506 1.00 51.88 355 ILE A CA 1
ATOM 2830 C C . ILE A 1 355 ? 13.654 18.196 -38.099 1.00 51.88 355 ILE A C 1
ATOM 2832 O O . ILE A 1 355 ? 13.767 19.409 -37.953 1.00 51.88 355 ILE A O 1
ATOM 2836 N N . SER A 1 356 ? 14.718 17.394 -37.950 1.00 45.84 356 SER A N 1
ATOM 2837 C CA . SER A 1 356 ? 16.068 17.923 -37.675 1.00 45.84 356 SER A CA 1
ATOM 2838 C C . SER A 1 356 ? 17.192 16.923 -38.018 1.00 45.84 356 SER A C 1
ATOM 2840 O O . SER A 1 356 ? 17.205 15.813 -37.484 1.00 45.84 356 SER A O 1
ATOM 2842 N N . PRO A 1 357 ? 18.182 17.290 -38.856 1.00 48.16 357 PRO A N 1
ATOM 2843 C CA . PRO A 1 357 ? 19.339 16.443 -39.168 1.00 48.16 357 PRO A CA 1
ATOM 2844 C C . PRO A 1 357 ? 20.351 16.300 -38.020 1.00 48.16 357 PRO A C 1
ATOM 2846 O O . PRO A 1 357 ? 21.023 15.276 -37.935 1.00 48.16 357 PRO A O 1
ATOM 2849 N N . SER A 1 358 ? 20.462 17.278 -37.111 1.00 47.34 358 SER A N 1
ATOM 2850 C CA . SER A 1 358 ? 21.386 17.209 -35.961 1.00 47.34 358 SER A CA 1
ATOM 2851 C C . SER A 1 358 ? 20.937 16.193 -34.906 1.00 47.34 358 SER A C 1
ATOM 2853 O O . SER A 1 358 ? 21.778 15.610 -34.219 1.00 47.34 358 SER A O 1
ATOM 2855 N N . LEU A 1 359 ? 19.632 15.880 -34.867 1.00 48.19 359 LEU A N 1
ATOM 2856 C CA . LEU A 1 359 ? 19.062 14.760 -34.108 1.00 48.19 359 LEU A CA 1
ATOM 2857 C C . LEU A 1 359 ? 19.791 13.449 -34.440 1.00 48.19 359 LEU A C 1
ATOM 2859 O O . LEU A 1 359 ? 20.083 12.665 -33.541 1.00 48.19 359 LEU A O 1
ATOM 2863 N N . SER A 1 360 ? 20.143 13.239 -35.718 1.00 44.28 360 SER A N 1
ATOM 2864 C CA . SER A 1 360 ? 20.790 12.031 -36.256 1.00 44.28 360 SER A CA 1
ATOM 2865 C C . SER A 1 360 ? 22.069 11.622 -35.514 1.00 44.28 360 SER A C 1
ATOM 2867 O O . SER A 1 360 ? 22.405 10.437 -35.497 1.00 44.28 360 SER A O 1
ATOM 2869 N N . MET A 1 361 ? 22.787 12.567 -34.899 1.00 41.19 361 MET A N 1
ATOM 2870 C CA . MET A 1 361 ? 24.086 12.302 -34.271 1.00 41.19 361 MET A CA 1
ATOM 2871 C C . MET A 1 361 ? 23.959 11.588 -32.912 1.00 41.19 361 MET A C 1
ATOM 2873 O O . MET A 1 361 ? 24.763 10.710 -32.603 1.00 41.19 361 MET A O 1
ATOM 2877 N N . GLY A 1 362 ? 22.904 11.869 -32.135 1.00 50.00 362 GLY A N 1
ATOM 2878 C CA . GLY A 1 362 ? 22.583 11.109 -30.915 1.00 50.00 362 GLY A CA 1
ATOM 2879 C C . GLY A 1 362 ? 22.163 9.667 -31.230 1.00 50.00 362 GLY A C 1
ATOM 2880 O O . GLY A 1 362 ? 22.642 8.719 -30.606 1.00 50.00 362 GLY A O 1
ATOM 2881 N N . TYR A 1 363 ? 21.370 9.485 -32.294 1.00 49.75 363 TYR A N 1
ATOM 2882 C CA . TYR A 1 363 ? 20.994 8.160 -32.813 1.00 49.75 363 TYR A CA 1
ATOM 2883 C C . TYR A 1 363 ? 22.184 7.364 -33.364 1.00 49.75 363 TYR A C 1
ATOM 2885 O O . TYR A 1 363 ? 22.117 6.136 -33.409 1.00 49.75 363 TYR A O 1
ATOM 2893 N N . TYR A 1 364 ? 23.277 8.022 -33.763 1.00 48.97 364 TYR A N 1
ATOM 2894 C CA . TYR A 1 364 ? 24.502 7.364 -34.228 1.00 48.97 364 TYR A CA 1
ATOM 2895 C C . TYR A 1 364 ? 25.165 6.535 -33.116 1.00 48.97 364 TYR A C 1
ATOM 2897 O O . TYR A 1 364 ? 25.639 5.426 -33.368 1.00 48.97 364 TYR A O 1
ATOM 2905 N N . ASN A 1 365 ? 25.106 7.005 -31.864 1.00 51.31 365 ASN A N 1
ATOM 2906 C CA . ASN A 1 365 ? 25.542 6.221 -30.705 1.00 51.31 365 ASN A CA 1
ATOM 2907 C C . ASN A 1 365 ? 24.580 5.063 -30.400 1.00 51.31 365 ASN A C 1
ATOM 2909 O O . ASN A 1 365 ? 25.040 3.971 -30.065 1.00 51.31 365 ASN A O 1
ATOM 2913 N N . SER A 1 366 ? 23.270 5.244 -30.605 1.00 50.12 366 SER A N 1
ATOM 2914 C CA . SER A 1 366 ? 22.277 4.162 -30.511 1.00 50.12 366 SER A CA 1
ATOM 2915 C C . SER A 1 366 ? 22.495 3.082 -31.580 1.00 50.12 366 SER A C 1
ATOM 2917 O O . SER A 1 366 ? 22.416 1.898 -31.271 1.00 50.12 366 SER A O 1
ATOM 2919 N N . LEU A 1 367 ? 22.835 3.460 -32.819 1.00 48.75 367 LEU A N 1
ATOM 2920 C CA . LEU A 1 367 ? 23.211 2.539 -33.903 1.00 48.75 367 LEU A CA 1
ATOM 2921 C C . LEU A 1 367 ? 24.520 1.799 -33.614 1.00 48.75 367 LEU A C 1
ATOM 2923 O O . LEU A 1 367 ? 24.637 0.625 -33.951 1.00 48.75 367 LEU A O 1
ATOM 2927 N N . ARG A 1 368 ? 25.487 2.454 -32.966 1.00 55.12 368 ARG A N 1
ATOM 2928 C CA . ARG A 1 368 ? 26.758 1.841 -32.554 1.00 55.12 368 ARG A CA 1
ATOM 2929 C C . ARG A 1 368 ? 26.568 0.838 -31.415 1.00 55.12 368 ARG A C 1
ATOM 2931 O O . ARG A 1 368 ? 27.102 -0.269 -31.489 1.00 55.12 368 ARG A O 1
ATOM 2938 N N . LEU A 1 369 ? 25.765 1.186 -30.406 1.00 53.91 369 LEU A N 1
ATOM 2939 C CA . LEU A 1 369 ? 25.310 0.254 -29.367 1.00 53.91 369 LEU A CA 1
ATOM 2940 C C . LEU A 1 369 ? 24.606 -0.949 -29.991 1.00 53.91 369 LEU A C 1
ATOM 2942 O O . LEU A 1 369 ? 24.879 -2.089 -29.629 1.00 53.91 369 LEU A O 1
ATOM 2946 N N . LEU A 1 370 ? 23.786 -0.705 -31.008 1.00 51.16 370 LEU A N 1
ATOM 2947 C CA . LEU A 1 370 ? 23.078 -1.761 -31.703 1.00 51.16 370 LEU A CA 1
ATOM 2948 C C . LEU A 1 370 ? 23.943 -2.669 -32.561 1.00 51.16 370 LEU A C 1
ATOM 2950 O O . LEU A 1 370 ? 23.753 -3.882 -32.534 1.00 51.16 370 LEU A O 1
ATOM 2954 N N . LEU A 1 371 ? 24.896 -2.104 -33.302 1.00 54.22 371 LEU A N 1
ATOM 2955 C CA . LEU A 1 371 ? 25.880 -2.886 -34.043 1.00 54.22 371 LEU A CA 1
ATOM 2956 C C . LEU A 1 371 ? 26.658 -3.786 -33.082 1.00 54.22 371 LEU A C 1
ATOM 2958 O O . LEU A 1 371 ? 26.895 -4.947 -33.389 1.00 54.22 371 LEU A O 1
ATOM 2962 N N . THR A 1 372 ? 26.984 -3.279 -31.892 1.00 55.44 372 THR A N 1
ATOM 2963 C CA . THR A 1 372 ? 27.665 -4.051 -30.845 1.00 55.44 372 THR A CA 1
ATOM 2964 C C . THR A 1 372 ? 26.790 -5.201 -30.333 1.00 55.44 372 THR A C 1
ATOM 2966 O O . THR A 1 372 ? 27.288 -6.310 -30.170 1.00 55.44 372 THR A O 1
ATOM 2969 N N . VAL A 1 373 ? 25.481 -4.988 -30.153 1.00 55.69 373 VAL A N 1
ATOM 2970 C CA . VAL A 1 373 ? 24.518 -6.031 -29.742 1.00 55.69 373 VAL A CA 1
ATOM 2971 C C . VAL A 1 373 ? 24.282 -7.077 -30.838 1.00 55.69 373 VAL A C 1
ATOM 2973 O O . VAL A 1 373 ? 24.220 -8.269 -30.545 1.00 55.69 373 VAL A O 1
ATOM 2976 N N . ILE A 1 374 ? 24.202 -6.670 -32.108 1.00 53.84 374 ILE A N 1
ATOM 2977 C CA . ILE A 1 374 ? 24.132 -7.593 -33.254 1.00 53.84 374 ILE A CA 1
ATOM 2978 C C . ILE A 1 374 ? 25.416 -8.430 -33.336 1.00 53.84 374 ILE A C 1
ATOM 2980 O O . ILE A 1 374 ? 25.347 -9.646 -33.517 1.00 53.84 374 ILE A O 1
ATOM 2984 N N . LEU A 1 375 ? 26.581 -7.806 -33.134 1.00 54.22 375 LEU A N 1
ATOM 2985 C CA . LEU A 1 375 ? 27.868 -8.500 -33.077 1.00 54.22 375 LEU A CA 1
ATOM 2986 C C . LEU A 1 375 ? 27.948 -9.460 -31.879 1.00 54.22 375 LEU A C 1
ATOM 2988 O O . LEU A 1 375 ? 28.416 -10.583 -32.053 1.00 54.22 375 LEU A O 1
ATOM 2992 N N . LEU A 1 376 ? 27.429 -9.077 -30.707 1.00 54.56 376 LEU A N 1
ATOM 2993 C CA . LEU A 1 376 ? 27.285 -9.949 -29.533 1.00 54.56 376 LEU A CA 1
ATOM 2994 C C . LEU A 1 376 ? 26.386 -11.149 -29.834 1.00 54.56 376 LEU A C 1
ATOM 2996 O O . LEU A 1 376 ? 26.778 -12.270 -29.535 1.00 54.56 376 LEU A O 1
ATOM 3000 N N . LYS A 1 377 ? 25.239 -10.949 -30.496 1.00 52.66 377 LYS A N 1
ATOM 3001 C CA . LYS A 1 377 ? 24.352 -12.040 -30.927 1.00 52.66 377 LYS A CA 1
ATOM 3002 C C . LYS A 1 377 ? 25.051 -12.974 -31.923 1.00 52.66 377 LYS A C 1
ATOM 3004 O O . LYS A 1 377 ? 24.909 -14.184 -31.808 1.00 52.66 377 LYS A O 1
ATOM 3009 N N . SER A 1 378 ? 25.843 -12.435 -32.856 1.00 49.66 378 SER A N 1
ATOM 3010 C CA . SER A 1 378 ? 26.616 -13.243 -33.814 1.00 49.66 378 SER A CA 1
ATOM 3011 C C . SER A 1 378 ? 27.726 -14.055 -33.140 1.00 49.66 378 SER A C 1
ATOM 3013 O O . SER A 1 378 ? 27.895 -15.227 -33.462 1.00 49.66 378 SER A O 1
ATOM 3015 N N . LYS A 1 379 ? 28.415 -13.474 -32.147 1.00 49.47 379 LYS A N 1
ATOM 3016 C CA . LYS A 1 379 ? 29.441 -14.164 -31.360 1.00 49.47 379 LYS A CA 1
ATOM 3017 C C . LYS A 1 379 ? 28.833 -15.212 -30.434 1.00 49.47 379 LYS A C 1
ATOM 3019 O O . LYS A 1 379 ? 29.351 -16.310 -30.385 1.00 49.47 379 LYS A O 1
ATOM 3024 N N . LEU A 1 380 ? 27.715 -14.924 -29.769 1.00 49.06 380 LEU A N 1
ATOM 3025 C CA . LEU A 1 380 ? 26.972 -15.891 -28.950 1.00 49.06 380 LEU A CA 1
ATOM 3026 C C . LEU A 1 380 ? 26.465 -17.079 -29.777 1.00 49.06 380 LEU A C 1
ATOM 3028 O O . LEU A 1 380 ? 26.638 -18.220 -29.366 1.00 49.06 380 LEU A O 1
ATOM 3032 N N . VAL A 1 381 ? 25.898 -16.830 -30.962 1.00 46.69 381 VAL A N 1
ATOM 3033 C CA . VAL A 1 381 ? 25.458 -17.894 -31.882 1.00 46.69 381 VAL A CA 1
ATOM 3034 C C . VAL A 1 381 ? 26.648 -18.709 -32.404 1.00 46.69 381 VAL A C 1
ATOM 3036 O O . VAL A 1 381 ? 26.545 -19.928 -32.493 1.00 46.69 381 VAL A O 1
ATOM 3039 N N . GLN A 1 382 ? 27.792 -18.076 -32.688 1.00 41.31 382 GLN A N 1
ATOM 3040 C CA . GLN A 1 382 ? 29.023 -18.788 -33.054 1.00 41.31 382 GLN A CA 1
ATOM 3041 C C . GLN A 1 382 ? 29.585 -19.621 -31.894 1.00 41.31 382 GLN A C 1
ATOM 3043 O O . GLN A 1 382 ? 29.957 -20.767 -32.112 1.00 41.31 382 GLN A O 1
ATOM 3048 N N . SER A 1 383 ? 29.598 -19.096 -30.667 1.00 40.22 383 SER A N 1
ATOM 3049 C CA . SER A 1 383 ? 30.085 -19.813 -29.483 1.00 40.22 383 SER A CA 1
ATOM 3050 C C . SER A 1 383 ? 29.200 -21.007 -29.118 1.00 40.22 383 SER A C 1
ATOM 3052 O O . SER A 1 383 ? 29.720 -22.064 -28.788 1.00 40.22 383 SER A O 1
ATOM 3054 N N . VAL A 1 384 ? 27.873 -20.878 -29.223 1.00 39.47 384 VAL A N 1
ATOM 3055 C CA . VAL A 1 384 ? 26.936 -21.993 -28.987 1.00 39.47 384 VAL A CA 1
ATOM 3056 C C . VAL A 1 384 ? 27.000 -23.022 -30.126 1.00 39.47 384 VAL A C 1
ATOM 3058 O O . VAL A 1 384 ? 26.917 -24.218 -29.869 1.00 39.47 384 VAL A O 1
ATOM 3061 N N . GLY A 1 385 ? 27.225 -22.585 -31.370 1.00 34.53 385 GLY A N 1
ATOM 3062 C CA . GLY A 1 385 ? 27.442 -23.478 -32.514 1.00 34.53 385 GLY A CA 1
ATOM 3063 C C . GLY A 1 385 ? 28.771 -24.246 -32.480 1.00 34.53 385 GLY A C 1
ATOM 3064 O O . GLY A 1 385 ? 28.835 -25.344 -33.019 1.00 34.53 385 GLY A O 1
ATOM 3065 N N . LEU A 1 386 ? 29.807 -23.708 -31.828 1.00 34.75 386 LEU A N 1
ATOM 3066 C CA . LEU A 1 386 ? 31.113 -24.362 -31.642 1.00 34.75 386 LEU A CA 1
ATOM 3067 C C . LEU A 1 386 ? 31.162 -25.318 -30.439 1.00 34.75 386 LEU A C 1
ATOM 3069 O O . LEU A 1 386 ? 32.040 -26.168 -30.393 1.00 34.75 386 LEU A O 1
ATOM 3073 N N . ILE A 1 387 ? 30.242 -25.193 -29.478 1.00 35.44 387 ILE A N 1
ATOM 3074 C CA . ILE A 1 387 ? 30.119 -26.113 -28.327 1.00 35.44 387 ILE A CA 1
ATOM 3075 C C . ILE A 1 387 ? 29.250 -27.340 -28.678 1.00 35.44 387 ILE A C 1
ATOM 3077 O O . ILE A 1 387 ? 29.302 -28.356 -27.991 1.00 35.44 387 ILE A O 1
ATOM 3081 N N . LEU A 1 388 ? 28.471 -27.266 -29.762 1.00 31.38 388 LEU A N 1
ATOM 3082 C CA . LEU A 1 388 ? 27.611 -28.345 -30.269 1.00 31.38 388 LEU A CA 1
ATOM 3083 C C . LEU A 1 388 ? 28.224 -29.135 -31.447 1.00 31.38 388 LEU A C 1
ATOM 3085 O O . LEU A 1 388 ? 27.488 -29.850 -32.127 1.00 31.38 388 LEU A O 1
ATOM 3089 N N . TYR A 1 389 ? 29.538 -29.026 -31.681 1.00 32.22 389 TYR A N 1
ATOM 3090 C CA . TYR A 1 389 ? 30.273 -29.798 -32.694 1.00 32.22 389 TYR A CA 1
ATOM 3091 C C . TYR A 1 389 ? 31.427 -30.600 -32.103 1.00 32.22 389 TYR A C 1
ATOM 3093 O O . TYR A 1 389 ? 32.178 -30.030 -31.280 1.00 32.22 389 TYR A O 1
#